Protein AF-A0A8S2SZ02-F1 (afdb_monomer)

InterPro domains:
  IPR007855 RNA-dependent RNA polymerase [PTHR23079] (1-326)
  IPR057596 RDRP, core domain [PF05183] (1-330)

pLDDT: mean 73.34, std 21.02, range [22.77, 98.25]

Organism: NCBI:txid1234261

Sequence (569 aa):
MVVTNDDETDDRIFIRPSMEKFKSTTNPYLYICDDGYSKPKLGFIAKQFIQLLSGLGIRDEIFLKKQEEYFNEIRSMCSNRDVAIKYCLYFDRLDLVSELMDTTKNISESMMNELKLMQKRSSSIESINKLKIPITKSRLAFGVADTTGELRAGEIFFQPTLNGRPFILDGARVMVAKSPSYHLGDIRVLSLRVIKNLSYLYDLIVFPTQGNRPHSNEIAGSDLDGDHYLICWDEELIPENLNNPMNYSSNSEAKKTPNITQTDIIKHFAKVAHDSTVGTISNYFNKWADLNGITCTQCRQLAELFSTAIDAPKTGEIVRIPPHLRLPQLDTTDSSITDNSQSDNNKKEFVWIKMRKNGESFIKSSIIQSDLDMLLSKQTLLNIFLERRCPQYYNFYNTQSLDEYNLICLAIKWCNEQKDGNGENLKDFYSLFDFSQLTMKQKRDIELSCAIEHSNIIYDSLQKSKILSNELIKQYHLNQTTSTWRLYYVSSSLFNVESSSSSNLSLAPIIYALKDNKKLQRTLINIRIDLNVTLVFDIDSGALSNDPDVITDRHDKAMSTTYQINPGK

Mean predicted aligned error: 16.62 Å

Foldseek 3Di:
DFDDAPPPPDPDGDDDPVNPPDDDPDDDDDDADDVRDQDWAFAWCWPQNLQLLVVLPQDLVLLVVLLVVQLVLLLCCLFALLSVLQVCVNVVVVVLNVQSLPLVDDRDPVSSVVSVVSSCVCLDLVVLLGVGGTDLQKGKAAEDEDPPLPAEVLEKEAFEQFLNDTHAPAQFWKWKAFPPAQDSQLTDIGGHHDDPSCRVDYSHMYWHPDDDDTNCCLNLHHDRPTTIMMIGRPPSSDRPRHDGRDDLPDPDQADDDPPDDPVNVVVLVVCLVVQQCLVVLVVLLVVCCQQPGSPDPLSVVSSVLNSCNVCCSRRVDRRDDDPVSDDPPPPPPDPDDDPDDPPDPDRDGDSSNVSSVVSVVSSVPSPDDDDHPDANDLVNLVLLLCCVQPVVVHRDRSNNPDDLLSSLVSQLVNCVVPDPDDLPSSVLCLLSRWLLSDDPVSLVVSCVSRVPPPDVCNLQVVPLAPVQDPCNCVVVVVSVDPFRWTKHWDFPDPDDPVDDPDSDRDIRIHTDDTPDDPPVVVVCVVVVNDPPDPDDDDPDPVVDDPDPPPPDDDDDDDDDDDDDDDDDD

Nearest PDB structures (foldseek):
  7eu1-assembly1_M  TM=6.545E-01  e=3.514E-16  Arabidopsis thaliana
  5fsw-assembly1_A  TM=5.030E-01  e=4.785E-14  Thermothielavioides terrestris
  2j7o-assembly1_A-2  TM=5.296E-01  e=6.320E-13  Neurospora crassa
  5fsw-assembly2_D  TM=4.938E-01  e=1.357E-13  Thermothielavioides terrestris
  7y7t-assembly1_B  TM=4.808E-01  e=2.666E-12  Neurospora crassa

Solvent-accessible surface area (backbone atoms only — not comparable to full-atom values): 35182 Å² total; per-residue (Å²): 90,87,80,86,68,95,57,87,85,63,89,76,83,87,82,54,76,91,73,60,86,68,92,75,92,68,85,92,73,92,80,77,65,82,92,62,64,75,48,79,35,68,17,62,52,29,45,60,53,51,44,38,42,47,63,34,63,42,58,60,67,56,58,52,50,57,49,51,54,51,51,54,41,50,71,34,28,80,50,32,64,66,46,33,42,42,50,29,60,65,70,72,34,62,83,55,38,62,59,72,65,42,82,90,50,81,81,49,70,69,56,52,52,50,43,49,47,52,38,50,55,66,59,26,72,67,37,35,72,42,37,66,43,78,40,87,54,24,30,38,22,42,44,44,73,41,86,84,64,80,43,45,67,63,33,31,35,58,18,52,54,52,61,75,35,74,37,86,54,67,71,38,64,28,29,37,33,34,87,82,49,67,50,62,14,14,51,40,77,36,30,28,48,85,48,80,95,49,66,90,59,51,21,34,37,32,37,28,73,44,68,98,62,54,64,49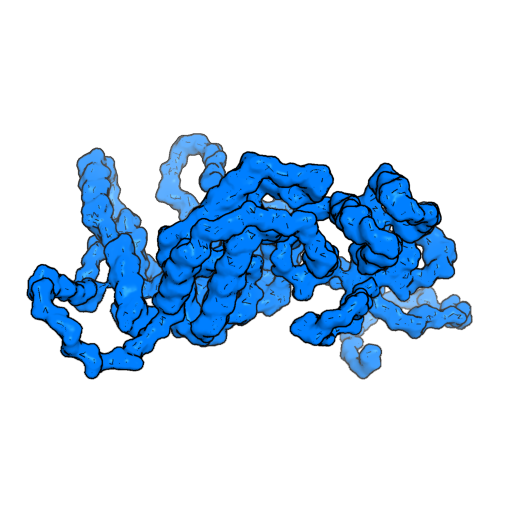,35,36,24,60,52,36,63,49,65,78,45,56,33,38,40,32,60,39,72,86,73,48,64,84,58,76,51,74,47,64,87,64,73,81,89,60,82,45,83,84,71,82,84,82,46,74,68,54,54,52,51,48,54,55,46,54,69,70,55,66,43,51,68,58,42,54,51,41,32,53,52,43,26,76,74,67,35,56,79,30,70,59,24,51,53,38,31,58,50,41,56,52,39,71,45,18,83,73,43,69,57,84,66,76,83,54,75,89,62,49,74,80,77,76,74,92,78,66,101,76,74,73,99,77,72,99,75,71,101,72,73,83,78,53,59,72,59,54,50,37,53,51,39,56,52,47,48,72,65,67,79,73,85,91,78,71,70,89,69,87,50,73,66,54,59,48,48,56,49,44,26,73,60,38,54,93,82,33,83,86,62,70,67,49,84,58,53,70,62,58,50,50,52,49,52,52,52,52,51,61,74,66,68,79,86,68,89,62,68,53,60,77,47,54,68,73,56,60,49,54,82,47,52,74,68,55,48,50,53,51,39,70,72,62,78,52,76,85,53,61,55,59,80,39,50,64,75,56,29,77,78,54,50,75,63,56,38,58,75,68,45,61,85,75,49,98,68,60,55,46,76,41,60,44,72,79,70,91,72,85,71,94,79,57,98,62,95,74,81,64,62,43,40,38,64,60,76,57,88,77,50,66,67,59,51,50,53,40,49,74,74,71,50,76,83,89,54,94,65,85,76,87,73,62,85,77,81,72,69,93,63,87,84,75,86,81,84,79,84,88,80,81,89,82,87,82,89,81,86,86,86,86,131

Structure (mmCIF, N/CA/C/O backbone):
data_AF-A0A8S2SZ02-F1
#
_entry.id   AF-A0A8S2SZ02-F1
#
loop_
_atom_site.group_PDB
_atom_site.id
_atom_site.type_symbol
_atom_site.label_atom_id
_atom_site.label_alt_id
_atom_site.label_comp_id
_atom_site.label_asym_id
_atom_site.label_entity_id
_atom_site.label_seq_id
_atom_site.pdbx_PDB_ins_code
_atom_site.Cartn_x
_atom_site.Cartn_y
_atom_site.Cartn_z
_atom_site.occupancy
_atom_site.B_iso_or_equiv
_atom_site.auth_seq_id
_atom_site.auth_comp_id
_atom_site.auth_asym_id
_atom_site.auth_atom_id
_atom_site.pdbx_PDB_model_num
ATOM 1 N N . MET A 1 1 ? -15.348 10.999 -1.096 1.00 88.12 1 MET A N 1
ATOM 2 C CA . MET A 1 1 ? -14.802 10.874 -2.464 1.00 88.12 1 MET A CA 1
ATOM 3 C C . MET A 1 1 ? -15.847 11.180 -3.531 1.00 88.12 1 MET A C 1
ATOM 5 O O . MET A 1 1 ? -17.015 10.861 -3.336 1.00 88.12 1 MET A O 1
ATOM 9 N N . VAL A 1 2 ? -15.420 11.778 -4.646 1.00 88.38 2 VAL A N 1
ATOM 10 C CA . VAL A 1 2 ? -16.189 11.907 -5.899 1.00 88.38 2 VAL A CA 1
ATOM 11 C C . VAL A 1 2 ? -15.402 11.162 -6.978 1.00 88.38 2 VAL A C 1
ATOM 13 O O . VAL A 1 2 ? -14.177 11.260 -7.004 1.00 88.38 2 VAL A O 1
ATOM 16 N N . VAL A 1 3 ? -16.086 10.388 -7.818 1.00 89.62 3 VAL A N 1
ATOM 17 C CA . VAL A 1 3 ? -15.490 9.606 -8.911 1.00 89.62 3 VAL A CA 1
ATOM 18 C C . VAL A 1 3 ? -16.143 10.022 -10.223 1.00 89.62 3 VAL A C 1
ATOM 20 O O . VAL A 1 3 ? -17.330 10.354 -10.233 1.00 89.62 3 VAL A O 1
ATOM 23 N N . THR A 1 4 ? -15.371 10.044 -11.305 1.00 87.88 4 THR A N 1
ATOM 24 C CA . THR A 1 4 ? -15.880 10.371 -12.638 1.00 87.88 4 THR A CA 1
ATOM 25 C C . THR A 1 4 ? -16.832 9.285 -13.143 1.00 87.88 4 THR A C 1
ATOM 27 O O . THR A 1 4 ? -16.709 8.103 -12.804 1.00 87.88 4 THR A O 1
ATOM 30 N N . ASN A 1 5 ? -17.804 9.698 -13.952 1.00 84.00 5 ASN A N 1
ATOM 31 C CA . ASN A 1 5 ? -18.588 8.792 -14.783 1.00 84.00 5 ASN A CA 1
ATOM 32 C C . ASN A 1 5 ? -17.859 8.578 -16.125 1.00 84.00 5 ASN A C 1
ATOM 34 O O . ASN A 1 5 ? -17.019 9.397 -16.492 1.00 84.00 5 ASN A O 1
ATOM 38 N N . ASP A 1 6 ? -18.187 7.507 -16.846 1.00 81.25 6 ASP A N 1
ATOM 39 C CA . ASP A 1 6 ? -17.674 7.241 -18.203 1.00 81.25 6 ASP A CA 1
ATOM 40 C C . ASP A 1 6 ? -18.225 8.253 -19.234 1.00 81.25 6 ASP A C 1
ATOM 42 O O . ASP A 1 6 ? -17.650 8.466 -20.297 1.00 81.25 6 ASP A O 1
ATOM 46 N N . ASP A 1 7 ? -19.345 8.911 -18.910 1.00 81.38 7 ASP A N 1
ATOM 47 C CA . ASP A 1 7 ? -19.939 9.967 -19.730 1.00 81.38 7 ASP A CA 1
ATOM 48 C C . ASP A 1 7 ? -19.311 11.338 -19.427 1.00 81.38 7 ASP A C 1
ATOM 50 O O . ASP A 1 7 ? -19.723 12.039 -18.501 1.00 81.38 7 ASP A O 1
ATOM 54 N N . GLU A 1 8 ? -18.330 11.733 -20.243 1.00 73.88 8 GLU A N 1
ATOM 55 C CA . GLU A 1 8 ? -17.662 13.042 -20.166 1.00 73.88 8 GLU A CA 1
ATOM 56 C C . GLU A 1 8 ? -18.595 14.236 -20.450 1.00 73.88 8 GLU A C 1
ATOM 58 O O . GLU A 1 8 ? -18.198 15.385 -20.247 1.00 73.88 8 GLU A O 1
ATOM 63 N N . THR A 1 9 ? -19.822 13.999 -20.931 1.00 78.88 9 THR A N 1
ATOM 64 C CA . THR A 1 9 ? -20.792 15.067 -21.218 1.00 78.88 9 THR A CA 1
ATOM 65 C C . THR A 1 9 ? -21.692 15.415 -20.033 1.00 78.88 9 THR A C 1
ATOM 67 O O . THR A 1 9 ? -22.378 16.438 -20.078 1.00 78.88 9 THR A O 1
ATOM 70 N N . ASP A 1 10 ? -21.678 14.609 -18.966 1.00 83.62 10 ASP A N 1
ATOM 71 C CA . ASP A 1 10 ? -22.445 14.862 -17.746 1.00 83.62 10 ASP A CA 1
ATOM 72 C C . ASP A 1 10 ? -21.654 15.755 -16.776 1.00 83.62 10 ASP A C 1
ATOM 74 O O . ASP A 1 10 ? -20.673 15.334 -16.164 1.00 83.62 10 ASP A O 1
ATOM 78 N N . ASP A 1 11 ? -22.100 17.001 -16.610 1.00 83.50 11 ASP A N 1
ATOM 79 C CA . ASP A 1 11 ? -21.486 18.005 -15.734 1.00 83.50 11 ASP A CA 1
ATOM 80 C C . ASP A 1 11 ? -22.050 18.003 -14.299 1.00 83.50 11 ASP A C 1
ATOM 82 O O . ASP A 1 11 ? -21.724 18.871 -13.481 1.00 83.50 11 ASP A O 1
ATOM 86 N N . ARG A 1 12 ? -22.902 17.027 -13.962 1.00 88.25 12 ARG A N 1
ATOM 87 C CA . ARG A 1 12 ? -23.567 16.954 -12.657 1.00 88.25 12 ARG A CA 1
ATOM 88 C C . ARG A 1 12 ? -22.720 16.223 -11.622 1.00 88.25 12 ARG A C 1
ATOM 90 O O . ARG A 1 12 ? -22.035 15.242 -11.895 1.00 88.25 12 ARG A O 1
ATOM 97 N N . ILE A 1 13 ? -22.864 16.647 -10.367 1.00 87.69 13 ILE A N 1
ATOM 98 C CA . ILE A 1 13 ? -22.279 15.973 -9.203 1.00 87.69 13 ILE A CA 1
ATOM 99 C C . ILE A 1 13 ? -23.401 15.382 -8.354 1.00 87.69 13 ILE A C 1
ATOM 101 O O . ILE A 1 13 ? -24.339 16.078 -7.961 1.00 87.69 13 ILE A O 1
ATOM 105 N N . PHE A 1 14 ? -23.276 14.098 -8.020 1.00 87.81 14 PHE A N 1
ATOM 106 C CA . PHE A 1 14 ? -24.214 13.395 -7.149 1.00 87.81 14 PHE A CA 1
ATOM 107 C C . PHE A 1 14 ? -23.662 13.299 -5.725 1.00 87.81 14 PHE A C 1
ATOM 109 O O . PHE A 1 14 ? -22.593 12.734 -5.495 1.00 87.81 14 PHE A O 1
ATOM 116 N N . ILE A 1 15 ? -24.417 13.816 -4.753 1.00 88.31 15 ILE A N 1
ATOM 117 C CA . ILE A 1 15 ? -24.059 13.791 -3.329 1.00 88.31 15 ILE A CA 1
ATOM 118 C C . ILE A 1 15 ? -24.915 12.744 -2.617 1.00 88.31 15 ILE A C 1
ATOM 120 O O . ILE A 1 15 ? -26.142 12.755 -2.712 1.00 88.31 15 ILE A O 1
ATOM 124 N N . ARG A 1 16 ? -24.268 11.817 -1.905 1.00 89.12 16 ARG A N 1
ATOM 125 C CA . ARG A 1 16 ? -24.953 10.774 -1.126 1.00 89.12 16 ARG A CA 1
ATOM 126 C C . ARG A 1 16 ? -25.291 11.280 0.282 1.00 89.12 16 ARG A C 1
ATOM 128 O O . ARG A 1 16 ? -24.522 12.073 0.823 1.00 89.12 16 ARG A O 1
ATOM 135 N N . PRO A 1 17 ? -26.345 10.754 0.940 1.00 89.38 17 PRO A N 1
ATOM 136 C CA . PRO A 1 17 ? -26.705 11.162 2.303 1.00 89.38 17 PRO A CA 1
ATOM 137 C C . PRO A 1 17 ? -25.559 11.053 3.321 1.00 89.38 17 PRO A C 1
ATOM 139 O O . PRO A 1 17 ? -25.443 11.883 4.210 1.00 89.38 17 PRO A O 1
ATOM 142 N N . SER A 1 18 ? -24.666 10.067 3.173 1.00 87.19 18 SER A N 1
ATOM 143 C CA . SER A 1 18 ? -23.497 9.895 4.052 1.00 87.19 18 SER A CA 1
ATOM 144 C C . SER A 1 18 ? -22.434 10.996 3.912 1.00 87.19 18 SER A C 1
ATOM 146 O O . SER A 1 18 ? -21.604 11.172 4.812 1.00 87.19 18 SER A O 1
ATOM 148 N N . MET A 1 19 ? -22.441 11.727 2.793 1.00 88.50 19 MET A N 1
ATOM 149 C CA . MET A 1 19 ? -21.523 12.832 2.508 1.00 88.50 19 MET A CA 1
ATOM 150 C C . MET A 1 19 ? -22.028 14.154 3.103 1.00 88.50 19 MET A C 1
ATOM 152 O O . MET A 1 19 ? -21.223 15.030 3.408 1.00 88.50 19 MET A O 1
ATOM 156 N N . GLU A 1 20 ? -23.339 14.294 3.322 1.00 87.25 20 GLU A N 1
ATOM 157 C CA . GLU A 1 20 ? -23.935 15.485 3.930 1.00 87.25 20 GLU A CA 1
ATOM 158 C C . GLU A 1 20 ? -23.752 15.456 5.455 1.00 87.25 20 GLU A C 1
ATOM 160 O O . GLU A 1 20 ? -24.463 14.763 6.182 1.00 87.25 20 GLU A O 1
ATOM 165 N N . LYS A 1 21 ? -22.769 16.208 5.966 1.00 84.44 21 LYS A N 1
ATOM 166 C CA . LYS A 1 21 ? -22.498 16.280 7.415 1.00 84.44 21 LYS A CA 1
ATOM 167 C C . LYS A 1 21 ? -23.384 17.300 8.140 1.00 84.44 21 LYS A C 1
ATOM 169 O O . LYS A 1 21 ? -23.667 17.133 9.324 1.00 84.44 21 LYS A O 1
ATOM 174 N N . PHE A 1 22 ? -23.814 18.351 7.445 1.00 82.75 22 PHE A N 1
ATOM 175 C CA . PHE A 1 22 ? -24.704 19.397 7.949 1.00 82.75 22 PHE A CA 1
ATOM 176 C C . PHE A 1 22 ? -25.427 20.082 6.785 1.00 82.75 22 PHE A C 1
ATOM 178 O O . PHE A 1 22 ? -24.903 20.148 5.674 1.00 82.75 22 PHE A O 1
ATOM 185 N N . LYS A 1 23 ? -26.613 20.636 7.056 1.00 82.38 23 LYS A N 1
ATOM 186 C CA . LYS A 1 23 ? -27.352 21.438 6.075 1.00 82.38 23 LYS A CA 1
ATOM 187 C C . LYS A 1 23 ? -26.691 22.806 5.936 1.00 82.38 23 LYS A C 1
ATOM 189 O O . LYS A 1 23 ? -26.586 23.529 6.925 1.00 82.38 23 LYS A O 1
ATOM 194 N N . SER A 1 24 ? -26.273 23.160 4.724 1.00 76.44 24 SER A N 1
ATOM 195 C CA . SER A 1 24 ? -25.741 24.491 4.413 1.00 76.44 24 SER A CA 1
ATOM 196 C C . SER A 1 24 ? -26.778 25.353 3.693 1.00 76.44 24 SER A C 1
ATOM 198 O O . SER A 1 24 ? -27.592 24.844 2.926 1.00 76.44 24 SER A O 1
ATOM 200 N N . THR A 1 25 ? -26.733 26.665 3.927 1.00 79.06 25 THR A N 1
ATOM 201 C CA . THR A 1 25 ? -27.515 27.685 3.204 1.00 79.06 25 THR A CA 1
ATOM 202 C C . THR A 1 25 ? -26.668 28.491 2.212 1.00 79.06 25 THR A C 1
ATOM 204 O O . THR A 1 25 ? -27.197 29.368 1.534 1.00 79.06 25 THR A O 1
ATOM 207 N N . THR A 1 26 ? -25.359 28.228 2.129 1.00 75.25 26 THR A N 1
ATOM 208 C CA . THR A 1 26 ? -24.434 28.927 1.225 1.00 75.25 26 THR A CA 1
ATOM 209 C C . THR A 1 26 ? -24.359 28.266 -0.151 1.00 75.25 26 THR A C 1
ATOM 211 O O . THR A 1 26 ? -24.642 27.078 -0.297 1.00 75.25 26 THR A O 1
ATOM 214 N N . ASN A 1 27 ? -23.928 29.032 -1.160 1.00 69.88 27 ASN A N 1
ATOM 215 C CA . ASN A 1 27 ? -23.715 28.518 -2.516 1.00 69.88 27 ASN A CA 1
ATOM 216 C C . ASN A 1 27 ? -22.692 27.362 -2.532 1.00 69.88 27 ASN A C 1
ATOM 218 O O . ASN A 1 27 ? -21.682 27.442 -1.822 1.00 69.88 27 ASN A O 1
ATOM 222 N N . PRO A 1 28 ? -22.921 26.313 -3.344 1.00 74.62 28 PRO A N 1
ATOM 223 C CA . PRO A 1 28 ? -22.032 25.163 -3.419 1.00 74.62 28 PRO A CA 1
ATOM 224 C C . PRO A 1 28 ? -20.785 25.508 -4.241 1.00 74.62 28 PRO A C 1
ATOM 226 O O . PRO A 1 28 ? -20.853 25.677 -5.455 1.00 74.62 28 PRO A O 1
ATOM 229 N N . TYR A 1 29 ? -19.637 25.591 -3.575 1.00 82.12 29 TYR A N 1
ATOM 230 C CA . TYR A 1 29 ? -18.329 25.564 -4.229 1.00 82.12 29 TYR A CA 1
ATOM 231 C C . TYR A 1 29 ? -17.723 24.172 -4.061 1.00 82.12 29 TYR A C 1
ATOM 233 O O . TYR A 1 29 ? -17.771 23.599 -2.970 1.00 82.12 29 TYR A O 1
ATOM 241 N N . LEU A 1 30 ? -17.146 23.632 -5.136 1.00 83.62 30 LEU A N 1
ATOM 242 C CA . LEU A 1 30 ? -16.364 22.405 -5.071 1.00 83.62 30 LEU A CA 1
ATOM 243 C C . LEU A 1 30 ? -14.934 22.751 -4.653 1.00 83.62 30 LEU A C 1
ATOM 245 O O . LEU A 1 30 ? -14.233 23.472 -5.360 1.00 83.62 30 LEU A O 1
ATOM 249 N N . TYR A 1 31 ? -14.507 22.207 -3.519 1.00 85.75 31 TYR A N 1
ATOM 250 C CA . TYR A 1 31 ? -13.121 22.267 -3.071 1.00 85.75 31 TYR A CA 1
ATOM 251 C C . TYR A 1 31 ? -12.501 20.879 -3.181 1.00 85.75 31 TYR A C 1
ATOM 253 O O . TYR A 1 31 ? -13.100 19.891 -2.759 1.00 85.75 31 TYR A O 1
ATOM 261 N N . ILE A 1 32 ? -11.297 20.819 -3.743 1.00 86.44 32 ILE A N 1
ATOM 262 C CA . ILE A 1 32 ? -10.492 19.603 -3.816 1.00 86.44 32 ILE A CA 1
ATOM 263 C C . ILE A 1 32 ? -9.515 19.635 -2.636 1.00 86.44 32 ILE A C 1
ATOM 265 O O . ILE A 1 32 ? -8.773 20.603 -2.475 1.00 86.44 32 ILE A O 1
ATOM 269 N N . CYS A 1 33 ? -9.556 18.608 -1.787 1.00 82.25 33 CYS A N 1
ATOM 270 C CA . CYS A 1 33 ? -8.684 18.479 -0.617 1.00 82.25 33 CYS A CA 1
ATOM 271 C C . CYS A 1 33 ? -7.423 17.660 -0.946 1.00 82.25 33 CYS A C 1
ATOM 273 O O . CYS A 1 33 ? -7.468 16.773 -1.796 1.00 82.25 33 CYS A O 1
ATOM 275 N N . ASP A 1 34 ? -6.329 17.922 -0.223 1.00 66.06 34 ASP A N 1
ATOM 276 C CA . ASP A 1 34 ? -5.023 17.247 -0.349 1.00 66.06 34 ASP A CA 1
ATOM 277 C C . ASP A 1 34 ? -4.350 17.401 -1.734 1.00 66.06 34 ASP A C 1
ATOM 279 O O . ASP A 1 34 ? -4.654 18.317 -2.494 1.00 66.06 34 ASP A O 1
ATOM 283 N N . ASP A 1 35 ? -3.449 16.470 -2.080 1.00 63.31 35 ASP A N 1
ATOM 284 C CA . ASP A 1 35 ? -2.911 16.236 -3.437 1.00 63.31 35 ASP A CA 1
ATOM 285 C C . ASP A 1 35 ? -3.997 15.766 -4.445 1.00 63.31 35 ASP A C 1
ATOM 287 O O . ASP A 1 35 ? -3.689 15.382 -5.572 1.00 63.31 35 ASP A O 1
ATOM 291 N N . GLY A 1 36 ? -5.270 15.776 -4.031 1.00 68.44 36 GLY A N 1
ATOM 292 C CA . GLY A 1 36 ? -6.445 16.129 -4.830 1.00 68.44 36 GLY A CA 1
ATOM 293 C C . GLY A 1 36 ? -7.022 15.126 -5.817 1.00 68.44 36 GLY A C 1
ATOM 294 O O . GLY A 1 36 ? -8.187 15.252 -6.186 1.00 68.44 36 GLY A O 1
ATOM 295 N N . TYR A 1 37 ? -6.253 14.140 -6.258 1.00 84.81 37 TYR A N 1
ATOM 296 C CA . TYR A 1 37 ? -6.713 13.199 -7.274 1.00 84.81 37 TYR A CA 1
ATOM 297 C C . TYR A 1 37 ? -5.990 11.857 -7.178 1.00 84.81 37 TYR A C 1
ATOM 299 O O . TYR A 1 37 ? -4.934 11.714 -6.552 1.00 84.81 37 TYR A O 1
ATOM 307 N N . SER A 1 38 ? -6.605 10.844 -7.784 1.00 88.44 38 SER A N 1
ATOM 308 C CA . SER A 1 38 ? -6.000 9.526 -7.935 1.00 88.44 38 SER A CA 1
ATOM 309 C C . SER A 1 38 ? -4.749 9.633 -8.814 1.00 88.44 38 SER A C 1
ATOM 311 O O . SER A 1 38 ? -4.796 10.172 -9.917 1.00 88.44 38 SER A O 1
ATOM 313 N N . LYS A 1 39 ? -3.615 9.156 -8.293 1.00 85.62 39 LYS A N 1
ATOM 314 C CA . LYS A 1 39 ? -2.332 9.097 -8.998 1.00 85.62 39 LYS A CA 1
ATOM 315 C C . LYS A 1 39 ? -1.561 7.847 -8.568 1.00 85.62 39 LYS A C 1
ATOM 317 O O . LYS A 1 39 ? -1.806 7.347 -7.464 1.00 85.62 39 LYS A O 1
ATOM 322 N N . PRO A 1 40 ? -0.607 7.352 -9.372 1.00 86.62 40 PRO A N 1
ATOM 323 C CA . PRO A 1 40 ? 0.165 6.168 -9.025 1.00 86.62 40 PRO A CA 1
ATOM 324 C C . PRO A 1 40 ? 1.082 6.474 -7.829 1.00 86.62 40 PRO A C 1
ATOM 326 O O . PRO A 1 40 ? 2.157 7.046 -7.984 1.00 86.62 40 PRO A O 1
ATOM 329 N N . LYS A 1 41 ? 0.669 6.096 -6.613 1.00 88.31 41 LYS A N 1
ATOM 330 C CA . LYS A 1 41 ? 1.479 6.250 -5.392 1.00 88.31 41 LYS A CA 1
ATOM 331 C C . LYS A 1 41 ? 2.039 4.902 -4.967 1.00 88.31 41 LYS A C 1
ATOM 333 O O . LYS A 1 41 ? 1.288 3.938 -4.825 1.00 88.31 41 LYS A O 1
ATOM 338 N N . LEU A 1 42 ? 3.348 4.820 -4.740 1.00 90.06 42 LEU A N 1
ATOM 339 C CA . LEU A 1 42 ? 3.985 3.591 -4.271 1.00 90.06 42 LEU A CA 1
ATOM 340 C C . LEU A 1 42 ? 3.501 3.216 -2.862 1.00 90.06 42 LEU A C 1
ATOM 342 O O . LEU A 1 42 ? 3.364 4.074 -1.989 1.00 90.06 42 LEU A O 1
ATOM 346 N N . GLY A 1 43 ? 3.272 1.923 -2.636 1.00 92.00 43 GLY A N 1
ATOM 347 C CA . GLY A 1 43 ? 3.001 1.395 -1.306 1.00 92.00 43 GLY A CA 1
ATOM 348 C C . GLY A 1 43 ? 4.275 1.112 -0.502 1.00 92.00 43 GLY A C 1
ATOM 349 O O . GLY A 1 43 ? 5.328 0.753 -1.036 1.00 92.00 43 GLY A O 1
ATOM 350 N N . PHE A 1 44 ? 4.162 1.256 0.818 1.00 92.50 44 PHE A N 1
ATOM 351 C CA . PHE A 1 44 ? 5.223 0.935 1.769 1.00 92.50 44 PHE A CA 1
ATOM 352 C C . PHE A 1 44 ? 4.687 -0.029 2.818 1.00 92.50 44 PHE A C 1
ATOM 354 O O . PHE A 1 44 ? 3.617 0.196 3.390 1.00 92.50 44 PHE A O 1
ATOM 361 N N . ILE A 1 45 ? 5.466 -1.055 3.135 1.00 93.31 45 ILE A N 1
ATOM 362 C CA . ILE A 1 45 ? 5.198 -1.917 4.281 1.00 93.31 45 ILE A CA 1
ATOM 363 C C . ILE A 1 45 ? 5.967 -1.343 5.467 1.00 93.31 45 ILE A C 1
ATOM 365 O O . ILE A 1 45 ? 7.187 -1.431 5.525 1.00 93.31 45 ILE A O 1
ATOM 369 N N . ALA A 1 46 ? 5.242 -0.694 6.381 1.00 93.56 46 ALA A N 1
ATOM 370 C CA . ALA A 1 46 ? 5.781 -0.126 7.617 1.00 93.56 46 ALA A CA 1
ATOM 371 C C . ALA A 1 46 ? 5.796 -1.156 8.760 1.00 93.56 46 ALA A C 1
ATOM 373 O O . ALA A 1 46 ? 5.123 -2.186 8.674 1.00 93.56 46 ALA A O 1
ATOM 374 N N . LYS A 1 47 ? 6.474 -0.836 9.878 1.00 94.50 47 LYS A N 1
ATOM 375 C CA . LYS A 1 47 ? 6.581 -1.689 11.086 1.00 94.50 47 LYS A CA 1
ATOM 376 C C . LYS A 1 47 ? 5.257 -2.361 11.468 1.00 94.50 47 LYS A C 1
ATOM 378 O O . LYS A 1 47 ? 5.234 -3.560 11.720 1.00 94.50 47 LYS A O 1
ATOM 383 N N . GLN A 1 48 ? 4.168 -1.596 11.481 1.00 94.31 48 GLN A N 1
ATOM 384 C CA . GLN A 1 48 ? 2.843 -2.083 11.859 1.00 94.31 48 GLN A CA 1
ATOM 385 C C . GLN A 1 48 ? 2.349 -3.211 10.933 1.00 94.31 48 GLN A C 1
ATOM 387 O O . GLN A 1 48 ? 1.881 -4.241 11.408 1.00 94.31 48 GLN A O 1
ATOM 392 N N . PHE A 1 49 ? 2.505 -3.065 9.614 1.00 96.62 49 PHE A N 1
ATOM 393 C CA . PHE A 1 49 ? 2.136 -4.113 8.659 1.00 96.62 49 PHE A CA 1
ATOM 394 C C . PHE A 1 49 ? 3.067 -5.322 8.750 1.00 96.62 49 PHE A C 1
ATOM 396 O O . PHE A 1 49 ? 2.586 -6.444 8.671 1.00 96.62 49 PHE A O 1
ATOM 403 N N . ILE A 1 50 ? 4.366 -5.119 8.997 1.00 97.31 50 ILE A N 1
ATOM 404 C CA . ILE A 1 50 ? 5.322 -6.218 9.232 1.00 97.31 50 ILE A CA 1
ATOM 405 C C . ILE A 1 50 ? 4.886 -7.052 10.437 1.00 97.31 50 ILE A C 1
ATOM 407 O O . ILE A 1 50 ? 4.858 -8.277 10.364 1.00 97.31 50 ILE A O 1
ATOM 411 N N . GLN A 1 51 ? 4.511 -6.393 11.538 1.00 96.88 51 GLN A N 1
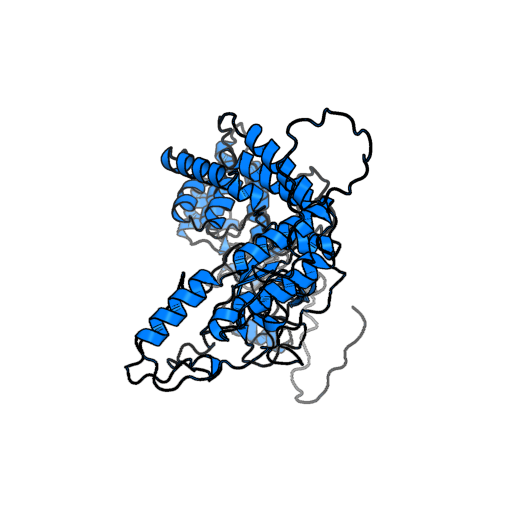ATOM 412 C CA . GLN A 1 51 ? 4.005 -7.066 12.731 1.00 96.88 51 GLN A CA 1
ATOM 413 C C . GLN A 1 51 ? 2.769 -7.904 12.408 1.00 96.88 51 GLN A C 1
ATOM 415 O O . GLN A 1 51 ? 2.744 -9.090 12.725 1.00 96.88 51 GLN A O 1
ATOM 420 N N . LEU A 1 52 ? 1.769 -7.318 11.745 1.00 97.50 52 LEU A N 1
ATOM 421 C CA . LEU A 1 52 ? 0.535 -8.026 11.406 1.00 97.50 52 LEU A CA 1
ATOM 422 C C . LEU A 1 52 ? 0.779 -9.193 10.435 1.00 97.50 52 LEU A C 1
ATOM 424 O O . LEU A 1 52 ? 0.327 -10.300 10.703 1.00 97.50 52 LEU A O 1
ATOM 428 N N . LEU A 1 53 ? 1.542 -8.987 9.359 1.00 97.75 53 LEU A N 1
ATOM 429 C CA . LEU A 1 53 ? 1.863 -10.030 8.378 1.00 97.75 53 LEU A CA 1
ATOM 430 C C . LEU A 1 53 ? 2.678 -11.177 8.994 1.00 97.75 53 LEU A C 1
ATOM 432 O O . LEU A 1 53 ? 2.415 -12.341 8.700 1.00 97.75 53 LEU A O 1
ATOM 436 N N . SER A 1 54 ? 3.615 -10.872 9.898 1.00 97.00 54 SER A N 1
ATOM 437 C CA . SER A 1 54 ? 4.326 -11.888 10.686 1.00 97.00 54 SER A CA 1
ATOM 438 C C . SER A 1 54 ? 3.358 -12.679 11.580 1.00 97.00 54 SER A C 1
ATOM 440 O O . SER A 1 54 ? 3.446 -13.902 11.658 1.00 97.00 54 SER A O 1
ATOM 442 N N . GLY A 1 55 ? 2.369 -12.011 12.187 1.00 96.25 55 GLY A N 1
ATOM 443 C CA . GLY A 1 55 ? 1.295 -12.661 12.948 1.00 96.25 55 GLY A CA 1
ATOM 444 C C . GLY A 1 55 ? 0.357 -13.538 12.112 1.00 96.25 55 GLY A C 1
ATOM 445 O O . GLY A 1 55 ? -0.188 -14.503 12.639 1.00 96.25 55 GLY A O 1
ATOM 446 N N . LEU A 1 56 ? 0.201 -13.231 10.821 1.00 97.31 56 LEU A N 1
ATOM 447 C CA . LEU A 1 56 ? -0.547 -14.034 9.842 1.00 97.31 56 LEU A CA 1
ATOM 448 C C . LEU A 1 56 ? 0.299 -15.158 9.209 1.00 97.31 56 LEU A C 1
ATOM 450 O O . LEU A 1 56 ? -0.197 -15.920 8.380 1.00 97.31 56 LEU A O 1
ATOM 454 N N . GLY A 1 57 ? 1.567 -15.296 9.610 1.00 96.31 57 GLY A N 1
ATOM 455 C CA . GLY A 1 57 ? 2.427 -16.416 9.226 1.00 96.31 57 GLY A CA 1
ATOM 456 C C . GLY A 1 57 ? 3.340 -16.175 8.024 1.00 96.31 57 GLY A C 1
ATOM 457 O O . GLY A 1 57 ? 3.953 -17.132 7.553 1.00 96.31 57 GLY A O 1
ATOM 458 N N . ILE A 1 58 ? 3.487 -14.935 7.538 1.00 97.50 58 ILE A N 1
ATOM 459 C CA . ILE A 1 58 ? 4.557 -14.618 6.578 1.00 97.50 58 ILE A CA 1
ATOM 460 C C . ILE A 1 58 ? 5.912 -14.856 7.253 1.00 97.50 58 ILE A C 1
ATOM 462 O O . ILE A 1 58 ? 6.148 -14.414 8.381 1.00 97.50 58 ILE A O 1
ATOM 466 N N . ARG A 1 59 ? 6.800 -15.575 6.561 1.00 97.12 59 ARG A N 1
ATOM 467 C CA . ARG A 1 59 ? 8.086 -16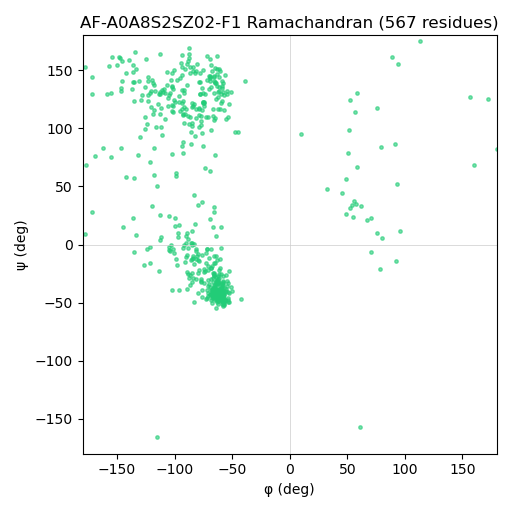.016 7.110 1.00 97.12 59 ARG A CA 1
ATOM 468 C C . ARG A 1 59 ? 9.051 -14.851 7.328 1.00 97.12 59 ARG A C 1
ATOM 470 O O . ARG A 1 59 ? 9.136 -13.944 6.500 1.00 97.12 59 ARG A O 1
ATOM 477 N N . ASP A 1 60 ? 9.836 -14.928 8.404 1.00 97.25 60 ASP A N 1
ATOM 478 C CA . ASP A 1 60 ? 10.844 -13.924 8.773 1.00 97.25 60 ASP A CA 1
ATOM 479 C C . ASP A 1 60 ? 11.813 -13.626 7.613 1.00 97.25 60 ASP A C 1
ATOM 481 O O . ASP A 1 60 ? 12.136 -12.464 7.357 1.00 97.25 60 ASP A O 1
ATOM 485 N N . GLU A 1 61 ? 12.248 -14.665 6.888 1.00 97.81 61 GLU A N 1
ATOM 486 C CA . GLU A 1 61 ? 13.215 -14.546 5.787 1.00 97.81 61 GLU A CA 1
ATOM 487 C C . GLU A 1 61 ? 12.746 -13.596 4.679 1.00 97.81 61 GLU A C 1
ATOM 489 O O . GLU A 1 61 ? 13.565 -12.902 4.082 1.00 97.81 61 GLU A O 1
ATOM 494 N N . ILE A 1 62 ? 11.435 -13.526 4.426 1.00 97.81 62 ILE A N 1
ATOM 495 C CA . ILE A 1 62 ? 10.862 -12.675 3.377 1.00 97.81 62 ILE A CA 1
ATOM 496 C C . ILE A 1 62 ? 11.053 -11.200 3.740 1.00 97.81 62 ILE A C 1
ATOM 498 O O . ILE A 1 62 ? 11.523 -10.413 2.920 1.00 97.81 62 ILE A O 1
ATOM 502 N N . PHE A 1 63 ? 10.759 -10.815 4.985 1.00 97.94 63 PHE A N 1
ATOM 503 C CA . PHE A 1 63 ? 10.943 -9.431 5.430 1.00 97.94 63 PHE A CA 1
ATOM 504 C C . PHE A 1 63 ? 12.416 -9.025 5.469 1.00 97.94 63 PHE A C 1
ATOM 506 O O . PHE A 1 63 ? 12.755 -7.901 5.098 1.00 97.94 63 PHE A O 1
ATOM 513 N N . LEU A 1 64 ? 13.289 -9.937 5.907 1.00 97.25 64 LEU A N 1
ATOM 514 C CA . LEU A 1 64 ? 14.732 -9.702 5.955 1.00 97.25 64 LEU A CA 1
ATOM 515 C C . LEU A 1 64 ? 15.314 -9.534 4.545 1.00 97.25 64 LEU A C 1
ATOM 517 O O . LEU A 1 64 ? 16.061 -8.586 4.320 1.00 97.25 64 LEU A O 1
ATOM 521 N N . LYS A 1 65 ? 14.894 -10.371 3.587 1.00 97.06 65 LYS A N 1
ATOM 522 C CA . LYS A 1 65 ? 15.251 -10.247 2.166 1.00 97.06 65 LYS A CA 1
ATOM 523 C C . LYS A 1 65 ? 14.823 -8.891 1.596 1.00 97.06 65 LYS A C 1
ATOM 525 O O . LYS A 1 65 ? 15.662 -8.156 1.085 1.00 97.06 65 LYS A O 1
ATOM 530 N N . LYS A 1 66 ? 13.550 -8.504 1.759 1.00 96.50 66 LYS A N 1
ATOM 531 C CA . LYS A 1 66 ? 13.034 -7.197 1.294 1.00 96.50 66 LYS A CA 1
ATOM 532 C C . LYS A 1 66 ? 13.789 -6.018 1.921 1.00 96.50 66 LYS A C 1
ATOM 534 O O . LYS A 1 66 ? 14.017 -5.001 1.271 1.00 96.50 66 LYS A O 1
ATOM 539 N N . GLN A 1 67 ? 14.176 -6.135 3.193 1.00 95.56 67 GLN A N 1
ATOM 540 C CA . GLN A 1 67 ? 14.975 -5.116 3.869 1.00 95.56 67 GLN A CA 1
ATOM 541 C C . GLN A 1 67 ? 16.387 -5.006 3.291 1.00 95.56 67 GLN A C 1
ATOM 543 O O . GLN A 1 67 ? 16.885 -3.897 3.107 1.00 95.56 67 GLN A O 1
ATOM 548 N N . GLU A 1 68 ? 17.039 -6.136 3.038 1.00 94.44 68 GLU A N 1
ATOM 549 C CA . GLU A 1 68 ? 18.381 -6.166 2.466 1.00 94.44 68 GLU A CA 1
ATOM 550 C C . GLU A 1 68 ? 18.396 -5.599 1.041 1.00 94.44 68 GLU A C 1
ATOM 552 O O . GLU A 1 68 ? 19.230 -4.746 0.735 1.00 94.44 68 GLU A O 1
ATOM 557 N N . GLU A 1 69 ? 17.423 -5.980 0.208 1.00 92.69 69 GLU A N 1
ATOM 558 C CA . GLU A 1 69 ? 17.196 -5.399 -1.123 1.00 92.69 69 GLU A CA 1
ATOM 559 C C . GLU A 1 69 ? 17.058 -3.871 -1.037 1.00 92.69 69 GLU A C 1
ATOM 561 O O . GLU A 1 69 ? 17.773 -3.135 -1.720 1.00 92.69 69 GLU A O 1
ATOM 566 N N . TYR A 1 70 ? 16.217 -3.382 -0.120 1.00 92.00 70 TYR A N 1
ATOM 567 C CA . TYR A 1 70 ? 16.035 -1.951 0.125 1.00 92.00 70 TYR A CA 1
ATOM 568 C C . TYR A 1 70 ? 17.331 -1.244 0.555 1.00 92.00 70 TYR A C 1
ATOM 570 O O . TYR A 1 70 ? 17.654 -0.165 0.058 1.00 92.00 70 TYR A O 1
ATOM 578 N N . PHE A 1 71 ? 18.118 -1.841 1.451 1.00 90.12 71 PHE A N 1
ATOM 579 C CA . PHE A 1 71 ? 19.398 -1.277 1.889 1.00 90.12 71 PHE A CA 1
ATOM 580 C C . PHE A 1 71 ? 20.446 -1.236 0.776 1.00 90.12 71 PHE A C 1
ATOM 582 O O . PHE A 1 71 ? 21.202 -0.264 0.684 1.00 90.12 71 PHE A O 1
ATOM 589 N N . ASN A 1 72 ? 20.484 -2.249 -0.086 1.00 90.38 72 ASN A N 1
ATOM 590 C CA . ASN A 1 72 ? 21.374 -2.269 -1.245 1.00 90.38 72 ASN A CA 1
ATOM 591 C C . ASN A 1 72 ? 20.999 -1.183 -2.261 1.00 90.38 72 ASN A C 1
ATOM 593 O O . ASN A 1 72 ? 21.881 -0.504 -2.794 1.00 90.38 72 ASN A O 1
ATOM 597 N N . GLU A 1 73 ? 19.704 -0.941 -2.462 1.00 88.56 73 GLU A N 1
ATOM 598 C CA . GLU A 1 73 ? 19.224 0.191 -3.255 1.00 88.56 73 GLU A CA 1
ATOM 599 C C . GLU A 1 73 ? 19.623 1.529 -2.626 1.00 88.56 73 GLU A C 1
ATOM 601 O O . GLU A 1 73 ? 20.231 2.362 -3.290 1.00 88.56 73 GLU A O 1
ATOM 606 N N . ILE A 1 74 ? 19.390 1.732 -1.327 1.00 86.88 74 ILE A N 1
ATOM 607 C CA . ILE A 1 74 ? 19.796 2.984 -0.675 1.00 86.88 74 ILE A CA 1
ATOM 608 C C . ILE A 1 74 ? 21.300 3.228 -0.847 1.00 86.88 74 ILE A C 1
ATOM 610 O O . ILE A 1 74 ? 21.676 4.338 -1.208 1.00 86.88 74 ILE A O 1
ATOM 614 N N . ARG A 1 75 ? 22.167 2.226 -0.638 1.00 85.38 75 ARG A N 1
ATOM 615 C CA . ARG A 1 75 ? 23.629 2.374 -0.824 1.00 85.38 75 ARG A CA 1
ATOM 616 C C . ARG A 1 75 ? 23.993 2.781 -2.245 1.00 85.38 75 ARG A C 1
ATOM 618 O O . ARG A 1 75 ? 24.843 3.644 -2.432 1.00 85.38 75 ARG A O 1
ATOM 625 N N . SER A 1 76 ? 23.339 2.168 -3.224 1.00 85.06 76 SER A N 1
ATOM 626 C CA . SER A 1 76 ? 23.624 2.397 -4.636 1.00 85.06 76 SER A CA 1
ATOM 627 C C . SER A 1 76 ? 22.916 3.623 -5.212 1.00 85.06 76 SER A C 1
ATOM 629 O O . SER A 1 76 ? 23.288 4.047 -6.292 1.00 85.06 76 SER A O 1
ATOM 631 N N . MET A 1 77 ? 21.979 4.266 -4.506 1.00 82.38 77 MET A N 1
ATOM 632 C CA . MET A 1 77 ? 21.200 5.414 -5.007 1.00 82.38 77 MET A CA 1
ATOM 633 C C . MET A 1 77 ? 22.047 6.551 -5.604 1.00 82.38 77 MET A C 1
ATOM 635 O O . MET A 1 77 ? 21.638 7.163 -6.583 1.00 82.38 77 MET A O 1
ATOM 639 N N . CYS A 1 78 ? 23.221 6.837 -5.036 1.00 78.75 78 CYS A N 1
ATOM 640 C CA . CYS A 1 78 ? 24.106 7.909 -5.512 1.00 78.75 78 CYS A CA 1
ATOM 641 C C . CYS A 1 78 ? 25.111 7.455 -6.587 1.00 78.75 78 CYS A C 1
ATOM 643 O O . CYS A 1 78 ? 25.792 8.295 -7.166 1.00 78.75 78 CYS A O 1
ATOM 645 N N . SER A 1 79 ? 25.217 6.151 -6.845 1.00 75.62 79 SER A N 1
ATOM 646 C CA . SER A 1 79 ? 26.201 5.565 -7.772 1.00 75.62 79 SER A CA 1
ATOM 647 C C . SER A 1 79 ? 25.549 4.765 -8.904 1.00 75.62 79 SER A C 1
ATOM 649 O O . SER A 1 79 ? 26.186 4.473 -9.906 1.00 75.62 79 SER A O 1
ATOM 651 N N . ASN A 1 80 ? 24.271 4.415 -8.764 1.00 78.25 80 ASN A N 1
ATOM 652 C CA . ASN A 1 80 ? 23.476 3.659 -9.713 1.00 78.25 80 ASN A CA 1
ATOM 653 C C . ASN A 1 80 ? 22.301 4.524 -10.175 1.00 78.25 80 ASN A C 1
ATOM 655 O O . ASN A 1 80 ? 21.370 4.824 -9.423 1.00 78.25 80 ASN A O 1
ATOM 659 N N . ARG A 1 81 ? 22.354 4.896 -11.452 1.00 77.00 81 ARG A N 1
ATOM 660 C CA . ARG A 1 81 ? 21.388 5.777 -12.109 1.00 77.00 81 ARG A CA 1
ATOM 661 C C . ARG A 1 81 ? 19.970 5.202 -12.118 1.00 77.00 81 ARG A C 1
ATOM 663 O O . ARG A 1 81 ? 19.015 5.959 -11.987 1.00 77.00 81 ARG A O 1
ATOM 670 N N . ASP A 1 82 ? 19.825 3.884 -12.196 1.00 72.25 82 ASP A N 1
ATOM 671 C CA . ASP A 1 82 ? 18.522 3.209 -12.225 1.00 72.25 82 ASP A CA 1
ATOM 672 C C . ASP A 1 82 ? 17.826 3.316 -10.878 1.00 72.25 82 ASP A C 1
ATOM 674 O O . ASP A 1 82 ? 16.638 3.627 -10.785 1.00 72.25 82 ASP A O 1
ATOM 678 N N . VAL A 1 83 ? 18.599 3.103 -9.815 1.00 80.38 83 VAL A N 1
ATOM 679 C CA . VAL A 1 83 ? 18.112 3.259 -8.451 1.00 80.38 83 VAL A CA 1
ATOM 680 C C . VAL A 1 83 ? 17.805 4.728 -8.169 1.00 80.38 83 VAL A C 1
ATOM 682 O O . VAL A 1 83 ? 16.766 5.026 -7.585 1.00 80.38 83 VAL A O 1
ATOM 685 N N . ALA A 1 84 ? 18.632 5.657 -8.653 1.00 82.69 84 ALA A N 1
ATOM 686 C CA . ALA A 1 84 ? 18.347 7.085 -8.565 1.00 82.69 84 ALA A CA 1
ATOM 687 C C . ALA A 1 84 ? 17.002 7.442 -9.228 1.00 82.69 84 ALA A C 1
ATOM 689 O O . ALA A 1 84 ? 16.134 8.022 -8.576 1.00 82.69 84 ALA A O 1
ATOM 690 N N . ILE A 1 85 ? 16.783 7.026 -10.484 1.00 77.94 85 ILE A N 1
ATOM 691 C CA . ILE A 1 85 ? 15.529 7.267 -11.221 1.00 77.94 85 ILE A CA 1
ATOM 692 C C . ILE A 1 85 ? 14.344 6.659 -10.471 1.00 77.94 85 ILE A C 1
ATOM 694 O O . ILE A 1 85 ? 13.342 7.338 -10.250 1.00 77.94 85 ILE A O 1
ATOM 698 N N . LYS A 1 86 ? 14.469 5.399 -10.038 1.00 79.12 86 LYS A N 1
ATOM 699 C CA . LYS A 1 86 ? 13.436 4.683 -9.285 1.00 79.12 86 LYS A CA 1
ATOM 700 C C . LYS A 1 86 ? 12.989 5.475 -8.054 1.00 79.12 86 LYS A C 1
ATOM 702 O O . LYS A 1 86 ? 11.792 5.660 -7.852 1.00 79.12 86 LYS A O 1
ATOM 707 N N . TYR A 1 87 ? 13.925 5.987 -7.257 1.00 81.75 87 TYR A N 1
ATOM 708 C CA . TYR A 1 87 ? 13.595 6.746 -6.048 1.00 81.75 87 TYR A CA 1
ATOM 709 C C . TYR A 1 87 ? 13.091 8.160 -6.344 1.00 81.75 87 TYR A C 1
ATOM 711 O O . TYR A 1 87 ? 12.190 8.630 -5.649 1.00 81.75 87 TYR A O 1
ATOM 719 N N . CYS A 1 88 ? 13.580 8.817 -7.399 1.00 79.88 88 CYS A N 1
ATOM 720 C CA . CYS A 1 88 ? 12.992 10.073 -7.863 1.00 79.88 88 CYS A CA 1
ATOM 721 C C . CYS A 1 88 ? 11.522 9.885 -8.260 1.00 79.88 88 CYS A C 1
ATOM 723 O O . CYS A 1 88 ? 10.680 10.680 -7.851 1.00 79.88 88 CYS A O 1
ATOM 725 N N . LEU A 1 89 ? 11.189 8.803 -8.973 1.00 75.19 89 LEU A N 1
ATOM 726 C CA . LEU A 1 89 ? 9.804 8.457 -9.309 1.00 75.19 89 LEU A CA 1
ATOM 727 C C . LEU A 1 89 ? 8.971 8.151 -8.057 1.00 75.19 89 LEU A C 1
ATOM 729 O O . LEU A 1 89 ? 7.830 8.590 -7.951 1.00 75.19 89 LEU A O 1
ATOM 733 N N . TYR A 1 90 ? 9.534 7.432 -7.083 1.00 77.56 90 TYR A N 1
ATOM 734 C CA . TYR A 1 90 ? 8.841 7.101 -5.833 1.00 77.56 90 TYR A CA 1
ATOM 735 C C . TYR A 1 90 ? 8.476 8.322 -4.992 1.00 77.56 90 TYR A C 1
ATOM 737 O O . TYR A 1 90 ? 7.445 8.314 -4.319 1.00 77.56 90 TYR A O 1
ATOM 745 N N . PHE A 1 91 ? 9.315 9.356 -5.025 1.00 74.69 91 PHE A N 1
ATOM 746 C CA . PHE A 1 91 ? 9.117 10.594 -4.277 1.00 74.69 91 PHE A CA 1
ATOM 747 C C . PHE A 1 91 ? 8.534 11.735 -5.121 1.00 74.69 91 PHE A C 1
ATOM 749 O O . PHE A 1 91 ? 8.576 12.879 -4.675 1.00 74.69 91 PHE A O 1
ATOM 756 N N . ASP A 1 92 ? 7.980 11.431 -6.302 1.00 73.88 92 ASP A N 1
ATOM 757 C CA . ASP A 1 92 ? 7.326 12.399 -7.199 1.00 73.88 92 ASP A CA 1
ATOM 758 C C . ASP A 1 92 ? 8.252 13.564 -7.616 1.00 73.88 92 ASP A C 1
ATOM 760 O O . ASP A 1 92 ? 7.848 14.715 -7.760 1.00 73.88 92 ASP A O 1
ATOM 764 N N . ARG A 1 93 ? 9.546 13.268 -7.790 1.00 74.62 93 ARG A N 1
ATOM 765 C CA . ARG A 1 93 ? 10.590 14.216 -8.210 1.00 74.62 93 ARG A CA 1
ATOM 766 C C . ARG A 1 93 ? 10.878 14.102 -9.695 1.00 74.62 93 ARG A C 1
ATOM 768 O O . ARG A 1 93 ? 11.991 13.796 -10.121 1.00 74.62 93 ARG A O 1
ATOM 775 N N . LEU A 1 94 ? 9.828 14.324 -10.484 1.00 71.88 94 LEU A N 1
ATOM 776 C CA . LEU A 1 94 ? 9.867 14.249 -11.946 1.00 71.88 94 LEU A CA 1
ATOM 777 C C . LEU A 1 94 ? 10.829 15.274 -12.564 1.00 71.88 94 LEU A C 1
ATOM 779 O O . LEU A 1 94 ? 11.423 14.996 -13.604 1.00 71.88 94 LEU A O 1
ATOM 783 N N . ASP A 1 95 ? 11.032 16.410 -11.890 1.00 73.62 95 ASP A N 1
ATOM 784 C CA . ASP A 1 95 ? 12.016 17.441 -12.237 1.00 73.62 95 ASP A CA 1
ATOM 785 C C . ASP A 1 95 ? 13.437 16.875 -12.367 1.00 73.62 95 ASP A C 1
ATOM 787 O O . ASP A 1 95 ? 14.200 17.272 -13.245 1.00 73.62 95 ASP A O 1
ATOM 791 N N . LEU A 1 96 ? 13.769 15.898 -11.525 1.00 73.31 96 LEU A N 1
ATOM 792 C CA . LEU A 1 96 ? 15.087 15.277 -11.473 1.00 73.31 96 LEU A CA 1
ATOM 793 C C . LEU A 1 96 ? 15.244 14.115 -12.459 1.00 73.31 96 LEU A C 1
ATOM 795 O O . LEU A 1 96 ? 16.352 13.790 -12.893 1.00 73.31 96 LEU A O 1
ATOM 799 N N . VAL A 1 97 ? 14.131 13.474 -12.822 1.00 70.75 97 VAL A N 1
ATOM 800 C CA . VAL A 1 97 ? 14.130 12.302 -13.703 1.00 70.75 97 VAL A CA 1
ATOM 801 C C . VAL A 1 97 ? 14.619 12.678 -15.098 1.00 70.75 97 VAL A C 1
ATOM 803 O O . VAL A 1 97 ? 15.398 11.930 -15.677 1.00 70.75 97 VAL A O 1
ATOM 806 N N . SER A 1 98 ? 14.238 13.840 -15.641 1.00 69.50 98 SER A N 1
ATOM 807 C CA . SER A 1 98 ? 14.694 14.251 -16.979 1.00 69.50 98 SER A CA 1
ATOM 808 C C . SER A 1 98 ? 16.215 14.383 -17.075 1.00 69.50 98 SER A C 1
ATOM 810 O O . SER A 1 98 ? 16.802 13.966 -18.070 1.00 69.50 98 SER A O 1
ATOM 812 N N . GLU A 1 99 ? 16.862 14.905 -16.030 1.00 71.25 99 GLU A N 1
ATOM 813 C CA . GLU A 1 99 ? 18.321 15.030 -15.972 1.00 71.25 99 GLU A CA 1
ATOM 814 C C . GLU A 1 99 ? 18.984 13.658 -15.805 1.00 71.25 99 GLU A C 1
ATOM 816 O O . GLU A 1 99 ? 19.902 13.313 -16.549 1.00 71.25 99 GLU A O 1
ATOM 821 N N . LEU A 1 100 ? 18.450 12.818 -14.910 1.00 70.12 100 LEU A N 1
ATOM 822 C CA . LEU A 1 100 ? 18.884 11.429 -14.761 1.00 70.12 100 LEU A CA 1
ATOM 823 C C . LEU A 1 100 ? 18.583 10.558 -15.975 1.00 70.12 100 LEU A C 1
ATOM 825 O O . LEU A 1 100 ? 19.113 9.462 -16.060 1.00 70.12 100 LEU A O 1
ATOM 829 N N . MET A 1 101 ? 17.818 10.996 -16.961 1.00 65.50 101 MET A N 1
ATOM 830 C CA . MET A 1 101 ? 17.647 10.237 -18.202 1.00 65.50 101 MET A CA 1
ATOM 831 C C . MET A 1 101 ? 18.560 10.720 -19.331 1.00 65.50 101 MET A C 1
ATOM 833 O O . MET A 1 101 ? 18.824 9.963 -20.263 1.00 65.50 101 MET A O 1
ATOM 837 N N . ASP A 1 102 ? 19.122 11.928 -19.229 1.00 68.94 102 ASP A N 1
ATOM 838 C CA . ASP A 1 102 ? 20.081 12.448 -20.205 1.00 68.94 102 ASP A CA 1
ATOM 839 C C . ASP A 1 102 ? 21.498 11.922 -19.924 1.00 68.94 102 ASP A C 1
ATOM 841 O O . ASP A 1 102 ? 22.248 12.482 -19.123 1.00 68.94 102 ASP A O 1
ATOM 845 N N . THR A 1 103 ? 21.881 10.815 -20.565 1.00 64.12 103 THR A N 1
ATOM 846 C CA . THR A 1 103 ? 23.222 10.219 -20.403 1.00 64.12 103 THR A CA 1
ATOM 847 C C . THR A 1 103 ? 24.342 11.045 -21.027 1.00 64.12 103 THR A C 1
ATOM 849 O O . THR A 1 103 ? 25.504 10.783 -20.750 1.00 64.12 103 THR A O 1
ATOM 852 N N . THR A 1 104 ? 24.021 12.062 -21.836 1.00 57.38 104 THR A N 1
ATOM 853 C CA . THR A 1 104 ? 25.043 12.878 -22.519 1.00 57.38 104 THR A CA 1
ATOM 854 C C . THR A 1 104 ? 25.651 13.955 -21.639 1.00 57.38 104 THR A C 1
ATOM 856 O O . THR A 1 104 ? 26.627 14.596 -22.030 1.00 57.38 104 THR A O 1
ATOM 859 N N . LYS A 1 105 ? 25.072 14.172 -20.458 1.00 61.50 105 LYS A N 1
ATOM 860 C CA . LYS A 1 105 ? 25.530 15.161 -19.493 1.00 61.50 105 LYS A CA 1
ATOM 861 C C . LYS A 1 105 ? 25.934 14.464 -18.207 1.00 61.50 105 LYS A C 1
ATOM 863 O O . LYS A 1 105 ? 25.243 13.567 -17.719 1.00 61.50 105 LYS A O 1
ATOM 868 N N . ASN A 1 106 ? 27.040 14.933 -17.640 1.00 65.75 106 ASN A N 1
ATOM 869 C CA . ASN A 1 106 ? 27.379 14.620 -16.261 1.00 65.75 106 ASN A CA 1
ATOM 870 C C . ASN A 1 106 ? 26.237 15.096 -15.358 1.00 65.75 106 ASN A C 1
ATOM 872 O O . ASN A 1 106 ? 25.684 16.177 -15.575 1.00 65.75 106 ASN A O 1
ATOM 876 N N . ILE A 1 107 ? 25.893 14.284 -14.359 1.00 70.12 107 ILE A N 1
ATOM 877 C CA . ILE A 1 107 ? 24.873 14.631 -13.366 1.00 70.12 107 ILE A CA 1
ATOM 878 C C . ILE A 1 107 ? 25.331 15.906 -12.649 1.00 70.12 107 ILE A C 1
ATOM 880 O O . ILE A 1 107 ? 26.476 15.984 -12.196 1.00 70.12 107 ILE A O 1
ATOM 884 N N . SER A 1 108 ? 24.461 16.912 -12.563 1.00 73.38 108 SER A N 1
ATOM 885 C CA . SER A 1 108 ? 24.795 18.167 -11.900 1.00 73.38 108 SER A CA 1
ATOM 886 C C . SER A 1 108 ? 25.072 17.954 -10.411 1.00 73.38 108 SER A C 1
ATOM 888 O O . SER A 1 108 ? 24.508 17.075 -9.754 1.00 73.38 108 SER A O 1
ATOM 890 N N . GLU A 1 109 ? 25.917 18.809 -9.836 1.00 73.12 109 GLU A N 1
ATOM 891 C CA . GLU A 1 109 ? 26.194 18.788 -8.397 1.00 73.12 109 GLU A CA 1
ATOM 892 C C . GLU A 1 109 ? 24.916 18.999 -7.563 1.00 73.12 109 GLU A C 1
ATOM 894 O O . GLU A 1 109 ? 24.730 18.359 -6.527 1.00 73.12 109 GLU A O 1
ATOM 899 N N . SER A 1 110 ? 23.987 19.832 -8.050 1.00 70.88 110 SER A N 1
ATOM 900 C CA . SER A 1 110 ? 22.677 20.042 -7.420 1.00 70.88 110 SER A CA 1
ATOM 901 C C . SER A 1 110 ? 21.862 18.751 -7.361 1.00 70.88 110 SER A C 1
ATOM 903 O O . SER A 1 110 ? 21.288 18.436 -6.319 1.00 70.88 110 SER A O 1
ATOM 905 N N . MET A 1 111 ? 21.843 17.981 -8.451 1.00 77.81 111 MET A N 1
ATOM 906 C CA . MET A 1 111 ? 21.131 16.709 -8.509 1.00 77.81 111 MET A CA 1
ATOM 907 C C . MET A 1 111 ? 21.761 15.668 -7.575 1.00 77.81 111 MET A C 1
ATOM 909 O O . MET A 1 111 ? 21.071 15.007 -6.797 1.00 77.81 111 MET A O 1
ATOM 913 N N . MET A 1 112 ? 23.091 15.576 -7.570 1.00 76.75 112 MET A N 1
ATOM 914 C CA . MET A 1 112 ? 23.819 14.698 -6.652 1.00 76.75 112 MET A CA 1
ATOM 915 C C . MET A 1 112 ? 23.549 15.024 -5.180 1.00 76.75 112 MET A C 1
ATOM 917 O O . MET A 1 112 ? 23.402 14.115 -4.360 1.00 76.75 112 MET A O 1
ATOM 921 N N . ASN A 1 113 ? 23.459 16.306 -4.828 1.00 70.69 113 ASN A N 1
ATOM 922 C CA . ASN A 1 113 ? 23.118 16.730 -3.471 1.00 70.69 113 ASN A CA 1
ATOM 923 C C . ASN A 1 113 ? 21.694 16.318 -3.080 1.00 70.69 113 ASN A C 1
ATOM 925 O O . ASN A 1 113 ? 21.468 15.903 -1.940 1.00 70.69 113 ASN A O 1
ATOM 929 N N . GLU A 1 114 ? 20.754 16.363 -4.021 1.00 77.62 114 GLU A N 1
ATOM 930 C CA . GLU A 1 114 ? 19.377 15.936 -3.787 1.00 77.62 114 GLU A CA 1
ATOM 931 C C . GLU A 1 114 ? 19.269 14.415 -3.601 1.00 77.62 114 GLU A C 1
ATOM 933 O O . GLU A 1 114 ? 18.626 13.957 -2.655 1.00 77.62 114 GLU A O 1
ATOM 938 N N . LEU A 1 115 ? 19.978 13.620 -4.409 1.00 80.81 115 LEU A N 1
ATOM 939 C CA . LEU A 1 115 ? 20.070 12.167 -4.216 1.00 80.81 115 LEU A CA 1
ATOM 940 C C . LEU A 1 115 ? 20.688 11.809 -2.860 1.00 80.81 115 LEU A C 1
ATOM 942 O O . LEU A 1 115 ? 20.142 10.980 -2.132 1.00 80.81 115 LEU A O 1
ATOM 946 N N . LYS A 1 116 ? 21.771 12.487 -2.458 1.00 78.19 116 LYS A N 1
ATOM 947 C CA . LYS A 1 116 ? 22.373 12.323 -1.123 1.00 78.19 116 LYS A CA 1
ATOM 948 C C . LYS A 1 116 ? 21.386 12.677 -0.010 1.00 78.19 116 LYS A C 1
ATOM 950 O O . LYS A 1 116 ? 21.351 12.010 1.026 1.00 78.19 116 LYS A O 1
ATOM 955 N N . LEU A 1 117 ? 20.560 13.704 -0.205 1.00 72.62 117 LEU A N 1
ATOM 956 C CA . LEU A 1 117 ? 19.523 14.082 0.752 1.00 72.62 117 LEU A CA 1
ATOM 957 C C . LEU A 1 117 ? 18.426 13.011 0.852 1.00 72.62 117 LEU A C 1
ATOM 959 O O . LEU A 1 117 ? 18.029 12.653 1.964 1.00 72.62 117 LEU A O 1
ATOM 963 N N . MET A 1 118 ? 17.966 12.466 -0.277 1.00 80.31 118 MET A N 1
ATOM 964 C CA . MET A 1 118 ? 17.012 11.350 -0.315 1.00 80.31 118 MET A CA 1
ATOM 965 C C . MET A 1 118 ? 17.576 10.095 0.354 1.00 80.31 118 MET A C 1
ATOM 967 O O . MET A 1 118 ? 16.898 9.484 1.187 1.00 80.31 118 MET A O 1
ATOM 971 N N . GLN A 1 119 ? 18.829 9.754 0.055 1.00 81.56 119 GLN A N 1
ATOM 972 C CA . GLN A 1 119 ? 19.559 8.651 0.671 1.00 81.56 119 GLN A CA 1
ATOM 973 C C . GLN A 1 119 ? 19.605 8.831 2.194 1.00 81.56 119 GLN A C 1
ATOM 975 O O . GLN A 1 119 ? 19.154 7.954 2.930 1.00 81.56 119 GLN A O 1
ATOM 980 N N . LYS A 1 120 ? 20.020 10.014 2.671 1.00 75.31 120 LYS A N 1
ATOM 981 C CA . LYS A 1 120 ? 20.094 10.359 4.100 1.00 75.31 120 LYS A CA 1
ATOM 982 C C . LYS A 1 120 ? 18.738 10.292 4.808 1.00 75.31 120 LYS A C 1
ATOM 984 O O . LYS A 1 120 ? 18.660 9.846 5.953 1.00 75.31 120 LYS A O 1
ATOM 989 N N . ARG A 1 121 ? 17.658 10.740 4.158 1.00 76.56 121 ARG A N 1
ATOM 990 C CA . ARG A 1 121 ? 16.286 10.638 4.695 1.00 76.56 121 ARG A CA 1
ATOM 991 C C . ARG A 1 121 ? 15.849 9.177 4.818 1.00 76.56 121 ARG A C 1
ATOM 993 O O . ARG A 1 121 ? 15.282 8.785 5.842 1.00 76.56 121 ARG A O 1
ATOM 1000 N N . SER A 1 122 ? 16.159 8.372 3.805 1.00 79.62 122 SER A N 1
ATOM 1001 C CA . SER A 1 122 ? 15.848 6.939 3.740 1.00 79.62 122 SER A CA 1
ATOM 1002 C C . SER A 1 122 ? 16.656 6.119 4.754 1.00 79.62 122 SER A C 1
ATOM 1004 O O . SER A 1 122 ? 16.146 5.142 5.296 1.00 79.62 122 SER A O 1
ATOM 1006 N N . SER A 1 123 ? 17.866 6.576 5.094 1.00 77.44 123 SER A N 1
ATOM 1007 C CA . SER A 1 123 ? 18.756 6.004 6.111 1.00 77.44 123 SER A CA 1
ATOM 1008 C C . SER A 1 123 ? 18.712 6.742 7.460 1.00 77.44 123 SER A C 1
ATOM 1010 O O . SER A 1 123 ? 19.677 6.703 8.221 1.00 77.44 123 SER A O 1
ATOM 1012 N N . SER A 1 124 ? 17.636 7.470 7.768 1.00 76.69 124 SER A N 1
ATOM 1013 C CA . SER A 1 124 ? 17.500 8.146 9.063 1.00 76.69 124 SER A CA 1
ATOM 1014 C C . SER A 1 124 ? 17.040 7.184 10.163 1.00 76.69 124 SER A C 1
ATOM 1016 O O . SER A 1 124 ? 16.358 6.189 9.906 1.00 76.69 124 SER A O 1
ATOM 1018 N N . ILE A 1 125 ? 17.363 7.522 11.417 1.00 73.50 125 ILE A N 1
ATOM 1019 C CA . ILE A 1 125 ? 16.903 6.784 12.607 1.00 73.50 125 ILE A CA 1
ATOM 1020 C C . ILE A 1 125 ? 15.371 6.681 12.618 1.00 73.50 125 ILE A C 1
ATOM 1022 O O . ILE A 1 125 ? 14.816 5.633 12.940 1.00 73.50 125 ILE A O 1
ATOM 1026 N N . GLU A 1 126 ? 14.678 7.751 12.224 1.00 76.00 126 GLU A N 1
ATOM 1027 C CA . GLU A 1 126 ? 13.219 7.765 12.135 1.00 76.00 126 GLU A CA 1
ATOM 1028 C C . GLU A 1 126 ? 12.693 6.758 11.102 1.00 76.00 126 GLU A C 1
ATOM 1030 O O . GLU A 1 126 ? 11.794 5.973 11.413 1.00 76.00 126 GLU A O 1
ATOM 1035 N N . SER A 1 127 ? 13.261 6.746 9.892 1.00 79.44 127 SER A N 1
ATOM 1036 C CA . SER A 1 127 ? 12.855 5.830 8.820 1.00 79.44 127 SER A CA 1
ATOM 1037 C C . SER A 1 127 ? 13.091 4.367 9.195 1.00 79.44 127 SER A C 1
ATOM 1039 O O . SER A 1 127 ? 12.227 3.525 8.943 1.00 79.44 127 SER A O 1
ATOM 1041 N N . ILE A 1 128 ? 14.205 4.072 9.871 1.00 81.88 128 ILE A N 1
ATOM 1042 C CA . ILE A 1 128 ? 14.521 2.731 10.379 1.00 81.88 128 ILE A CA 1
ATOM 1043 C C . ILE A 1 128 ? 13.588 2.316 11.511 1.00 81.88 128 ILE A C 1
ATOM 1045 O O . ILE A 1 128 ? 13.072 1.203 11.487 1.00 81.88 128 ILE A O 1
ATOM 1049 N N . ASN A 1 129 ? 13.282 3.209 12.453 1.00 78.56 129 ASN A N 1
ATOM 1050 C CA . ASN A 1 129 ? 12.322 2.909 13.517 1.00 78.56 129 ASN A CA 1
ATOM 1051 C C . ASN A 1 129 ? 10.916 2.635 12.970 1.00 78.56 129 ASN A C 1
ATOM 1053 O O . ASN A 1 129 ? 10.189 1.800 13.510 1.00 78.56 129 ASN A O 1
ATOM 1057 N N . LYS A 1 130 ? 10.531 3.317 11.885 1.00 86.62 130 LYS A N 1
ATOM 1058 C CA . LYS A 1 130 ? 9.246 3.106 11.207 1.00 86.62 130 LYS A CA 1
ATOM 1059 C C . LYS A 1 130 ? 9.253 1.911 10.245 1.00 86.62 130 LYS A C 1
ATOM 1061 O O . LYS A 1 130 ? 8.173 1.512 9.810 1.00 86.62 130 LYS A O 1
ATOM 1066 N N . LEU A 1 131 ? 10.425 1.349 9.925 1.00 89.44 131 LEU A N 1
ATOM 1067 C CA . LEU A 1 131 ? 10.628 0.275 8.943 1.00 89.44 131 LEU A CA 1
ATOM 1068 C C . LEU A 1 131 ? 9.862 0.521 7.633 1.00 89.44 131 LEU A C 1
ATOM 1070 O O . LEU A 1 131 ? 9.188 -0.375 7.146 1.00 89.44 131 LEU A O 1
ATOM 1074 N N . LYS A 1 132 ? 9.892 1.744 7.088 1.00 87.69 132 LYS A N 1
ATOM 1075 C CA . LYS A 1 132 ? 9.147 2.090 5.862 1.00 87.69 132 LYS A CA 1
ATOM 1076 C C . LYS A 1 132 ? 9.838 1.522 4.620 1.00 87.69 132 LYS A C 1
ATOM 1078 O O . LYS A 1 132 ? 10.612 2.228 3.982 1.00 87.69 132 LYS A O 1
ATOM 1083 N N . ILE A 1 133 ? 9.556 0.266 4.285 1.00 91.56 133 ILE A N 1
ATOM 1084 C CA . ILE A 1 133 ? 10.168 -0.410 3.134 1.00 91.56 133 ILE A CA 1
ATOM 1085 C C . ILE A 1 133 ? 9.264 -0.248 1.899 1.00 91.56 133 ILE A C 1
ATOM 1087 O O . ILE A 1 133 ? 8.095 -0.642 1.965 1.00 91.56 133 ILE A O 1
ATOM 1091 N N . PRO A 1 134 ? 9.756 0.338 0.790 1.00 91.19 134 PRO A N 1
ATOM 1092 C CA . PRO A 1 134 ? 9.013 0.436 -0.463 1.00 91.19 134 PRO A CA 1
ATOM 1093 C C . PRO A 1 134 ? 8.826 -0.943 -1.100 1.00 91.19 134 PRO A C 1
ATOM 1095 O O . PRO A 1 134 ? 9.782 -1.706 -1.211 1.00 91.19 134 PRO A O 1
ATOM 1098 N N . ILE A 1 135 ? 7.615 -1.243 -1.577 1.00 92.31 135 ILE A N 1
ATOM 1099 C CA . ILE A 1 135 ? 7.318 -2.495 -2.289 1.00 92.31 135 ILE A CA 1
ATOM 1100 C C . ILE A 1 135 ? 6.876 -2.167 -3.716 1.00 92.31 135 ILE A C 1
ATOM 1102 O O . ILE A 1 135 ? 5.833 -1.548 -3.926 1.00 92.31 135 ILE A O 1
ATOM 1106 N N . THR A 1 136 ? 7.661 -2.594 -4.709 1.00 88.19 136 THR A N 1
ATOM 1107 C CA . THR A 1 136 ? 7.434 -2.314 -6.145 1.00 88.19 136 THR A CA 1
ATOM 1108 C C . THR A 1 136 ? 6.062 -2.793 -6.624 1.00 88.19 136 THR A C 1
ATOM 1110 O O . THR A 1 136 ? 5.343 -2.057 -7.308 1.00 88.19 136 THR A O 1
ATOM 1113 N N . LYS A 1 137 ? 5.673 -4.003 -6.203 1.00 92.25 137 LYS A N 1
ATOM 1114 C CA . LYS A 1 137 ? 4.374 -4.645 -6.456 1.00 92.25 137 LYS A CA 1
ATOM 1115 C C . LYS A 1 137 ? 3.295 -4.189 -5.466 1.00 92.25 137 LYS A C 1
ATOM 1117 O O . LYS A 1 137 ? 2.542 -4.996 -4.923 1.00 92.25 137 LYS A O 1
ATOM 1122 N N . SER A 1 138 ? 3.250 -2.890 -5.183 1.00 94.94 138 SER A N 1
ATOM 1123 C CA . SER A 1 138 ? 2.215 -2.313 -4.330 1.00 94.94 138 SER A CA 1
ATOM 1124 C C . SER A 1 138 ? 1.880 -0.871 -4.690 1.00 94.94 138 SER A C 1
ATOM 1126 O O . SER A 1 138 ? 2.717 -0.134 -5.220 1.00 94.94 138 SER A O 1
ATOM 1128 N N . ARG A 1 139 ? 0.660 -0.438 -4.377 1.00 94.25 139 ARG A N 1
ATOM 1129 C CA . ARG A 1 139 ? 0.230 0.959 -4.495 1.00 94.25 139 ARG A CA 1
ATOM 1130 C C . ARG A 1 139 ? -0.561 1.396 -3.277 1.00 94.25 139 ARG A C 1
ATOM 1132 O O . ARG A 1 139 ? -1.176 0.578 -2.601 1.00 94.25 139 ARG A O 1
ATOM 1139 N N . LEU A 1 140 ? -0.547 2.698 -3.029 1.00 93.94 140 LEU A N 1
ATOM 1140 C CA . LEU A 1 140 ? -1.453 3.364 -2.110 1.00 93.94 140 LEU A CA 1
ATOM 1141 C C . LEU A 1 140 ? -2.531 4.074 -2.938 1.00 93.94 140 LEU A C 1
ATOM 1143 O O . LEU A 1 140 ? -2.212 4.993 -3.686 1.00 93.94 140 LEU A O 1
ATOM 1147 N N . ALA A 1 141 ? -3.789 3.658 -2.823 1.00 94.94 141 ALA A N 1
ATOM 1148 C CA . ALA A 1 141 ? -4.857 4.141 -3.697 1.00 94.94 141 ALA A CA 1
ATOM 1149 C C . ALA A 1 141 ? -6.114 4.529 -2.912 1.00 94.94 141 ALA A C 1
ATOM 1151 O O . ALA A 1 141 ? -6.387 3.962 -1.854 1.00 94.94 141 ALA A O 1
ATOM 1152 N N . PHE A 1 142 ? -6.888 5.482 -3.431 1.00 95.44 142 PHE A N 1
ATOM 1153 C CA . PHE A 1 142 ? -8.185 5.840 -2.853 1.00 95.44 142 PHE A CA 1
ATOM 1154 C C . PHE A 1 142 ? -9.204 4.718 -3.044 1.00 95.44 142 PHE A C 1
ATOM 1156 O O . PHE A 1 142 ? -9.226 4.082 -4.098 1.00 95.44 142 PHE A O 1
ATOM 1163 N N . GLY A 1 143 ? -10.071 4.521 -2.051 1.00 95.38 143 GLY A N 1
ATOM 1164 C CA . GLY A 1 143 ? -11.214 3.618 -2.162 1.00 95.38 143 GLY A CA 1
ATOM 1165 C C . GLY A 1 143 ? -12.466 4.297 -2.709 1.00 95.38 143 GLY A C 1
ATOM 1166 O O . GLY A 1 143 ? -12.836 5.386 -2.268 1.00 95.38 143 GLY A O 1
ATOM 1167 N N . VAL A 1 144 ? -13.167 3.616 -3.615 1.00 95.38 144 VAL A N 1
ATOM 1168 C CA . VAL A 1 144 ? -14.504 3.995 -4.096 1.00 95.38 144 VAL A CA 1
ATOM 1169 C C . VAL A 1 144 ? -15.440 2.786 -4.130 1.00 95.38 144 VAL A C 1
ATOM 1171 O O . VAL A 1 144 ? -15.008 1.642 -4.006 1.00 95.38 144 VAL A O 1
ATOM 1174 N N . ALA A 1 145 ? -16.740 3.041 -4.268 1.00 94.81 145 ALA A N 1
ATOM 1175 C CA . ALA A 1 145 ? -17.762 2.002 -4.344 1.00 94.81 145 ALA A CA 1
ATOM 1176 C C . ALA A 1 145 ? -18.089 1.663 -5.802 1.00 94.81 145 ALA A C 1
ATOM 1178 O O . ALA A 1 145 ? -18.172 2.561 -6.638 1.00 94.81 145 ALA A O 1
ATOM 1179 N N . ASP A 1 146 ? -18.349 0.387 -6.073 1.00 95.00 146 ASP A N 1
ATOM 1180 C CA . ASP A 1 146 ? -18.839 -0.090 -7.360 1.00 95.00 146 ASP A CA 1
ATOM 1181 C C . ASP A 1 146 ? -20.259 0.416 -7.641 1.00 95.00 146 ASP A C 1
ATOM 1183 O O . ASP A 1 146 ? -21.231 0.004 -6.999 1.00 95.00 146 ASP A O 1
ATOM 1187 N N . THR A 1 147 ? -20.377 1.313 -8.617 1.00 90.12 147 THR A N 1
ATOM 1188 C CA . THR A 1 147 ? -21.653 1.848 -9.100 1.00 90.12 147 THR A CA 1
ATOM 1189 C C . THR A 1 147 ? -22.338 0.940 -10.121 1.00 90.12 147 THR A C 1
ATOM 1191 O O . THR A 1 147 ? -23.535 1.106 -10.341 1.00 90.12 147 THR A O 1
ATOM 1194 N N . THR A 1 148 ? -21.617 -0.017 -10.714 1.00 91.00 148 THR A N 1
ATOM 1195 C CA . THR A 1 148 ? -22.149 -0.971 -11.704 1.00 91.00 148 THR A CA 1
ATOM 1196 C C . THR A 1 148 ? -22.871 -2.136 -11.032 1.00 91.00 148 THR A C 1
ATOM 1198 O O . THR A 1 148 ? -23.831 -2.678 -11.577 1.00 91.00 148 THR A O 1
ATOM 1201 N N . GLY A 1 149 ? -22.434 -2.493 -9.821 1.00 93.56 149 GLY A N 1
ATOM 1202 C CA . GLY A 1 149 ? -22.934 -3.648 -9.088 1.00 93.56 149 GLY A CA 1
ATOM 1203 C C . GLY A 1 149 ? -22.494 -4.975 -9.705 1.00 93.56 149 GLY A C 1
ATOM 1204 O O . GLY A 1 149 ? -23.167 -5.977 -9.489 1.00 93.56 149 GLY A O 1
ATOM 1205 N N . GLU A 1 150 ? -21.409 -5.003 -10.478 1.00 94.06 150 GLU A N 1
ATOM 1206 C CA . GLU A 1 150 ? -20.888 -6.220 -11.108 1.00 94.06 150 GLU A CA 1
ATOM 1207 C C . GLU A 1 150 ? -19.896 -6.977 -10.211 1.00 94.06 150 GLU A C 1
ATOM 1209 O O . GLU A 1 150 ? -19.763 -8.197 -10.347 1.00 94.06 150 GLU A O 1
ATOM 1214 N N . LEU A 1 151 ? -19.228 -6.292 -9.275 1.00 96.62 151 LEU A N 1
ATOM 1215 C CA . LEU A 1 151 ? -18.288 -6.920 -8.344 1.00 96.62 151 LEU A CA 1
ATOM 1216 C C . LEU A 1 151 ? -19.018 -7.699 -7.241 1.00 96.62 151 LEU A C 1
ATOM 1218 O O . LEU A 1 151 ? -19.908 -7.178 -6.558 1.00 96.62 151 LEU A O 1
ATOM 1222 N N . ARG A 1 152 ? -18.602 -8.951 -7.017 1.00 95.94 152 ARG A N 1
ATOM 1223 C CA . ARG A 1 152 ? -19.115 -9.802 -5.933 1.00 95.94 152 ARG A CA 1
ATOM 1224 C C . ARG A 1 152 ? -18.333 -9.583 -4.640 1.00 95.94 152 ARG A C 1
ATOM 1226 O O . ARG A 1 152 ? -17.215 -9.078 -4.639 1.00 95.94 152 ARG A O 1
ATOM 1233 N N . ALA A 1 153 ? -18.894 -10.042 -3.522 1.00 96.00 153 ALA A N 1
ATOM 1234 C CA . ALA A 1 153 ? -18.148 -10.115 -2.268 1.00 96.00 153 ALA A CA 1
ATOM 1235 C C . ALA A 1 153 ? -16.886 -10.988 -2.440 1.00 96.00 153 ALA A C 1
ATOM 1237 O O . ALA A 1 153 ? -16.960 -12.103 -2.956 1.00 96.00 153 ALA A O 1
ATOM 1238 N N . GLY A 1 154 ? -15.741 -10.475 -1.999 1.00 95.56 154 GLY A N 1
ATOM 1239 C CA . GLY A 1 154 ? -14.407 -11.055 -2.177 1.00 95.56 154 GLY A CA 1
ATOM 1240 C C . GLY A 1 154 ? -13.667 -10.562 -3.426 1.00 95.56 154 GLY A C 1
ATOM 1241 O O . GLY A 1 154 ? -12.452 -10.748 -3.513 1.00 95.56 154 GLY A O 1
ATOM 1242 N N . GLU A 1 155 ? -14.361 -9.911 -4.362 1.00 96.88 155 GLU A N 1
ATOM 1243 C CA . GLU A 1 155 ? -13.777 -9.323 -5.568 1.00 96.88 155 GLU A CA 1
ATOM 1244 C C . GLU A 1 155 ? -13.592 -7.811 -5.409 1.00 96.88 155 GLU A C 1
ATOM 1246 O O . GLU A 1 155 ? -14.357 -7.143 -4.717 1.00 96.88 155 GLU A O 1
ATOM 1251 N N . ILE A 1 156 ? -12.584 -7.265 -6.080 1.00 97.88 156 ILE A N 1
ATOM 1252 C CA . ILE A 1 156 ? -12.348 -5.826 -6.225 1.00 97.88 156 ILE A CA 1
ATOM 1253 C C . ILE A 1 156 ? -11.890 -5.522 -7.652 1.00 97.88 156 ILE A C 1
ATOM 1255 O O . ILE A 1 156 ? -11.341 -6.386 -8.338 1.00 97.88 156 ILE A O 1
ATOM 1259 N N . PHE A 1 157 ? -12.055 -4.276 -8.085 1.00 97.38 157 PHE A N 1
ATOM 1260 C CA . PHE A 1 157 ? -11.429 -3.785 -9.310 1.00 97.38 157 PHE A CA 1
ATOM 1261 C C . PHE A 1 157 ? -10.311 -2.805 -8.952 1.00 97.38 157 PHE A C 1
ATOM 1263 O O . PHE A 1 157 ? -10.499 -1.883 -8.160 1.00 97.38 157 PHE A O 1
ATOM 1270 N N . PHE A 1 158 ? -9.132 -3.013 -9.529 1.00 96.75 158 PHE A N 1
ATOM 1271 C CA . PHE A 1 158 ? -7.993 -2.114 -9.392 1.00 96.75 158 PHE A CA 1
ATOM 1272 C C . PHE A 1 158 ? -7.067 -2.290 -10.594 1.00 96.75 158 PHE A C 1
ATOM 1274 O O . PHE A 1 158 ? -6.693 -3.410 -10.944 1.00 96.75 158 PHE A O 1
ATOM 1281 N N . GLN A 1 159 ? -6.692 -1.172 -11.211 1.00 92.50 159 GLN A N 1
ATOM 1282 C CA . GLN A 1 159 ? -5.737 -1.125 -12.312 1.00 92.50 159 GLN A CA 1
ATOM 1283 C C . GLN A 1 159 ? -4.631 -0.134 -11.947 1.00 92.50 159 GLN A C 1
ATOM 1285 O O . GLN A 1 159 ? -4.841 1.078 -12.056 1.00 92.50 159 GLN A O 1
ATOM 1290 N N . PRO A 1 160 ? -3.469 -0.607 -11.463 1.00 91.12 160 PRO A N 1
ATOM 1291 C CA . PRO A 1 160 ? -2.350 0.282 -11.212 1.00 91.12 160 PRO A CA 1
ATOM 1292 C C . PRO A 1 160 ? -1.800 0.793 -12.539 1.00 91.12 160 PRO A C 1
ATOM 1294 O O . PRO A 1 160 ? -1.624 0.022 -13.486 1.00 91.12 160 PRO A O 1
ATOM 1297 N N . THR A 1 161 ? -1.426 2.063 -12.589 1.00 83.25 161 THR A N 1
ATOM 1298 C CA . THR A 1 161 ? -0.613 2.566 -13.689 1.00 83.25 161 THR A CA 1
ATOM 1299 C C . THR A 1 161 ? 0.812 2.042 -13.528 1.00 83.25 161 THR A C 1
ATOM 1301 O O . THR A 1 161 ? 1.562 2.434 -12.623 1.00 83.25 161 THR A O 1
ATOM 1304 N N . LEU A 1 162 ? 1.194 1.134 -14.424 1.00 75.50 162 LEU A N 1
ATOM 1305 C CA . LEU A 1 162 ? 2.541 0.588 -14.550 1.00 75.50 162 LEU A CA 1
ATOM 1306 C C . LEU A 1 162 ? 3.079 0.984 -15.922 1.00 75.50 162 LEU A C 1
ATOM 1308 O O . LEU A 1 162 ? 2.396 0.810 -16.931 1.00 75.50 162 LEU A O 1
ATOM 1312 N N . ASN A 1 163 ? 4.304 1.505 -15.995 1.00 64.38 163 ASN A N 1
ATOM 1313 C CA . ASN A 1 163 ? 4.897 1.901 -17.279 1.00 64.38 163 ASN A CA 1
ATOM 1314 C C . ASN A 1 163 ? 4.033 2.902 -18.080 1.00 64.38 163 ASN A C 1
ATOM 1316 O O . ASN A 1 163 ? 3.944 2.812 -19.302 1.00 64.38 163 ASN A O 1
ATOM 1320 N N . GLY A 1 164 ? 3.376 3.837 -17.381 1.00 66.19 164 GLY A N 1
ATOM 1321 C CA . GLY A 1 164 ? 2.593 4.931 -17.966 1.00 66.19 164 GLY A CA 1
ATOM 1322 C C . GLY A 1 164 ? 1.230 4.512 -18.518 1.00 66.19 164 GLY A C 1
ATOM 1323 O O . GLY A 1 164 ? 0.585 5.292 -19.214 1.00 66.19 164 GLY A O 1
ATOM 1324 N N . ARG A 1 165 ? 0.790 3.280 -18.241 1.00 73.12 165 ARG A N 1
ATOM 1325 C CA . ARG A 1 165 ? -0.509 2.763 -18.674 1.00 73.12 165 ARG A CA 1
ATOM 1326 C C . ARG A 1 165 ? -1.212 2.000 -17.552 1.00 73.12 165 ARG A C 1
ATOM 1328 O O . ARG A 1 165 ? -0.525 1.334 -16.773 1.00 73.12 165 ARG A O 1
ATOM 1335 N N . PRO A 1 166 ? -2.554 2.021 -17.507 1.00 82.44 166 PRO A N 1
ATOM 1336 C CA . PRO A 1 166 ? -3.313 1.101 -16.673 1.00 82.44 166 PRO A CA 1
ATOM 1337 C C . PRO A 1 166 ? -2.919 -0.343 -16.990 1.00 82.44 166 PRO A C 1
ATOM 1339 O O . PRO A 1 166 ? -2.860 -0.747 -18.158 1.00 82.44 166 PRO A O 1
ATOM 1342 N N . PHE A 1 167 ? -2.596 -1.108 -15.953 1.00 82.88 167 PHE A N 1
ATOM 1343 C CA . PHE A 1 167 ? -2.212 -2.505 -16.072 1.00 82.88 167 PHE A CA 1
ATOM 1344 C C . PHE A 1 167 ? -3.296 -3.406 -15.486 1.00 82.88 167 PHE A C 1
ATOM 1346 O O . PHE A 1 167 ? -3.789 -3.173 -14.384 1.00 82.88 167 PHE A O 1
ATOM 1353 N N . ILE A 1 168 ? -3.661 -4.448 -16.231 1.00 84.81 168 ILE A N 1
ATOM 1354 C CA . ILE A 1 168 ? -4.699 -5.397 -15.835 1.00 84.81 168 ILE A CA 1
ATOM 1355 C C . ILE A 1 168 ? -4.050 -6.578 -15.110 1.00 84.81 168 ILE A C 1
ATOM 1357 O O . ILE A 1 168 ? -3.191 -7.259 -15.663 1.00 84.81 168 ILE A O 1
ATOM 1361 N N . LEU A 1 169 ? -4.499 -6.827 -13.881 1.00 82.50 169 LEU A N 1
ATOM 1362 C CA . LEU A 1 169 ? -4.052 -7.915 -13.007 1.00 82.50 169 LEU A CA 1
ATOM 1363 C C . LEU A 1 169 ? -5.208 -8.904 -12.756 1.00 82.50 169 LEU A C 1
ATOM 1365 O O . LEU A 1 169 ? -5.553 -9.182 -11.612 1.00 82.50 169 LEU A O 1
ATOM 1369 N N . ASP A 1 170 ? -5.869 -9.373 -13.818 1.00 82.12 170 ASP A N 1
ATOM 1370 C CA . ASP A 1 170 ? -7.086 -10.188 -13.687 1.00 82.12 170 ASP A CA 1
ATOM 1371 C C . ASP A 1 170 ? -6.841 -11.498 -12.928 1.00 82.12 170 ASP A C 1
ATOM 1373 O O . ASP A 1 170 ? -5.847 -12.190 -13.156 1.00 82.12 170 ASP A O 1
ATOM 1377 N N . GLY A 1 171 ? -7.747 -11.830 -12.008 1.00 84.12 171 GLY A N 1
ATOM 1378 C CA . GLY A 1 171 ? -7.684 -13.030 -11.177 1.00 84.12 171 GLY A CA 1
ATOM 1379 C C . GLY A 1 171 ? -6.584 -13.034 -10.111 1.00 84.12 171 GLY A C 1
ATOM 1380 O O . GLY A 1 171 ? -6.558 -13.946 -9.282 1.00 84.12 171 GLY A O 1
ATOM 1381 N N . ALA A 1 172 ? -5.693 -12.037 -10.085 1.00 90.06 172 ALA A N 1
ATOM 1382 C CA . ALA A 1 172 ? -4.620 -11.976 -9.102 1.00 90.06 172 ALA A CA 1
ATOM 1383 C C . ALA A 1 172 ? -5.182 -11.775 -7.688 1.00 90.06 172 ALA A C 1
ATOM 1385 O O . ALA A 1 172 ? -6.128 -11.011 -7.465 1.00 90.06 172 ALA A O 1
ATOM 1386 N N . ARG A 1 173 ? -4.577 -12.455 -6.712 1.00 96.06 173 ARG A N 1
ATOM 1387 C CA . ARG A 1 173 ? -4.832 -12.196 -5.294 1.00 96.06 173 ARG A CA 1
ATOM 1388 C C . ARG A 1 173 ? -4.046 -10.963 -4.887 1.00 96.06 173 ARG A C 1
ATOM 1390 O O . ARG A 1 173 ? -2.897 -10.800 -5.283 1.00 96.06 173 ARG A O 1
ATOM 1397 N N . VAL A 1 174 ? -4.647 -10.113 -4.067 1.00 97.56 174 VAL A N 1
ATOM 1398 C CA . VAL A 1 174 ? -3.956 -8.953 -3.507 1.00 97.56 174 VAL A CA 1
ATOM 1399 C C . VAL A 1 174 ? -4.251 -8.804 -2.029 1.00 97.56 174 VAL A C 1
ATOM 1401 O O . VAL A 1 174 ? -5.381 -8.989 -1.579 1.00 97.56 174 VAL A O 1
ATOM 1404 N N . MET A 1 175 ? -3.220 -8.448 -1.271 1.00 97.88 175 MET A N 1
ATOM 1405 C CA . MET A 1 175 ? -3.360 -7.990 0.102 1.00 97.88 175 MET A CA 1
ATOM 1406 C C . MET A 1 175 ? -3.831 -6.532 0.084 1.00 97.88 175 MET A C 1
ATOM 1408 O O . MET A 1 175 ? -3.229 -5.694 -0.588 1.00 97.88 175 MET A O 1
ATOM 1412 N N . VAL A 1 176 ? -4.882 -6.222 0.838 1.00 98.25 176 VAL A N 1
ATOM 1413 C CA . VAL A 1 176 ? -5.408 -4.869 1.024 1.00 98.25 176 VAL A CA 1
ATOM 1414 C C . VAL A 1 176 ? -5.421 -4.538 2.512 1.00 98.25 176 VAL A C 1
ATOM 1416 O O . VAL A 1 176 ? -5.925 -5.312 3.326 1.00 98.25 176 VAL A O 1
ATOM 1419 N N . ALA A 1 177 ? -4.850 -3.391 2.871 1.00 97.38 177 ALA A N 1
ATOM 1420 C CA . ALA A 1 177 ? -4.783 -2.919 4.250 1.00 97.38 177 ALA A CA 1
ATOM 1421 C C . ALA A 1 177 ? -4.849 -1.388 4.317 1.00 97.38 177 ALA A C 1
ATOM 1423 O O . ALA A 1 177 ? -4.533 -0.702 3.346 1.00 97.38 177 ALA A O 1
ATOM 1424 N N . LYS A 1 178 ? -5.199 -0.834 5.481 1.00 95.56 178 LYS A N 1
ATOM 1425 C CA . LYS A 1 178 ? -5.192 0.616 5.730 1.00 95.56 178 LYS A CA 1
ATOM 1426 C C . LYS A 1 178 ? -4.248 0.966 6.866 1.00 95.56 178 LYS A C 1
ATOM 1428 O O . LYS A 1 178 ? -4.159 0.248 7.856 1.00 95.56 178 LYS A O 1
ATOM 1433 N N . SER A 1 179 ? -3.533 2.077 6.744 1.00 91.12 179 SER A N 1
ATOM 1434 C CA . SER A 1 179 ? -2.714 2.577 7.846 1.00 91.12 179 SER A CA 1
ATOM 1435 C C . SER A 1 179 ? -3.498 3.606 8.671 1.00 91.12 179 SER A C 1
ATOM 1437 O O . SER A 1 179 ? -4.044 4.537 8.080 1.00 91.12 179 SER A O 1
ATOM 1439 N N . PRO A 1 180 ? -3.504 3.516 10.013 1.00 91.88 180 PRO A N 1
ATOM 1440 C CA . PRO A 1 180 ? -2.964 2.420 10.819 1.00 91.88 180 PRO A CA 1
ATOM 1441 C C . PRO A 1 180 ? -3.944 1.229 10.920 1.00 91.88 180 PRO A C 1
ATOM 1443 O O . PRO A 1 180 ? -5.154 1.427 10.953 1.00 91.88 180 PRO A O 1
ATOM 1446 N N . SER A 1 181 ? -3.411 0.007 11.035 1.00 93.12 181 SER A N 1
ATOM 1447 C CA . SER A 1 181 ? -4.157 -1.226 11.356 1.00 93.12 181 SER A CA 1
ATOM 1448 C C . SER A 1 181 ? -3.559 -1.871 12.603 1.00 93.12 181 SER A C 1
ATOM 1450 O O . SER A 1 181 ? -2.336 -1.892 12.749 1.00 93.12 181 SER A O 1
ATOM 1452 N N . TYR A 1 182 ? -4.386 -2.414 13.494 1.00 94.25 182 TYR A N 1
ATOM 1453 C CA . TYR A 1 182 ? -3.916 -3.005 14.760 1.00 94.25 182 TYR A CA 1
ATOM 1454 C C . TYR A 1 182 ? -4.401 -4.433 14.976 1.00 94.25 182 TYR A C 1
ATOM 1456 O O . TYR A 1 182 ? -3.818 -5.150 15.789 1.00 94.25 182 TYR A O 1
ATOM 1464 N N . HIS A 1 183 ? -5.429 -4.867 14.250 1.00 96.00 183 HIS A N 1
ATOM 1465 C CA . HIS A 1 183 ? -5.947 -6.216 14.342 1.00 96.00 183 HIS A CA 1
ATOM 1466 C C . HIS A 1 183 ? -5.485 -7.049 13.141 1.00 96.00 183 HIS A C 1
ATOM 1468 O O . HIS A 1 183 ? -5.435 -6.577 12.009 1.00 96.00 183 HIS A O 1
ATOM 1474 N N . LEU A 1 184 ? -5.156 -8.324 13.373 1.00 95.75 184 LEU A N 1
ATOM 1475 C CA . LEU A 1 184 ? -4.680 -9.232 12.316 1.00 95.75 184 LEU A CA 1
ATOM 1476 C C . LEU A 1 184 ? -5.698 -9.386 11.177 1.00 95.75 184 LEU A C 1
ATOM 1478 O O . LEU A 1 184 ? -5.320 -9.504 10.019 1.00 95.75 184 LEU A O 1
ATOM 1482 N N . GLY A 1 185 ? -6.990 -9.340 11.509 1.00 95.81 185 GLY A N 1
ATOM 1483 C CA . GLY A 1 185 ? -8.084 -9.399 10.538 1.00 95.81 185 GLY A CA 1
ATOM 1484 C C . GLY A 1 185 ? -8.289 -8.134 9.696 1.00 95.81 185 GLY A C 1
ATOM 1485 O O . GLY A 1 185 ? -9.100 -8.182 8.777 1.00 95.81 185 GLY A O 1
ATOM 1486 N N . ASP A 1 186 ? -7.581 -7.035 9.988 1.00 96.12 186 ASP A N 1
ATOM 1487 C CA . ASP A 1 186 ? -7.656 -5.794 9.196 1.00 96.12 186 ASP A CA 1
ATOM 1488 C C . ASP A 1 186 ? -6.920 -5.931 7.858 1.00 96.12 186 ASP A C 1
ATOM 1490 O O . ASP A 1 186 ? -7.186 -5.185 6.916 1.00 96.12 186 ASP A O 1
ATOM 1494 N N . ILE A 1 187 ? -5.996 -6.894 7.764 1.00 97.50 187 ILE A N 1
ATOM 1495 C CA . ILE A 1 187 ? -5.380 -7.292 6.502 1.00 97.50 187 ILE A CA 1
ATOM 1496 C C . ILE A 1 187 ? -6.340 -8.243 5.795 1.00 97.50 187 ILE A C 1
ATOM 1498 O O . ILE A 1 187 ? -6.624 -9.344 6.272 1.00 97.50 187 ILE A O 1
ATOM 1502 N N . ARG A 1 188 ? -6.831 -7.820 4.632 1.00 97.44 188 ARG A N 1
ATOM 1503 C CA . ARG A 1 188 ? -7.714 -8.625 3.788 1.00 97.44 188 ARG A CA 1
ATOM 1504 C C . ARG A 1 188 ? -6.951 -9.109 2.568 1.00 97.44 188 ARG A C 1
ATOM 1506 O O . ARG A 1 188 ? -6.067 -8.420 2.071 1.00 97.44 188 ARG A O 1
ATOM 1513 N N . VAL A 1 189 ? -7.309 -10.288 2.078 1.00 98.12 189 VAL A N 1
ATOM 1514 C CA . VAL A 1 189 ? -6.866 -10.769 0.769 1.00 98.12 189 VAL A CA 1
ATOM 1515 C C . VAL A 1 189 ? -8.095 -10.864 -0.114 1.00 98.12 189 VAL A C 1
ATOM 1517 O O . VAL A 1 189 ? -9.056 -11.542 0.245 1.00 98.12 189 VAL A O 1
ATOM 1520 N N . LEU A 1 190 ? -8.071 -10.139 -1.227 1.00 97.56 190 LEU A N 1
ATOM 1521 C CA . LEU A 1 190 ? -9.179 -10.005 -2.170 1.00 97.56 190 LEU A CA 1
ATOM 1522 C C . LEU A 1 190 ? -8.699 -10.396 -3.572 1.00 97.56 190 LEU A C 1
ATOM 1524 O O . LEU A 1 190 ? -7.495 -10.399 -3.842 1.00 97.56 190 LEU A O 1
ATOM 1528 N N . SER A 1 191 ? -9.632 -10.739 -4.455 1.00 96.62 191 SER A N 1
ATOM 1529 C CA . SER A 1 191 ? -9.331 -11.114 -5.839 1.00 96.62 191 SER A CA 1
ATOM 1530 C C . SER A 1 191 ? -9.615 -9.961 -6.789 1.00 96.62 191 SER A C 1
ATOM 1532 O O . SER A 1 191 ? -10.672 -9.335 -6.722 1.00 96.62 191 SER A O 1
ATOM 1534 N N . LEU A 1 192 ? -8.681 -9.692 -7.695 1.00 94.69 192 LEU A N 1
ATOM 1535 C CA . LEU A 1 192 ? -8.876 -8.705 -8.746 1.00 94.69 192 LEU A CA 1
ATOM 1536 C C . LEU A 1 192 ? -9.772 -9.257 -9.848 1.00 94.69 192 LEU A C 1
ATOM 1538 O O . LEU A 1 192 ? -9.588 -10.382 -10.313 1.00 94.69 192 LEU A O 1
ATOM 1542 N N . ARG A 1 193 ? -10.733 -8.438 -10.271 1.00 93.69 193 ARG A N 1
ATOM 1543 C CA . ARG A 1 193 ? -11.685 -8.768 -11.323 1.00 93.69 193 ARG A CA 1
ATOM 1544 C C . ARG A 1 193 ? -11.711 -7.679 -12.380 1.00 93.69 193 ARG A C 1
ATOM 1546 O O . ARG A 1 193 ? -11.906 -6.506 -12.065 1.00 93.69 193 ARG A O 1
ATOM 1553 N N . VAL A 1 194 ? -11.566 -8.065 -13.645 1.00 89.62 194 VAL A N 1
ATOM 1554 C CA . VAL A 1 194 ? -11.784 -7.145 -14.767 1.00 89.62 194 VAL A CA 1
ATOM 1555 C C . VAL A 1 194 ? -13.274 -6.918 -14.985 1.00 89.62 194 VAL A C 1
ATOM 1557 O O . VAL A 1 194 ? -14.021 -7.853 -15.269 1.00 89.62 194 VAL A O 1
ATOM 1560 N N . ILE A 1 195 ? -13.678 -5.650 -14.912 1.00 88.94 195 ILE A N 1
ATOM 1561 C CA . ILE A 1 195 ? -15.021 -5.176 -15.240 1.00 88.94 195 ILE A CA 1
ATOM 1562 C C . ILE A 1 195 ? -14.892 -4.162 -16.372 1.00 88.94 195 ILE A C 1
ATOM 1564 O O . ILE A 1 195 ? -14.243 -3.127 -16.220 1.00 88.94 195 ILE A O 1
ATOM 1568 N N . LYS A 1 196 ? -15.501 -4.463 -17.523 1.00 89.31 196 LYS A N 1
ATOM 1569 C CA . LYS A 1 196 ? -15.414 -3.614 -18.721 1.00 89.31 196 LYS A CA 1
ATOM 1570 C C . LYS A 1 196 ? -15.977 -2.216 -18.462 1.00 89.31 196 LYS A C 1
ATOM 1572 O O . LYS A 1 196 ? -15.366 -1.236 -18.856 1.00 89.31 196 LYS A O 1
ATOM 1577 N N . ASN A 1 197 ? -17.085 -2.135 -17.733 1.00 88.25 197 ASN A N 1
ATOM 1578 C CA . ASN A 1 197 ? -17.740 -0.872 -17.395 1.00 88.25 197 ASN A CA 1
ATOM 1579 C C . ASN A 1 197 ? -16.966 -0.035 -16.363 1.00 88.25 197 ASN A C 1
ATOM 1581 O O . ASN A 1 197 ? -17.381 1.073 -16.061 1.00 88.25 197 ASN A O 1
ATOM 1585 N N . LEU A 1 198 ? -15.852 -0.543 -15.824 1.00 91.94 198 LEU A N 1
ATOM 1586 C CA . LEU A 1 198 ? -14.956 0.189 -14.927 1.00 91.94 198 LEU A CA 1
ATOM 1587 C C . LEU A 1 198 ? -13.588 0.464 -15.573 1.00 91.94 198 LEU A C 1
ATOM 1589 O O . LEU A 1 198 ? -12.712 1.012 -14.915 1.00 91.94 198 LEU A O 1
ATOM 1593 N N . SER A 1 199 ? -13.369 0.107 -16.850 1.00 89.56 199 SER A N 1
ATOM 1594 C CA . SER A 1 199 ? -12.038 0.167 -17.484 1.00 89.56 199 SER A CA 1
ATOM 1595 C C . SER A 1 199 ? -11.452 1.572 -17.626 1.00 89.56 199 SER A C 1
ATOM 1597 O O . SER A 1 199 ? -10.261 1.707 -17.891 1.00 89.56 199 SER A O 1
ATOM 1599 N N . TYR A 1 200 ? -12.280 2.608 -17.491 1.00 89.25 200 TYR A N 1
ATOM 1600 C CA . TYR A 1 200 ? -11.854 4.005 -17.499 1.00 89.25 200 TYR A CA 1
ATOM 1601 C C . TYR A 1 200 ? -11.271 4.455 -16.143 1.00 89.25 200 TYR A C 1
ATOM 1603 O O . TYR A 1 200 ? -10.636 5.505 -16.066 1.00 89.25 200 TYR A O 1
ATOM 1611 N N . LEU A 1 201 ? -11.452 3.664 -15.077 1.00 92.75 201 LEU A N 1
ATOM 1612 C CA . LEU A 1 201 ? -10.912 3.925 -13.744 1.00 92.75 201 LEU A CA 1
ATOM 1613 C C . LEU A 1 201 ? -9.545 3.251 -13.567 1.00 92.75 201 LEU A C 1
ATOM 1615 O O . LEU A 1 201 ? -9.376 2.063 -13.835 1.00 92.75 201 LEU A O 1
ATOM 1619 N N . TYR A 1 202 ? -8.573 3.992 -13.043 1.00 93.12 202 TYR A N 1
ATOM 1620 C CA . TYR A 1 202 ? -7.229 3.499 -12.735 1.00 93.12 202 TYR A CA 1
ATOM 1621 C C . TYR A 1 202 ? -6.653 4.237 -11.520 1.00 93.12 202 TYR A C 1
ATOM 1623 O O . TYR A 1 202 ? -7.171 5.275 -11.118 1.00 93.12 202 TYR A O 1
ATOM 1631 N N . ASP A 1 203 ? -5.624 3.660 -10.890 1.00 93.62 203 ASP A N 1
ATOM 1632 C CA . ASP A 1 203 ? -4.970 4.179 -9.671 1.00 93.62 203 ASP A CA 1
ATOM 1633 C C . ASP A 1 203 ? -5.912 4.434 -8.467 1.00 93.62 203 ASP A C 1
ATOM 1635 O O . ASP A 1 203 ? -5.619 5.208 -7.548 1.00 93.62 203 ASP A O 1
ATOM 1639 N N . LEU A 1 204 ? -7.050 3.743 -8.435 1.00 95.25 204 LEU A N 1
ATOM 1640 C CA . LEU A 1 204 ? -8.032 3.716 -7.349 1.00 95.25 204 LEU A CA 1
ATOM 1641 C C . LEU A 1 204 ? -8.597 2.301 -7.211 1.00 95.25 204 LEU A C 1
ATOM 1643 O O . LEU A 1 204 ? -8.706 1.578 -8.201 1.00 95.25 204 LEU A O 1
ATOM 1647 N N . ILE A 1 205 ? -8.943 1.903 -5.989 1.00 97.44 205 ILE A N 1
ATOM 1648 C CA . ILE A 1 205 ? -9.567 0.607 -5.706 1.00 97.44 205 ILE A CA 1
ATOM 1649 C C . ILE A 1 205 ? -11.082 0.759 -5.639 1.00 97.44 205 ILE A C 1
ATOM 1651 O O . ILE A 1 205 ? -11.606 1.590 -4.898 1.00 97.44 205 ILE A O 1
ATOM 1655 N N . VAL A 1 206 ? -11.787 -0.067 -6.406 1.00 97.56 206 VAL A N 1
ATOM 1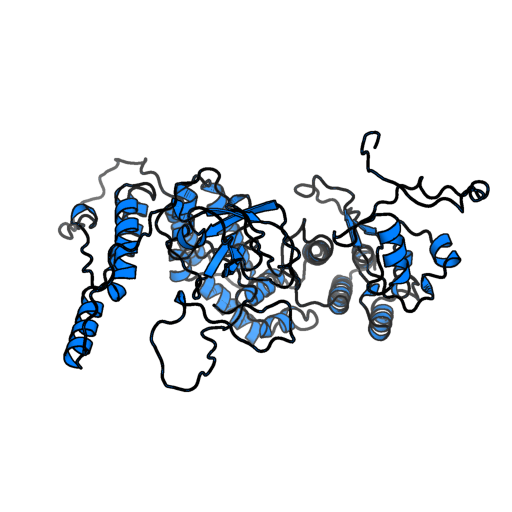656 C CA . VAL A 1 206 ? -13.246 -0.141 -6.411 1.00 97.56 206 VAL A CA 1
ATOM 1657 C C . VAL A 1 206 ? -13.672 -1.352 -5.590 1.00 97.56 206 VAL A C 1
ATOM 1659 O O . VAL A 1 206 ? -13.321 -2.493 -5.904 1.00 97.56 206 VAL A O 1
ATOM 1662 N N . PHE A 1 207 ? -14.433 -1.093 -4.533 1.00 97.94 207 PHE A N 1
ATOM 1663 C CA . PHE A 1 207 ? -14.998 -2.111 -3.657 1.00 97.94 207 PHE A CA 1
ATOM 1664 C C . PHE A 1 207 ? -16.412 -2.507 -4.092 1.00 97.94 207 PHE A C 1
ATOM 1666 O O . PHE A 1 207 ? -17.179 -1.645 -4.527 1.00 97.94 207 PHE A O 1
ATOM 1673 N N . PRO A 1 208 ? -16.799 -3.780 -3.911 1.00 97.25 208 PRO A N 1
ATOM 1674 C CA . PRO A 1 208 ? -18.139 -4.241 -4.226 1.00 97.25 208 PRO A CA 1
ATOM 1675 C C . PRO A 1 208 ? -19.155 -3.567 -3.305 1.00 97.25 208 PRO A C 1
ATOM 1677 O O . PRO A 1 208 ? -18.906 -3.335 -2.120 1.00 97.25 208 PRO A O 1
ATOM 1680 N N . THR A 1 209 ? -20.334 -3.290 -3.851 1.00 94.25 209 THR A N 1
ATOM 1681 C CA . THR A 1 209 ? -21.503 -2.836 -3.082 1.00 94.25 209 THR A CA 1
ATOM 1682 C C . THR A 1 209 ? -22.402 -3.994 -2.642 1.00 94.25 209 THR A C 1
ATOM 1684 O O . THR A 1 209 ? -23.375 -3.783 -1.919 1.00 94.25 209 THR A O 1
ATOM 1687 N N . GLN A 1 210 ? -22.060 -5.221 -3.042 1.00 90.38 210 GLN A N 1
ATOM 1688 C CA . GLN A 1 210 ? -22.733 -6.455 -2.648 1.00 90.38 210 GLN A CA 1
ATOM 1689 C C . GLN A 1 210 ? -22.055 -7.118 -1.438 1.00 90.38 210 GLN A C 1
ATOM 1691 O O . GLN A 1 210 ? -20.855 -6.965 -1.218 1.00 90.38 210 GLN A O 1
ATOM 1696 N N . GLY A 1 211 ? -22.811 -7.935 -0.700 1.00 90.81 211 GLY A N 1
ATOM 1697 C CA . GLY A 1 211 ? -22.318 -8.726 0.432 1.00 90.81 211 GLY A CA 1
ATOM 1698 C C . GLY A 1 211 ? -22.882 -8.287 1.785 1.00 90.81 211 GLY A C 1
ATOM 1699 O O . GLY A 1 211 ? -23.617 -7.310 1.890 1.00 90.81 211 GLY A O 1
ATOM 1700 N N . ASN A 1 212 ? -22.543 -9.038 2.836 1.00 90.56 212 ASN A N 1
ATOM 1701 C CA . ASN A 1 212 ? -23.085 -8.821 4.186 1.00 90.56 212 ASN A CA 1
ATOM 1702 C C . ASN A 1 212 ? -22.400 -7.670 4.938 1.00 90.56 212 ASN A C 1
ATOM 1704 O O . ASN A 1 212 ? -22.975 -7.109 5.868 1.00 90.56 212 ASN A O 1
ATOM 1708 N N . ARG A 1 213 ? -21.154 -7.353 4.571 1.00 92.06 213 ARG A N 1
ATOM 1709 C CA . ARG A 1 213 ? -20.333 -6.318 5.200 1.00 92.06 213 ARG A CA 1
ATOM 1710 C C . ARG A 1 213 ? -19.445 -5.665 4.134 1.00 92.06 213 ARG A C 1
ATOM 1712 O O . ARG A 1 213 ? -18.806 -6.399 3.383 1.00 92.06 213 ARG A O 1
ATOM 1719 N N . PRO A 1 214 ? -19.377 -4.324 4.055 1.00 95.06 214 PRO A N 1
ATOM 1720 C CA . PRO A 1 214 ? -18.473 -3.651 3.124 1.00 95.06 214 PRO A CA 1
ATOM 1721 C C . PRO A 1 214 ? -17.008 -3.995 3.417 1.00 95.06 214 PRO A C 1
ATOM 1723 O O . PRO A 1 214 ? -16.573 -3.875 4.563 1.00 95.06 214 PRO A O 1
ATOM 1726 N N . HIS A 1 215 ? -16.224 -4.353 2.394 1.00 96.56 215 HIS A N 1
ATOM 1727 C CA . HIS A 1 215 ? -14.798 -4.662 2.578 1.00 96.56 215 HIS A CA 1
ATOM 1728 C C . HI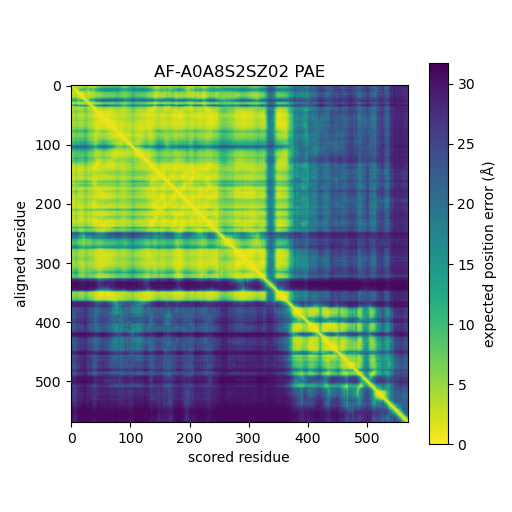S A 1 215 ? -13.987 -3.475 3.100 1.00 96.56 215 HIS A C 1
ATOM 1730 O O . HIS A 1 215 ? -13.076 -3.683 3.894 1.00 96.56 215 HIS A O 1
ATOM 1736 N N . SER A 1 216 ? -14.351 -2.238 2.744 1.00 95.56 216 SER A N 1
ATOM 1737 C CA . SER A 1 216 ? -13.759 -1.040 3.354 1.00 95.56 216 SER A CA 1
ATOM 1738 C C . SER A 1 216 ? -13.869 -1.083 4.883 1.00 95.56 216 SER A C 1
ATOM 1740 O O . SER A 1 216 ? -12.882 -0.912 5.588 1.00 95.56 216 SER A O 1
ATOM 1742 N N . ASN A 1 217 ? -15.042 -1.438 5.411 1.00 94.88 217 ASN A N 1
ATOM 1743 C CA . ASN A 1 217 ? -15.266 -1.534 6.850 1.00 94.88 217 ASN A CA 1
ATOM 1744 C C . ASN A 1 217 ? -14.539 -2.727 7.496 1.00 94.88 217 ASN A C 1
ATOM 1746 O O . ASN A 1 217 ? -14.167 -2.653 8.667 1.00 94.88 217 ASN A O 1
ATOM 1750 N N . GLU A 1 218 ? -14.336 -3.828 6.767 1.00 95.62 218 GLU A N 1
ATOM 1751 C CA . GLU A 1 218 ? -13.495 -4.942 7.230 1.00 95.62 218 GLU A CA 1
ATOM 1752 C C . GLU A 1 218 ? -12.027 -4.529 7.403 1.00 95.62 218 GLU A C 1
ATOM 1754 O O . GLU A 1 218 ? -11.328 -5.102 8.235 1.00 95.62 218 GLU A O 1
ATOM 1759 N N . ILE A 1 219 ? -11.573 -3.531 6.640 1.00 96.44 219 ILE A N 1
ATOM 1760 C CA . ILE A 1 219 ? -10.202 -3.024 6.650 1.00 96.44 219 ILE A CA 1
ATOM 1761 C C . ILE A 1 219 ? -10.111 -1.858 7.642 1.00 96.44 219 ILE A C 1
ATOM 1763 O O . ILE A 1 219 ? -10.284 -0.694 7.286 1.00 96.44 219 ILE A O 1
ATOM 1767 N N . ALA A 1 220 ? -9.835 -2.160 8.912 1.00 94.19 220 ALA A N 1
ATOM 1768 C CA . ALA A 1 220 ? -9.622 -1.157 9.962 1.00 94.19 220 ALA A CA 1
ATOM 1769 C C . ALA A 1 220 ? -10.766 -0.124 10.111 1.00 94.19 220 ALA A C 1
ATOM 1771 O O . ALA A 1 220 ? -10.516 1.055 10.380 1.00 94.19 220 ALA A O 1
ATOM 1772 N N . GLY A 1 221 ? -12.016 -0.549 9.886 1.00 92.88 221 GLY A N 1
ATOM 1773 C CA . GLY A 1 221 ? -13.204 0.297 10.032 1.00 92.88 221 GLY A CA 1
ATOM 1774 C C . GLY A 1 221 ? -13.298 1.431 9.011 1.00 92.88 221 GLY A C 1
ATOM 1775 O O . GLY A 1 221 ? -13.979 2.417 9.275 1.00 92.88 221 GLY A O 1
ATOM 1776 N N . SER A 1 222 ? -12.602 1.313 7.876 1.00 92.88 222 SER A N 1
ATOM 1777 C CA . SER A 1 222 ? -12.530 2.345 6.840 1.00 92.88 222 SER A CA 1
ATOM 1778 C C . SER A 1 222 ? -13.889 2.674 6.228 1.00 92.88 222 SER A C 1
ATOM 1780 O O . SER A 1 222 ? -14.765 1.808 6.091 1.00 92.88 222 SER A O 1
ATOM 1782 N N . ASP A 1 223 ? -14.024 3.914 5.771 1.00 89.56 223 ASP A N 1
ATOM 1783 C CA . ASP A 1 223 ? -15.087 4.316 4.861 1.00 89.56 223 ASP A CA 1
ATOM 1784 C C . ASP A 1 223 ? -14.505 4.747 3.496 1.00 89.56 223 ASP A C 1
ATOM 1786 O O . ASP A 1 223 ? -13.389 4.370 3.128 1.00 89.56 223 ASP A O 1
ATOM 1790 N N . LEU A 1 224 ? -15.318 5.414 2.674 1.00 92.69 224 LEU A N 1
ATOM 1791 C CA . LEU A 1 224 ? -14.960 5.842 1.316 1.00 92.69 224 LEU A CA 1
ATOM 1792 C C . LEU A 1 224 ? -15.039 7.373 1.180 1.00 92.69 224 LEU A C 1
ATOM 1794 O O . LEU A 1 224 ? -15.431 7.909 0.135 1.00 92.69 224 LEU A O 1
ATOM 1798 N N . ASP A 1 225 ? -14.734 8.104 2.256 1.00 90.00 225 ASP A N 1
ATOM 1799 C CA . ASP A 1 225 ? -14.752 9.566 2.253 1.00 90.00 225 ASP A CA 1
ATOM 1800 C C . ASP A 1 225 ? -13.423 10.197 1.792 1.00 90.00 225 ASP A C 1
ATOM 1802 O O . ASP A 1 225 ? -13.475 11.220 1.106 1.00 90.00 225 ASP A O 1
ATOM 1806 N N . GLY A 1 226 ? -12.295 9.515 2.008 1.00 89.94 226 GLY A N 1
ATOM 1807 C CA . GLY A 1 226 ? -10.953 9.883 1.529 1.00 89.94 226 GLY A CA 1
ATOM 1808 C C . GLY A 1 226 ? -9.850 8.875 1.885 1.00 89.94 226 GLY A C 1
ATOM 1809 O O . GLY A 1 226 ? -8.661 9.157 1.705 1.00 89.94 226 GLY A O 1
ATOM 1810 N N . ASP A 1 227 ? -10.227 7.703 2.404 1.00 91.81 227 ASP A N 1
ATOM 1811 C CA . ASP A 1 227 ? -9.286 6.702 2.895 1.00 91.81 227 ASP A CA 1
ATOM 1812 C C . ASP A 1 227 ? -8.397 6.133 1.773 1.00 91.81 227 ASP A C 1
ATOM 1814 O O . ASP A 1 227 ? -8.843 5.832 0.658 1.00 91.81 227 ASP A O 1
ATOM 1818 N N . HIS A 1 228 ? -7.114 5.962 2.102 1.00 93.06 228 HIS A N 1
ATOM 1819 C CA . HIS A 1 228 ? -6.122 5.336 1.236 1.00 93.06 228 HIS A CA 1
ATOM 1820 C C . HIS A 1 228 ? -5.837 3.897 1.679 1.00 93.06 228 HIS A C 1
ATOM 1822 O O . HIS A 1 228 ? -5.573 3.626 2.854 1.00 93.06 228 HIS A O 1
ATOM 1828 N N . TYR A 1 229 ? -5.788 2.995 0.707 1.00 97.31 229 TYR A N 1
ATOM 1829 C CA . TYR A 1 229 ? -5.576 1.568 0.896 1.00 97.31 229 TYR A CA 1
ATOM 1830 C C . TYR A 1 229 ? -4.237 1.158 0.294 1.00 97.31 229 TYR A C 1
ATOM 1832 O O . TYR A 1 229 ? -3.936 1.473 -0.858 1.00 97.31 229 TYR A O 1
ATOM 1840 N N . LEU A 1 230 ? -3.427 0.455 1.082 1.00 97.75 230 LEU A N 1
ATOM 1841 C CA . LEU A 1 230 ? -2.254 -0.256 0.598 1.00 97.75 230 LEU A CA 1
ATOM 1842 C C . LEU A 1 230 ? -2.729 -1.528 -0.101 1.00 97.75 230 LEU A C 1
ATOM 1844 O O . LEU A 1 230 ? -3.278 -2.412 0.550 1.00 97.75 230 LEU A O 1
ATOM 1848 N N . ILE A 1 231 ? -2.480 -1.616 -1.400 1.00 98.00 231 ILE A N 1
ATOM 1849 C CA . ILE A 1 231 ? -2.805 -2.757 -2.253 1.00 98.00 231 ILE A CA 1
ATOM 1850 C C . ILE A 1 231 ? -1.481 -3.381 -2.670 1.00 98.00 231 ILE A C 1
ATOM 1852 O O . ILE A 1 231 ? -0.673 -2.720 -3.319 1.00 98.00 231 ILE A O 1
ATOM 1856 N N . CYS A 1 232 ? -1.236 -4.627 -2.282 1.00 97.44 232 CYS A N 1
ATOM 1857 C CA . CYS A 1 232 ? 0.005 -5.343 -2.548 1.00 97.44 232 CYS A CA 1
ATOM 1858 C C . CYS A 1 232 ? -0.294 -6.641 -3.301 1.00 97.44 232 CYS A C 1
ATOM 1860 O O . CYS A 1 232 ? -1.057 -7.475 -2.817 1.00 97.44 232 CYS A O 1
ATOM 1862 N N . TRP A 1 233 ? 0.321 -6.803 -4.469 1.00 96.12 233 TRP A N 1
ATOM 1863 C CA . TRP A 1 233 ? 0.239 -8.003 -5.311 1.00 96.12 233 TRP A CA 1
ATOM 1864 C C . TRP A 1 233 ? 1.590 -8.736 -5.379 1.00 96.12 233 TRP A C 1
ATOM 1866 O O . TRP A 1 233 ? 1.916 -9.412 -6.354 1.00 96.12 233 TRP A O 1
ATOM 1876 N N . ASP A 1 234 ? 2.428 -8.553 -4.357 1.00 96.00 234 ASP A N 1
ATOM 1877 C CA . ASP A 1 234 ? 3.618 -9.373 -4.157 1.00 96.00 234 ASP A CA 1
ATOM 1878 C C . ASP A 1 234 ? 3.224 -10.687 -3.477 1.00 96.00 234 ASP A C 1
ATOM 1880 O O . ASP A 1 234 ? 2.892 -10.688 -2.294 1.00 96.00 234 ASP A O 1
ATOM 1884 N N . GLU A 1 235 ? 3.271 -11.794 -4.219 1.00 95.94 235 GLU A N 1
ATOM 1885 C CA . GLU A 1 235 ? 2.902 -13.133 -3.738 1.00 95.94 235 GLU A CA 1
ATOM 1886 C C . GLU A 1 235 ? 3.654 -13.547 -2.461 1.00 95.94 235 GLU A C 1
ATOM 1888 O O . GLU A 1 235 ? 3.083 -14.221 -1.610 1.00 95.94 235 GLU A O 1
ATOM 1893 N N . GLU A 1 236 ? 4.901 -13.091 -2.257 1.00 96.75 236 GLU A N 1
ATOM 1894 C CA . GLU A 1 236 ? 5.655 -13.383 -1.024 1.00 96.75 236 GLU A CA 1
ATOM 1895 C C . GLU A 1 236 ? 5.045 -12.704 0.223 1.00 96.75 236 GLU A C 1
ATOM 1897 O O . GLU A 1 236 ? 5.338 -13.088 1.354 1.00 96.75 236 GLU A O 1
ATOM 1902 N N . LEU A 1 237 ? 4.209 -11.680 0.035 1.00 97.19 237 LEU A N 1
ATOM 1903 C CA . LEU A 1 237 ? 3.610 -10.863 1.095 1.00 97.19 237 LEU A CA 1
ATOM 1904 C C . LEU A 1 237 ? 2.094 -11.072 1.223 1.00 97.19 237 LEU A C 1
ATOM 1906 O O . LEU A 1 237 ? 1.449 -10.373 2.009 1.00 97.19 237 LEU A O 1
ATOM 1910 N N . ILE A 1 238 ? 1.519 -12.024 0.484 1.00 97.31 238 ILE A N 1
ATOM 1911 C CA . ILE A 1 238 ? 0.102 -12.383 0.577 1.00 97.31 238 ILE A CA 1
ATOM 1912 C C . ILE A 1 238 ? -0.059 -13.513 1.605 1.00 97.31 238 ILE A C 1
ATOM 1914 O O . ILE A 1 238 ? 0.381 -14.635 1.357 1.00 97.31 238 ILE A O 1
ATOM 1918 N N . PRO A 1 239 ? -0.696 -13.264 2.765 1.00 95.94 239 PRO A N 1
ATOM 1919 C CA . PRO A 1 239 ? -0.889 -14.302 3.770 1.00 95.94 239 PRO A CA 1
ATOM 1920 C C . PRO A 1 239 ? -1.909 -15.354 3.313 1.00 95.94 239 PRO A C 1
ATOM 1922 O O . PRO A 1 239 ? -2.908 -15.049 2.654 1.00 95.94 239 PRO A O 1
ATOM 1925 N N . GLU A 1 240 ? -1.675 -16.605 3.706 1.00 93.31 240 GLU A N 1
ATOM 1926 C CA . GLU A 1 240 ? -2.619 -17.713 3.507 1.00 93.31 240 GLU A CA 1
ATOM 1927 C C . GLU A 1 240 ? -3.592 -17.853 4.681 1.00 93.31 240 GLU A C 1
ATOM 1929 O O . GLU A 1 240 ? -4.780 -18.105 4.485 1.00 93.31 240 GLU A O 1
ATOM 1934 N N . ASN A 1 241 ? -3.102 -17.640 5.905 1.00 88.75 241 ASN A N 1
ATOM 1935 C CA . ASN A 1 241 ? -3.912 -17.713 7.114 1.00 88.75 241 ASN A CA 1
ATOM 1936 C C . ASN A 1 241 ? -4.533 -16.345 7.384 1.00 88.75 241 ASN A C 1
ATOM 1938 O O . ASN A 1 241 ? -3.825 -15.402 7.729 1.00 88.75 241 ASN A O 1
ATOM 1942 N N . LEU A 1 242 ? -5.851 -16.235 7.228 1.00 92.25 242 LEU A N 1
ATOM 1943 C CA . LEU A 1 242 ? -6.584 -14.993 7.462 1.00 92.25 242 LEU A CA 1
ATOM 1944 C C . LEU A 1 242 ? -7.381 -15.070 8.759 1.00 92.25 242 LEU A C 1
ATOM 1946 O O . LEU A 1 242 ? -8.072 -16.053 9.028 1.00 92.25 242 LEU A O 1
ATOM 1950 N N . ASN A 1 243 ? -7.346 -13.984 9.524 1.00 92.62 243 ASN A N 1
ATOM 1951 C CA . ASN A 1 243 ? -8.221 -13.808 10.672 1.00 92.62 243 ASN A CA 1
ATOM 1952 C C . ASN A 1 243 ? -9.528 -13.133 10.245 1.00 92.62 243 ASN A C 1
ATOM 1954 O O . ASN A 1 243 ? -9.583 -12.378 9.269 1.00 92.62 243 ASN A O 1
ATOM 1958 N N . ASN A 1 244 ? -10.584 -13.358 11.026 1.00 93.81 244 ASN A N 1
ATOM 1959 C CA . ASN A 1 244 ? -11.823 -12.609 10.856 1.00 93.81 244 ASN A CA 1
ATOM 1960 C C . ASN A 1 244 ? -11.583 -11.117 11.144 1.00 93.81 244 ASN A C 1
ATOM 1962 O O . ASN A 1 244 ? -10.871 -10.796 12.105 1.00 93.81 244 ASN A O 1
ATOM 1966 N N . PRO A 1 245 ? -12.166 -10.211 10.339 1.00 93.19 245 PRO A N 1
ATOM 1967 C CA . PRO A 1 245 ? -12.022 -8.778 10.549 1.00 93.19 245 PRO A CA 1
ATOM 1968 C C . PRO A 1 245 ? -12.607 -8.379 11.902 1.00 93.19 245 PRO A C 1
ATOM 1970 O O . PRO A 1 245 ? -13.631 -8.923 12.332 1.00 93.19 245 PRO A O 1
ATOM 1973 N N . MET A 1 246 ? -11.973 -7.412 12.569 1.00 93.38 246 MET A N 1
ATOM 1974 C CA . MET A 1 246 ? -12.490 -6.885 13.829 1.00 93.38 246 MET A CA 1
ATOM 1975 C C . MET A 1 246 ? -13.879 -6.273 13.599 1.00 93.38 246 MET A C 1
ATOM 1977 O O . MET A 1 246 ? -14.198 -5.794 12.507 1.00 93.38 246 MET A O 1
ATOM 1981 N N . ASN A 1 247 ? -14.749 -6.320 14.606 1.00 90.19 247 ASN A N 1
ATOM 1982 C CA . ASN A 1 247 ? -16.028 -5.631 14.526 1.00 90.19 247 ASN A CA 1
ATOM 1983 C C . ASN A 1 247 ? -15.835 -4.134 14.814 1.00 90.19 247 ASN A C 1
ATOM 1985 O O . ASN A 1 247 ? -15.446 -3.764 15.918 1.00 90.19 247 ASN A O 1
ATOM 1989 N N . TYR A 1 248 ? -16.135 -3.304 13.815 1.00 86.00 248 TYR A N 1
ATOM 1990 C CA . TYR A 1 248 ? -16.047 -1.842 13.867 1.00 86.00 248 TYR A CA 1
ATOM 1991 C C . TYR A 1 248 ? -17.428 -1.184 13.993 1.00 86.00 248 TYR A C 1
ATOM 1993 O O . TYR A 1 248 ? -17.627 -0.054 13.556 1.00 86.00 248 TYR A O 1
ATOM 2001 N N . SER A 1 249 ? -18.421 -1.900 14.529 1.00 74.81 249 SER A N 1
ATOM 2002 C CA . SER A 1 249 ? -19.744 -1.334 14.789 1.00 74.81 249 SER A CA 1
ATOM 2003 C C . SER A 1 249 ? -19.637 -0.116 15.708 1.00 74.81 249 SER A C 1
ATOM 2005 O O . SER A 1 249 ? -19.038 -0.196 16.780 1.00 74.81 249 SER A O 1
ATOM 2007 N N . SER A 1 250 ? -20.239 1.000 15.299 1.00 63.75 250 SER A N 1
ATOM 2008 C CA . SER A 1 250 ? -20.298 2.225 16.092 1.00 63.75 250 SER A CA 1
ATOM 2009 C C . SER A 1 250 ? -21.060 1.970 17.397 1.00 63.75 250 SER A C 1
ATOM 2011 O O . SER A 1 250 ? -22.245 1.647 17.396 1.00 63.75 250 SER A O 1
ATOM 2013 N N . ASN A 1 251 ? -20.372 2.104 18.533 1.00 55.94 251 ASN A N 1
ATOM 2014 C CA . ASN A 1 251 ? -20.924 1.710 19.834 1.00 55.94 251 ASN A CA 1
ATOM 2015 C C . ASN A 1 251 ? -21.954 2.701 20.408 1.00 55.94 251 ASN A C 1
ATOM 2017 O O . ASN A 1 251 ? -22.608 2.382 21.398 1.00 55.94 251 ASN A O 1
ATOM 2021 N N . SER A 1 252 ? -22.131 3.891 19.823 1.00 56.91 252 SER A N 1
ATOM 2022 C CA . SER A 1 252 ? -23.219 4.814 20.186 1.00 56.91 252 SER A CA 1
ATOM 2023 C C . SER A 1 252 ? -23.320 6.007 19.231 1.00 56.91 252 SER A C 1
ATOM 2025 O O . SER A 1 252 ? -22.310 6.549 18.783 1.00 56.91 252 SER A O 1
ATOM 2027 N N . GLU A 1 253 ? -24.544 6.461 18.948 1.00 61.31 253 GLU A N 1
ATOM 2028 C CA . GLU A 1 253 ? -24.751 7.796 18.383 1.00 61.31 253 GLU A CA 1
ATOM 2029 C C . GLU A 1 253 ? -24.443 8.853 19.449 1.00 61.31 253 GLU A C 1
ATOM 2031 O O . GLU A 1 253 ? -24.903 8.764 20.593 1.00 61.31 253 GLU A O 1
ATOM 2036 N N . ALA A 1 254 ? -23.680 9.879 19.070 1.00 64.44 254 ALA A N 1
ATOM 2037 C CA . ALA A 1 254 ? -23.425 11.014 19.942 1.00 64.44 254 ALA A CA 1
ATOM 2038 C C . ALA A 1 254 ? -24.750 11.679 20.343 1.00 64.44 254 ALA A C 1
ATOM 2040 O O . ALA A 1 254 ? -25.611 11.949 19.499 1.00 64.44 254 ALA A O 1
ATOM 2041 N N . LYS A 1 255 ? -24.910 11.996 21.632 1.00 68.31 255 LYS A N 1
ATOM 2042 C CA . LYS A 1 255 ? -26.063 12.779 22.089 1.00 68.31 255 LYS A CA 1
ATOM 2043 C C . LYS A 1 255 ? -26.036 14.144 21.403 1.00 68.31 255 LYS A C 1
ATOM 2045 O O . LYS A 1 255 ? -25.121 14.933 21.624 1.00 68.31 255 LYS A O 1
ATOM 2050 N N . LYS A 1 256 ? -27.052 14.428 20.586 1.00 71.75 256 LYS A N 1
ATOM 2051 C CA . LYS A 1 256 ? -27.221 15.740 19.955 1.00 71.75 256 LYS A CA 1
ATOM 2052 C C . LYS A 1 256 ? -27.529 16.776 21.034 1.00 71.75 256 LYS A C 1
ATOM 2054 O O . LYS A 1 256 ? -28.568 16.693 21.685 1.00 71.75 256 LYS A O 1
ATOM 2059 N N . THR A 1 257 ? -26.644 17.752 21.203 1.00 69.75 257 THR A N 1
ATOM 2060 C CA . THR A 1 257 ? -26.874 18.902 22.086 1.00 69.75 257 THR A CA 1
ATOM 2061 C C . THR A 1 257 ? -27.490 20.037 21.264 1.00 69.75 257 THR A C 1
ATOM 2063 O O . THR A 1 257 ? -26.811 20.570 20.384 1.00 69.75 257 THR A O 1
ATOM 2066 N N . PRO A 1 258 ? -28.764 20.409 21.484 1.00 74.94 258 PRO A N 1
ATOM 2067 C CA . PRO A 1 258 ? -29.345 21.570 20.819 1.00 74.94 258 PRO A CA 1
ATOM 2068 C C . PRO A 1 258 ? -28.705 22.863 21.348 1.00 74.94 258 PRO A C 1
ATOM 2070 O O . PRO A 1 258 ? -28.417 22.962 22.537 1.00 74.94 258 PRO A O 1
ATOM 2073 N N . ASN A 1 259 ? -28.537 23.862 20.474 1.00 81.19 259 ASN A N 1
ATOM 2074 C CA . ASN A 1 259 ? -28.051 25.213 20.803 1.00 81.19 259 ASN A CA 1
ATOM 2075 C C . ASN A 1 259 ? -26.652 25.251 21.452 1.00 81.19 259 ASN A C 1
ATOM 2077 O O . ASN A 1 259 ? -26.498 25.633 22.609 1.00 81.19 259 ASN A O 1
ATOM 2081 N N . ILE A 1 260 ? -25.626 24.876 20.680 1.00 84.81 260 ILE A N 1
ATOM 2082 C CA . ILE A 1 260 ? -24.216 24.902 21.102 1.00 84.81 260 ILE A CA 1
ATOM 2083 C C . ILE A 1 260 ? -23.801 26.327 21.501 1.00 84.81 260 ILE A C 1
ATOM 2085 O O . ILE A 1 260 ? -23.883 27.252 20.693 1.00 84.81 260 ILE A O 1
ATOM 2089 N N . THR A 1 261 ? -23.312 26.498 22.730 1.00 90.56 261 THR A N 1
ATOM 2090 C CA . THR A 1 261 ? -22.765 27.774 23.212 1.00 90.56 261 THR A CA 1
ATOM 2091 C C . THR A 1 261 ? -21.248 27.849 23.017 1.00 90.56 261 THR A C 1
ATOM 2093 O O . THR A 1 261 ? -20.565 26.832 22.886 1.00 90.56 261 THR A O 1
ATOM 2096 N N . GLN A 1 262 ? -20.673 29.056 23.075 1.00 91.00 262 GLN A N 1
ATOM 2097 C CA . GLN A 1 262 ? -19.213 29.229 23.059 1.00 91.00 262 GLN A CA 1
ATOM 2098 C C . GLN A 1 262 ? -18.531 28.473 24.214 1.00 91.00 262 GLN A C 1
ATOM 2100 O O . GLN A 1 262 ? -17.447 27.916 24.046 1.00 91.00 262 GLN A O 1
ATOM 2105 N N . THR A 1 263 ? -19.178 28.400 25.380 1.00 90.56 263 THR A N 1
ATOM 2106 C CA . THR A 1 263 ? -18.684 27.634 26.528 1.00 90.56 263 THR A CA 1
ATOM 2107 C C . THR A 1 263 ? -18.635 26.134 26.241 1.00 90.56 263 THR A C 1
ATOM 2109 O O . THR A 1 263 ? -17.690 25.474 26.671 1.00 90.56 263 THR A O 1
ATOM 2112 N N . ASP A 1 264 ? -19.601 25.590 25.499 1.00 86.50 264 ASP A N 1
ATOM 2113 C CA . ASP A 1 264 ? -19.601 24.175 25.108 1.00 86.50 264 ASP A CA 1
ATOM 2114 C C . ASP A 1 264 ? -18.455 23.864 24.144 1.00 86.50 264 ASP A C 1
ATOM 2116 O O . ASP A 1 264 ? -17.791 22.841 24.301 1.00 86.50 264 ASP A O 1
ATOM 2120 N N . ILE A 1 265 ? -18.158 24.780 23.216 1.00 86.44 265 ILE A N 1
ATOM 2121 C CA . ILE A 1 265 ? -17.008 24.670 22.306 1.00 86.44 265 ILE A CA 1
ATOM 2122 C C . ILE A 1 265 ? -15.696 24.661 23.101 1.00 86.44 265 ILE A C 1
ATOM 2124 O O . ILE A 1 265 ? -14.866 23.775 22.900 1.00 86.44 265 ILE A O 1
ATOM 2128 N N . ILE A 1 266 ? -15.521 25.597 24.043 1.00 87.69 266 ILE A N 1
ATOM 2129 C CA . ILE A 1 266 ? -14.319 25.670 24.894 1.00 87.69 266 ILE A CA 1
ATOM 2130 C C . ILE A 1 266 ? -14.163 24.387 25.723 1.00 87.69 266 ILE A C 1
ATOM 2132 O O . ILE A 1 266 ? -13.075 23.813 25.773 1.00 87.69 266 ILE A O 1
ATOM 2136 N N . LYS A 1 267 ? -15.248 23.905 26.346 1.00 84.81 267 LYS A N 1
ATOM 2137 C CA . LYS A 1 267 ? -15.243 22.654 27.121 1.00 84.81 267 LYS A CA 1
ATOM 2138 C C . LYS A 1 267 ? -14.905 21.451 26.249 1.00 84.81 267 LYS A C 1
ATOM 2140 O O . LYS A 1 267 ? -14.115 20.612 26.671 1.00 84.81 267 LYS A O 1
ATOM 2145 N N . HIS A 1 268 ? -15.484 21.363 25.052 1.00 82.44 268 HIS A N 1
ATOM 2146 C CA . HIS A 1 268 ? -15.199 20.283 24.115 1.00 82.44 268 HIS A CA 1
ATOM 2147 C C . HIS A 1 268 ? -13.726 20.295 23.696 1.00 82.44 268 HIS A C 1
ATOM 2149 O O . HIS A 1 268 ? -13.064 19.268 23.804 1.00 82.44 268 HIS A O 1
ATOM 2155 N N . PHE A 1 269 ? -13.185 21.457 23.317 1.00 83.31 269 PHE A N 1
ATOM 2156 C CA . PHE A 1 269 ? -11.777 21.598 22.943 1.00 83.31 269 PHE A CA 1
ATOM 2157 C C . PHE A 1 269 ? -10.830 21.194 24.083 1.00 83.31 269 PHE A C 1
ATOM 2159 O O . PHE A 1 269 ? -9.923 20.388 23.878 1.00 83.31 269 PHE A O 1
ATOM 2166 N N . ALA A 1 270 ? -11.079 21.689 25.301 1.00 82.56 270 ALA A N 1
ATOM 2167 C CA . ALA A 1 270 ? -10.283 21.336 26.476 1.00 82.56 270 ALA A CA 1
ATOM 2168 C C . ALA A 1 270 ? -10.349 19.831 26.793 1.00 82.56 270 ALA A C 1
ATOM 2170 O O . ALA A 1 270 ? -9.327 19.221 27.106 1.00 82.56 270 ALA A O 1
ATOM 2171 N N . LYS A 1 271 ? -11.536 19.221 26.669 1.00 78.19 271 LYS A N 1
ATOM 2172 C CA . LYS A 1 271 ? -11.750 17.790 26.912 1.00 78.19 271 LYS A CA 1
ATOM 2173 C C . LYS A 1 271 ? -11.039 16.919 25.873 1.00 78.19 271 LYS A C 1
ATOM 2175 O O . LYS A 1 271 ? -10.302 16.019 26.252 1.00 78.19 271 LYS A O 1
ATOM 2180 N N . VAL A 1 272 ? -11.215 17.198 24.578 1.00 73.81 272 VAL A N 1
ATOM 2181 C CA . VAL A 1 272 ? -10.597 16.414 23.489 1.00 73.81 272 VAL A CA 1
ATOM 2182 C C . VAL A 1 272 ? -9.071 16.453 23.571 1.00 73.81 272 VAL A C 1
ATOM 2184 O O . VAL A 1 272 ? -8.424 15.423 23.391 1.00 73.81 272 VAL A O 1
ATOM 2187 N N . ALA A 1 273 ? -8.491 17.616 23.882 1.00 70.31 273 ALA A N 1
ATOM 2188 C CA . ALA A 1 273 ? -7.046 17.748 24.037 1.00 70.31 273 ALA A CA 1
ATOM 2189 C C . ALA A 1 273 ? -6.505 16.938 25.229 1.00 70.31 273 ALA A C 1
ATOM 2191 O O . ALA A 1 273 ? -5.448 16.319 25.118 1.00 70.31 273 ALA A O 1
ATOM 2192 N N . HIS A 1 274 ? -7.223 16.927 26.357 1.00 71.75 274 HIS A N 1
ATOM 2193 C CA . HIS A 1 274 ? -6.797 16.224 27.568 1.00 71.75 274 HIS A CA 1
ATOM 2194 C C . HIS A 1 274 ? -6.991 14.701 27.484 1.00 71.75 274 HIS A C 1
ATOM 2196 O O . HIS A 1 274 ? -6.128 13.946 27.928 1.00 71.75 274 HIS A O 1
ATOM 2202 N N . ASP A 1 275 ? -8.097 14.249 26.888 1.00 72.62 275 ASP A N 1
ATOM 2203 C CA . ASP A 1 275 ? -8.520 12.842 26.900 1.00 72.62 275 ASP A CA 1
ATOM 2204 C C . ASP A 1 275 ? -7.958 12.016 25.721 1.00 72.62 275 ASP A C 1
ATOM 2206 O O . ASP A 1 275 ? -8.257 10.825 25.596 1.00 72.62 275 ASP A O 1
ATOM 2210 N N . SER A 1 276 ? -7.144 12.610 24.838 1.00 78.88 276 SER A N 1
ATOM 2211 C CA . SER A 1 276 ? -6.585 11.902 23.679 1.00 78.88 276 SER A CA 1
ATOM 2212 C C . SER A 1 276 ? -5.614 10.793 24.105 1.00 78.88 276 SER A C 1
ATOM 2214 O O . SER A 1 276 ? -4.481 11.036 24.521 1.00 78.88 276 SER A O 1
ATOM 2216 N N . THR A 1 277 ? -6.052 9.538 23.974 1.00 87.19 277 THR A N 1
ATOM 2217 C CA . THR A 1 277 ? -5.275 8.343 24.356 1.00 87.19 277 THR A CA 1
ATOM 2218 C C . THR A 1 277 ? -4.694 7.575 23.170 1.00 87.19 277 THR A C 1
ATOM 2220 O O . THR A 1 277 ? -3.908 6.650 23.378 1.00 87.19 277 THR A O 1
ATOM 2223 N N . VAL A 1 278 ? -5.006 7.975 21.932 1.00 89.56 278 VAL A N 1
ATOM 2224 C CA . VAL A 1 278 ? -4.627 7.281 20.684 1.00 89.56 278 VAL A CA 1
ATOM 2225 C C . VAL A 1 278 ? -3.119 7.009 20.613 1.00 89.56 278 VAL A C 1
ATOM 2227 O O . VAL A 1 278 ? -2.696 5.873 20.388 1.00 89.56 278 VAL A O 1
ATOM 2230 N N . GLY A 1 279 ? -2.292 8.029 20.872 1.00 89.62 279 GLY A N 1
ATOM 2231 C CA . GLY A 1 279 ? -0.831 7.890 20.858 1.00 89.62 279 GLY A CA 1
ATOM 2232 C C . GLY A 1 279 ? -0.306 6.961 21.957 1.00 89.62 279 GLY A C 1
ATOM 2233 O O . GLY A 1 279 ? 0.570 6.130 21.716 1.00 89.62 279 GLY A O 1
ATOM 2234 N N . THR A 1 280 ? -0.878 7.038 23.159 1.00 91.75 280 THR A N 1
ATOM 2235 C CA . THR A 1 280 ? -0.501 6.182 24.294 1.00 91.75 280 THR A CA 1
ATOM 2236 C C . THR A 1 280 ? -0.867 4.718 24.046 1.00 91.75 280 THR A C 1
ATOM 2238 O O . THR A 1 280 ? -0.052 3.834 24.310 1.00 91.75 280 THR A O 1
ATOM 2241 N N . ILE A 1 281 ? -2.051 4.455 23.483 1.00 93.88 281 ILE A N 1
ATOM 2242 C CA . ILE A 1 281 ? -2.494 3.110 23.092 1.00 93.88 281 ILE A CA 1
ATOM 2243 C C . ILE A 1 281 ? -1.552 2.538 22.030 1.00 93.88 281 ILE A C 1
ATOM 2245 O O . ILE A 1 281 ? -1.067 1.419 22.193 1.00 93.88 281 ILE A O 1
ATOM 2249 N N . SER A 1 282 ? -1.220 3.323 20.998 1.00 92.69 282 SER A N 1
ATOM 2250 C CA . SER A 1 282 ? -0.266 2.925 19.954 1.00 92.69 282 SER A CA 1
ATOM 2251 C C . SER A 1 282 ? 1.106 2.549 20.531 1.00 92.69 282 SER A C 1
ATOM 2253 O O . SER A 1 282 ? 1.700 1.532 20.159 1.00 92.69 282 SER A O 1
ATOM 2255 N N . ASN A 1 283 ? 1.596 3.326 21.501 1.00 92.38 283 ASN A N 1
ATOM 2256 C CA . ASN A 1 283 ? 2.864 3.051 22.172 1.00 92.38 283 ASN A CA 1
ATOM 2257 C C . ASN A 1 283 ? 2.818 1.763 23.001 1.00 92.38 283 ASN A C 1
ATOM 2259 O O . ASN A 1 283 ? 3.749 0.958 22.931 1.00 92.38 283 ASN A O 1
ATOM 2263 N N . TYR A 1 284 ? 1.754 1.542 23.780 1.00 94.62 284 TYR A N 1
ATOM 2264 C CA . TYR A 1 284 ? 1.601 0.296 24.533 1.00 94.62 284 TYR A CA 1
ATOM 2265 C C . TYR A 1 284 ? 1.463 -0.910 23.615 1.00 94.62 284 TYR A C 1
ATOM 2267 O O . TYR A 1 284 ? 2.095 -1.928 23.881 1.00 94.62 284 TYR A O 1
ATOM 2275 N N . PHE A 1 285 ? 0.724 -0.784 22.514 1.00 95.25 285 PHE A N 1
ATOM 2276 C CA . PHE A 1 285 ? 0.586 -1.853 21.533 1.00 95.25 285 PHE A CA 1
ATOM 2277 C C . PHE A 1 285 ? 1.949 -2.268 20.984 1.00 95.25 285 PHE A C 1
ATOM 2279 O O . PHE A 1 285 ? 2.294 -3.446 21.014 1.00 95.25 285 PHE A O 1
ATOM 2286 N N . ASN A 1 286 ? 2.753 -1.292 20.553 1.00 93.12 286 ASN A N 1
ATOM 2287 C CA . ASN A 1 286 ? 4.093 -1.543 20.036 1.00 93.12 286 ASN A CA 1
ATOM 2288 C C . ASN A 1 286 ? 4.985 -2.252 21.059 1.00 93.12 286 ASN A C 1
ATOM 2290 O O . ASN A 1 286 ? 5.681 -3.199 20.707 1.00 93.12 286 ASN A O 1
ATOM 2294 N N . LYS A 1 287 ? 4.946 -1.826 22.326 1.00 93.19 287 LYS A N 1
ATOM 2295 C CA . LYS A 1 287 ? 5.772 -2.431 23.377 1.00 93.19 287 LYS A CA 1
ATOM 2296 C C . LYS A 1 287 ? 5.302 -3.832 23.772 1.00 93.19 287 LYS A C 1
ATOM 2298 O O . LYS A 1 287 ? 6.142 -4.702 23.967 1.00 93.19 287 LYS A O 1
ATOM 2303 N N . TRP A 1 288 ? 3.995 -4.083 23.841 1.00 94.50 288 TRP A N 1
ATOM 2304 C CA . TRP A 1 288 ? 3.476 -5.437 24.058 1.00 94.50 288 TRP A CA 1
ATOM 2305 C C . TRP A 1 288 ? 3.803 -6.372 22.896 1.00 94.50 288 TRP A C 1
ATOM 2307 O O . TRP A 1 288 ? 4.211 -7.506 23.141 1.00 94.50 288 TRP A O 1
ATOM 2317 N N . ALA A 1 289 ? 3.711 -5.884 21.656 1.00 94.50 289 ALA A N 1
ATOM 2318 C CA . ALA A 1 289 ? 4.128 -6.640 20.484 1.00 94.50 289 ALA A CA 1
ATOM 2319 C C . ALA A 1 289 ? 5.623 -6.982 20.555 1.00 94.50 289 ALA A C 1
ATOM 2321 O O . ALA A 1 289 ? 5.991 -8.132 20.346 1.00 94.50 289 ALA A O 1
ATOM 2322 N N . ASP A 1 290 ? 6.482 -6.024 20.916 1.00 92.69 290 ASP A N 1
ATOM 2323 C CA . ASP A 1 290 ? 7.924 -6.257 21.058 1.00 92.69 290 ASP A CA 1
ATOM 2324 C C . ASP A 1 290 ? 8.257 -7.266 22.184 1.00 92.69 290 ASP A C 1
ATOM 2326 O O . ASP A 1 290 ? 9.228 -8.010 22.064 1.00 92.69 290 ASP A O 1
ATOM 2330 N N . LEU A 1 291 ? 7.458 -7.323 23.259 1.00 91.94 291 LEU A N 1
ATOM 2331 C CA . LEU A 1 291 ? 7.677 -8.228 24.398 1.00 91.94 291 LEU A CA 1
ATOM 2332 C C . LEU A 1 291 ? 7.140 -9.647 24.171 1.00 91.94 291 LEU A C 1
ATOM 2334 O O . LEU A 1 291 ? 7.850 -10.617 24.431 1.00 91.94 291 LEU A O 1
ATOM 2338 N N . ASN A 1 292 ? 5.889 -9.762 23.718 1.00 92.94 292 ASN A N 1
ATOM 2339 C CA . ASN A 1 292 ? 5.124 -11.015 23.710 1.00 92.94 292 ASN A CA 1
ATOM 2340 C C . ASN A 1 292 ? 4.649 -11.430 22.310 1.00 92.94 292 ASN A C 1
ATOM 2342 O O . ASN A 1 292 ? 4.031 -12.483 22.157 1.00 92.94 292 ASN A O 1
ATOM 2346 N N . GLY A 1 293 ? 4.922 -10.618 21.290 1.00 94.19 293 GLY A N 1
ATOM 2347 C CA . GLY A 1 293 ? 4.467 -10.835 19.924 1.00 94.19 293 GLY A CA 1
ATOM 2348 C C . GLY A 1 293 ? 3.100 -10.220 19.646 1.00 94.19 293 GLY A C 1
ATOM 2349 O O . GLY A 1 293 ? 2.313 -9.914 20.542 1.00 94.19 293 GLY A O 1
ATOM 2350 N N . ILE A 1 294 ? 2.810 -10.051 18.358 1.00 95.44 294 ILE A N 1
ATOM 2351 C CA . ILE A 1 294 ? 1.598 -9.385 17.865 1.00 95.44 294 ILE A CA 1
ATOM 2352 C C . ILE A 1 294 ? 0.301 -10.144 18.188 1.00 95.44 294 ILE A C 1
ATOM 2354 O O . ILE A 1 294 ? -0.765 -9.546 18.291 1.00 95.44 294 ILE A O 1
ATOM 2358 N N . THR A 1 295 ? 0.389 -11.464 18.371 1.00 94.94 295 THR A N 1
ATOM 2359 C CA . THR A 1 295 ? -0.749 -12.350 18.649 1.00 94.94 295 THR A CA 1
ATOM 2360 C C . THR A 1 295 ? -1.142 -12.372 20.129 1.00 94.94 295 THR A C 1
ATOM 2362 O O . THR A 1 295 ? -2.059 -13.103 20.505 1.00 94.94 295 THR A O 1
ATOM 2365 N N . CYS A 1 296 ? -0.455 -11.616 20.996 1.00 94.88 296 CYS A N 1
ATOM 2366 C CA . CYS A 1 296 ? -0.757 -11.606 22.423 1.00 94.88 296 CYS A CA 1
ATOM 2367 C C . CYS A 1 296 ? -2.118 -10.954 22.728 1.00 94.88 296 CYS A C 1
ATOM 2369 O O . CYS A 1 296 ? -2.624 -10.096 21.997 1.00 94.88 296 CYS A O 1
ATOM 2371 N N . THR A 1 297 ? -2.717 -11.341 23.857 1.00 95.69 297 THR A N 1
ATOM 2372 C CA . THR A 1 297 ? -4.041 -10.851 24.268 1.00 95.69 297 THR A CA 1
ATOM 2373 C C . THR A 1 297 ? -4.063 -9.343 24.504 1.00 95.69 297 THR A C 1
ATOM 2375 O O . THR A 1 297 ? -5.074 -8.699 24.233 1.00 95.69 297 THR A O 1
ATOM 2378 N N . GLN A 1 298 ? -2.950 -8.771 24.969 1.00 96.25 298 GLN A N 1
ATOM 2379 C CA . GLN A 1 298 ? -2.801 -7.340 25.217 1.00 96.25 298 GLN A CA 1
ATOM 2380 C C . GLN A 1 298 ? -2.867 -6.544 23.912 1.00 96.25 298 GLN A C 1
ATOM 2382 O O . GLN A 1 298 ? -3.591 -5.554 23.854 1.00 96.25 298 GLN A O 1
ATOM 2387 N N . CYS A 1 299 ? -2.182 -6.993 22.853 1.00 96.31 299 CYS A N 1
ATOM 2388 C CA . CYS A 1 299 ? -2.258 -6.367 21.531 1.00 96.31 299 CYS A CA 1
ATOM 2389 C C . CYS A 1 299 ? -3.688 -6.387 20.985 1.00 96.31 299 CYS A C 1
ATOM 2391 O O . CYS A 1 299 ? -4.164 -5.355 20.519 1.00 96.31 299 CYS A O 1
ATOM 2393 N N . ARG A 1 300 ? -4.408 -7.510 21.118 1.00 95.38 300 ARG A N 1
ATOM 2394 C CA . ARG A 1 300 ? -5.817 -7.596 20.699 1.00 95.38 300 ARG A CA 1
ATOM 2395 C C . ARG A 1 300 ? -6.713 -6.611 21.456 1.00 95.38 300 ARG A C 1
ATOM 2397 O O . ARG A 1 300 ? -7.451 -5.860 20.831 1.00 95.38 300 ARG A O 1
ATOM 2404 N N . GLN A 1 301 ? -6.615 -6.566 22.785 1.00 95.75 301 GLN A N 1
ATOM 2405 C CA . GLN A 1 301 ? -7.405 -5.633 23.600 1.00 95.75 301 GLN A CA 1
ATOM 2406 C C . GLN A 1 301 ? -7.045 -4.164 23.324 1.00 95.75 301 GLN A C 1
ATOM 2408 O O . GLN A 1 301 ? -7.913 -3.296 23.340 1.00 95.75 301 GLN A O 1
ATOM 2413 N N . LEU A 1 302 ? -5.771 -3.870 23.049 1.00 95.94 302 LEU A N 1
ATOM 2414 C CA . LEU A 1 302 ? -5.328 -2.530 22.662 1.00 95.94 302 LEU A CA 1
ATOM 2415 C C . LEU A 1 302 ? -5.816 -2.141 21.262 1.00 95.94 302 LEU A C 1
ATOM 2417 O O . LEU A 1 302 ? -6.130 -0.973 21.064 1.00 95.94 302 LEU A O 1
ATOM 2421 N N . ALA A 1 303 ? -5.924 -3.085 20.321 1.00 95.06 303 ALA A N 1
ATOM 2422 C CA . ALA A 1 303 ? -6.529 -2.845 19.010 1.00 95.06 303 ALA A CA 1
ATOM 2423 C C . ALA A 1 303 ? -8.017 -2.477 19.140 1.00 95.06 303 ALA A C 1
ATOM 2425 O O . ALA A 1 303 ? -8.461 -1.491 18.551 1.00 95.06 303 ALA A O 1
ATOM 2426 N N . GLU A 1 304 ? -8.756 -3.208 19.983 1.00 93.19 304 GLU A N 1
ATOM 2427 C CA . GLU A 1 304 ? -10.154 -2.903 20.308 1.00 93.19 304 GLU A CA 1
ATOM 2428 C C . GLU A 1 304 ? -10.294 -1.496 20.913 1.00 93.19 304 GLU A C 1
ATOM 2430 O O . GLU A 1 304 ? -11.090 -0.681 20.446 1.00 93.19 304 GLU A O 1
ATOM 2435 N N . LEU A 1 305 ? -9.444 -1.170 21.890 1.00 93.38 305 LEU A N 1
ATOM 2436 C CA . LEU A 1 305 ? -9.431 0.137 22.545 1.00 93.38 305 LEU A CA 1
ATOM 2437 C C . LEU A 1 305 ? -9.030 1.280 21.597 1.00 93.38 305 LEU A C 1
ATOM 2439 O O . LEU A 1 305 ? -9.534 2.396 21.728 1.00 93.38 305 LEU A O 1
ATOM 2443 N N . PHE A 1 306 ? -8.126 1.014 20.651 1.00 92.81 306 PHE A N 1
ATOM 2444 C CA . PHE A 1 306 ? -7.678 1.986 19.655 1.00 92.81 306 PHE A CA 1
ATOM 2445 C C . PHE A 1 306 ? -8.826 2.419 18.739 1.00 92.81 306 PHE A C 1
ATOM 2447 O O . PHE A 1 306 ? -8.976 3.613 18.484 1.00 92.81 306 PHE A O 1
ATOM 2454 N N . SER A 1 307 ? -9.663 1.472 18.301 1.00 90.19 307 SER A N 1
ATOM 2455 C CA . SER A 1 307 ? -10.861 1.775 17.512 1.00 90.19 307 SER A CA 1
ATOM 2456 C C . SER A 1 307 ? -11.787 2.737 18.253 1.00 90.19 307 SER A C 1
ATOM 2458 O O . SER A 1 307 ? -12.177 3.765 17.704 1.00 90.19 307 SER A O 1
ATOM 2460 N N . THR A 1 308 ? -12.086 2.450 19.522 1.00 88.50 308 THR A N 1
ATOM 2461 C CA . THR A 1 308 ? -12.921 3.328 20.353 1.00 88.50 308 THR A CA 1
ATOM 2462 C C . THR A 1 308 ? -12.281 4.707 20.534 1.00 88.50 308 THR A C 1
ATOM 2464 O O . THR A 1 308 ? -12.970 5.723 20.499 1.00 88.50 308 THR A O 1
ATOM 2467 N N . ALA A 1 309 ? -10.955 4.773 20.692 1.00 89.50 309 ALA A N 1
ATOM 2468 C CA . ALA A 1 309 ? -10.232 6.032 20.876 1.00 89.50 309 ALA A CA 1
ATOM 2469 C C . ALA A 1 309 ? -10.262 6.946 19.640 1.00 89.50 309 ALA A C 1
ATOM 2471 O O . ALA A 1 309 ? -10.272 8.165 19.803 1.00 89.50 309 ALA A O 1
ATOM 2472 N N . ILE A 1 310 ? -10.289 6.387 18.425 1.00 87.38 310 ILE A N 1
ATOM 2473 C CA . ILE A 1 310 ? -10.417 7.171 17.185 1.00 87.38 310 ILE A CA 1
ATOM 2474 C C . ILE A 1 310 ? -11.799 7.815 17.068 1.00 87.38 310 ILE A C 1
ATOM 2476 O O . ILE A 1 310 ? -11.899 8.961 16.631 1.00 87.38 310 ILE A O 1
ATOM 2480 N N . ASP A 1 311 ? -12.852 7.104 17.469 1.00 83.50 311 ASP A N 1
ATOM 2481 C CA . ASP A 1 311 ? -14.225 7.609 17.379 1.00 83.50 311 ASP A CA 1
ATOM 2482 C C . ASP A 1 311 ? -14.642 8.460 18.586 1.00 83.50 311 ASP A C 1
ATOM 2484 O O . ASP A 1 311 ? -15.621 9.204 18.503 1.00 83.50 311 ASP A O 1
ATOM 2488 N N . ALA A 1 312 ? -13.874 8.438 19.678 1.00 83.56 312 ALA A N 1
ATOM 2489 C CA . ALA A 1 312 ? -14.135 9.210 20.893 1.00 83.56 312 ALA A CA 1
ATOM 2490 C C . ALA A 1 312 ? -14.398 10.717 20.664 1.00 83.56 312 ALA A C 1
ATOM 2492 O O . ALA A 1 312 ? -15.324 11.246 21.284 1.00 83.56 312 ALA A O 1
ATOM 2493 N N . PRO A 1 313 ? -13.692 11.440 19.764 1.00 81.62 313 PRO A N 1
ATOM 2494 C CA . PRO A 1 313 ? -14.016 12.838 19.467 1.00 81.62 313 PRO A CA 1
ATOM 2495 C C . PRO A 1 313 ? -15.406 13.019 18.839 1.00 81.62 313 PRO A C 1
ATOM 2497 O O . PRO A 1 313 ? -16.048 14.042 19.071 1.00 81.62 313 PRO A O 1
ATOM 2500 N N . LYS A 1 314 ? -15.882 12.027 18.070 1.00 79.00 314 LYS A N 1
ATOM 2501 C CA . LYS A 1 314 ? -17.206 12.036 17.431 1.00 79.00 314 LYS A CA 1
ATOM 2502 C C . LYS A 1 314 ? -18.306 11.649 18.419 1.00 79.00 314 LYS A C 1
ATOM 2504 O O . LYS A 1 314 ? -19.369 12.259 18.401 1.00 79.00 314 LYS A O 1
ATOM 2509 N N . THR A 1 315 ? -18.065 10.650 19.269 1.00 78.00 315 THR A N 1
ATOM 2510 C CA . THR A 1 315 ? -19.071 10.090 20.193 1.00 78.00 315 THR A CA 1
ATOM 2511 C C . THR A 1 315 ? -19.121 10.805 21.547 1.00 78.00 315 THR A C 1
ATOM 2513 O O . THR A 1 315 ? -20.147 10.782 22.227 1.00 78.00 315 THR A O 1
ATOM 2516 N N . GLY A 1 316 ? -18.031 11.464 21.950 1.00 76.19 316 GLY A N 1
ATOM 2517 C CA . GLY A 1 316 ? -17.853 12.077 23.269 1.00 76.19 316 GLY A CA 1
ATOM 2518 C C . GLY A 1 316 ? -17.456 11.092 24.379 1.00 76.19 316 GLY A C 1
ATOM 2519 O O . GLY A 1 316 ? -17.392 11.497 25.550 1.00 76.19 316 GLY A O 1
ATOM 2520 N N . GLU A 1 317 ? -17.202 9.828 24.026 1.00 79.19 317 GLU A N 1
ATOM 2521 C CA . GLU A 1 317 ? -16.786 8.759 24.936 1.00 79.19 317 GLU A CA 1
ATOM 2522 C C . GLU A 1 317 ? -15.397 9.036 25.537 1.00 79.19 317 GLU A C 1
ATOM 2524 O O . GLU A 1 317 ? -14.523 9.607 24.889 1.00 79.19 317 GLU A O 1
ATOM 2529 N N . ILE A 1 318 ? -15.187 8.652 26.800 1.00 82.00 318 ILE A N 1
ATOM 2530 C CA . ILE A 1 318 ? -13.884 8.780 27.467 1.00 82.00 318 ILE A CA 1
ATOM 2531 C C . ILE A 1 318 ? -13.215 7.414 27.468 1.00 82.00 318 ILE A C 1
ATOM 2533 O O . ILE A 1 318 ? -13.658 6.497 28.161 1.00 82.00 318 ILE A O 1
ATOM 2537 N N . VAL A 1 319 ? -12.104 7.301 26.748 1.00 87.62 319 VAL A N 1
ATOM 2538 C CA . VAL A 1 319 ? -11.356 6.049 26.641 1.00 87.62 319 VAL A CA 1
ATOM 2539 C C . VAL A 1 319 ? -10.275 5.990 27.712 1.00 87.62 319 VAL A C 1
ATOM 2541 O O . VAL A 1 319 ? -9.365 6.815 27.751 1.00 87.62 319 VAL A O 1
ATOM 2544 N N . ARG A 1 320 ? -10.362 4.994 28.599 1.00 90.62 320 ARG A N 1
ATOM 2545 C CA . ARG A 1 320 ? -9.379 4.758 29.666 1.00 90.62 320 ARG A CA 1
ATOM 2546 C C . ARG A 1 320 ? -8.626 3.465 29.411 1.00 90.62 320 ARG A C 1
ATOM 2548 O O . ARG A 1 320 ? -9.240 2.425 29.216 1.00 90.62 320 ARG A O 1
ATOM 2555 N N . ILE A 1 321 ? -7.298 3.520 29.497 1.00 92.06 321 ILE A N 1
ATOM 2556 C CA . ILE A 1 321 ? -6.439 2.339 29.346 1.00 92.06 321 ILE A CA 1
ATOM 2557 C C . ILE A 1 321 ? -6.456 1.529 30.656 1.00 92.06 321 ILE A C 1
ATOM 2559 O O . ILE A 1 321 ? -5.991 2.060 31.681 1.00 92.06 321 ILE A O 1
ATOM 2563 N N . PRO A 1 322 ? -6.958 0.275 30.643 1.00 93.06 322 PRO A N 1
ATOM 2564 C CA . PRO A 1 322 ? -6.969 -0.613 31.803 1.00 93.06 322 PRO A CA 1
ATOM 2565 C C . PRO A 1 322 ? -5.567 -0.837 32.393 1.00 93.06 322 PRO A C 1
ATOM 2567 O O . PRO A 1 322 ? -4.601 -0.901 31.628 1.00 93.06 322 PRO A O 1
ATOM 2570 N N . PRO A 1 323 ? -5.424 -0.998 33.725 1.00 91.75 323 PRO A N 1
ATOM 2571 C CA . PRO A 1 323 ? -4.118 -1.158 34.370 1.00 91.75 323 PRO A CA 1
ATOM 2572 C C . PRO A 1 323 ? -3.271 -2.304 33.808 1.00 91.75 323 PRO A C 1
ATOM 2574 O O . PRO A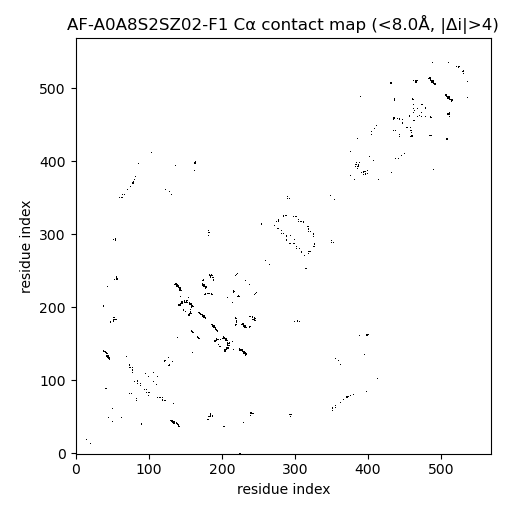 1 323 ? -2.075 -2.124 33.629 1.00 91.75 323 PRO A O 1
ATOM 2577 N N . HIS A 1 324 ? -3.879 -3.443 33.459 1.00 90.50 324 HIS A N 1
ATOM 2578 C CA . HIS A 1 324 ? -3.163 -4.610 32.924 1.00 90.50 324 HIS A CA 1
ATOM 2579 C C . HIS A 1 324 ? -2.666 -4.434 31.481 1.00 90.50 324 HIS A C 1
ATOM 2581 O O . HIS A 1 324 ? -1.830 -5.211 31.027 1.00 90.50 324 HIS A O 1
ATOM 2587 N N . LEU A 1 325 ? -3.180 -3.434 30.753 1.00 92.44 325 LEU A N 1
ATOM 2588 C CA . LEU A 1 325 ? -2.689 -3.057 29.422 1.00 92.44 325 LEU A CA 1
ATOM 2589 C C . LEU A 1 325 ? -1.594 -1.993 29.482 1.00 92.44 325 LEU A C 1
ATOM 2591 O O . LEU A 1 325 ? -0.882 -1.790 28.496 1.00 92.44 325 LEU A O 1
ATOM 2595 N N . ARG A 1 326 ? -1.430 -1.330 30.631 1.00 91.25 326 ARG A N 1
ATOM 2596 C CA . ARG A 1 326 ? -0.272 -0.473 30.876 1.00 91.25 326 ARG A CA 1
ATOM 2597 C C . ARG A 1 326 ? 0.940 -1.373 31.070 1.00 91.25 326 ARG A C 1
ATOM 2599 O O . ARG A 1 326 ? 0.849 -2.447 31.659 1.00 91.25 326 ARG A O 1
ATOM 2606 N N . LEU A 1 327 ? 2.076 -0.940 30.545 1.00 79.81 327 LEU A N 1
ATOM 2607 C CA . LEU A 1 327 ? 3.321 -1.668 30.763 1.00 79.81 327 LEU A CA 1
ATOM 2608 C C . LEU A 1 327 ? 3.666 -1.668 32.258 1.00 79.81 327 LEU A C 1
ATOM 2610 O O . LEU A 1 327 ? 3.404 -0.656 32.919 1.00 79.81 327 LEU A O 1
ATOM 2614 N N . PRO A 1 328 ? 4.296 -2.740 32.771 1.00 59.81 328 PRO A N 1
ATOM 2615 C CA . PRO A 1 328 ? 4.926 -2.702 34.084 1.00 59.81 328 PRO A CA 1
ATOM 2616 C C . PRO A 1 328 ? 5.852 -1.484 34.147 1.00 59.81 328 PRO A C 1
ATOM 2618 O O . PRO A 1 328 ? 6.610 -1.237 33.202 1.00 59.81 328 PRO A O 1
ATOM 2621 N N . GLN A 1 329 ? 5.758 -0.687 35.212 1.00 53.06 329 GLN A N 1
ATOM 2622 C CA . GLN A 1 329 ? 6.766 0.338 35.463 1.00 53.06 329 GLN A CA 1
ATOM 2623 C C . GLN A 1 329 ? 8.098 -0.408 35.607 1.00 53.06 329 GLN A C 1
ATOM 2625 O O . GLN A 1 329 ? 8.196 -1.337 36.402 1.00 53.06 329 GLN A O 1
ATOM 2630 N N . LEU A 1 330 ? 9.090 -0.077 34.777 1.00 43.38 330 LEU A N 1
ATOM 2631 C CA . LEU A 1 330 ? 10.464 -0.417 35.125 1.00 43.38 330 LEU A CA 1
ATOM 2632 C C . LEU A 1 330 ? 10.757 0.415 36.366 1.00 43.38 330 LEU A C 1
ATOM 2634 O O . LEU A 1 330 ? 10.818 1.639 36.253 1.00 43.38 330 LEU A O 1
ATOM 2638 N N . ASP A 1 331 ? 10.859 -0.224 37.526 1.00 32.25 331 ASP A N 1
ATOM 2639 C CA . ASP A 1 331 ? 11.281 0.448 38.746 1.00 32.25 331 ASP A CA 1
ATOM 2640 C C . ASP A 1 331 ? 12.638 1.112 38.473 1.00 32.25 331 ASP A C 1
ATOM 2642 O O . ASP A 1 331 ? 13.662 0.456 38.299 1.00 32.25 331 ASP A O 1
ATOM 2646 N N . THR A 1 332 ? 12.651 2.441 38.374 1.00 35.41 332 THR A N 1
ATOM 2647 C CA . THR A 1 332 ? 13.864 3.257 38.206 1.00 35.41 332 THR A CA 1
ATOM 2648 C C . THR A 1 332 ? 14.597 3.457 39.534 1.00 35.41 332 THR A C 1
ATOM 2650 O O . THR A 1 332 ? 15.197 4.502 39.774 1.00 35.41 332 THR A O 1
ATOM 2653 N N . THR A 1 333 ? 14.551 2.459 40.409 1.00 35.53 333 THR A N 1
ATOM 2654 C CA . THR A 1 333 ? 15.286 2.405 41.671 1.00 35.53 333 THR A CA 1
ATOM 2655 C C . THR A 1 333 ? 15.960 1.048 41.754 1.00 35.53 333 THR A C 1
ATOM 2657 O O . THR A 1 333 ? 15.433 0.134 42.370 1.00 35.53 333 THR A O 1
ATOM 2660 N N . ASP A 1 334 ? 17.051 0.906 41.006 1.00 35.06 334 ASP A N 1
ATOM 2661 C CA . ASP A 1 334 ? 18.268 0.208 41.432 1.00 35.06 334 ASP A CA 1
ATOM 2662 C C . ASP A 1 334 ? 19.281 0.259 40.287 1.00 35.06 334 ASP A C 1
ATOM 2664 O O . ASP A 1 334 ? 19.473 -0.664 39.495 1.00 35.06 334 ASP A O 1
ATOM 2668 N N . SER A 1 335 ? 19.983 1.388 40.214 1.00 39.19 335 SER A N 1
ATOM 2669 C CA . SER A 1 335 ? 21.296 1.476 39.585 1.00 39.19 335 SER A CA 1
ATOM 2670 C C . SER A 1 335 ? 22.323 0.716 40.435 1.00 39.19 335 SER A C 1
ATOM 2672 O O . SER A 1 335 ? 23.224 1.323 41.003 1.00 39.19 335 SER A O 1
ATOM 2674 N N . SER A 1 336 ? 22.146 -0.599 40.569 1.00 37.31 336 SER A N 1
ATOM 2675 C CA . SER A 1 336 ? 23.139 -1.549 41.079 1.00 37.31 336 SER A CA 1
ATOM 2676 C C . SER A 1 336 ? 22.587 -2.974 41.011 1.00 37.31 336 SER A C 1
ATOM 2678 O O . SER A 1 336 ? 22.352 -3.605 42.037 1.00 37.31 336 SER A O 1
ATOM 2680 N N . ILE A 1 337 ? 22.402 -3.511 39.807 1.00 36.97 337 ILE A N 1
ATOM 2681 C CA . ILE A 1 337 ? 22.445 -4.962 39.623 1.00 36.97 337 ILE A CA 1
ATOM 2682 C C . ILE A 1 337 ? 23.499 -5.234 38.564 1.00 36.97 337 ILE A C 1
ATOM 2684 O O . ILE A 1 337 ? 23.347 -4.949 37.379 1.00 36.97 337 ILE A O 1
ATOM 2688 N N . THR A 1 338 ? 24.621 -5.692 39.096 1.00 32.81 338 THR A N 1
ATOM 2689 C CA . THR A 1 338 ? 25.726 -6.355 38.433 1.00 32.81 338 THR A CA 1
ATOM 2690 C C . THR A 1 338 ? 25.251 -7.319 37.352 1.00 32.81 338 THR A C 1
ATOM 2692 O O . THR A 1 338 ? 24.284 -8.058 37.534 1.00 32.81 338 THR A O 1
ATOM 2695 N N . ASP A 1 339 ? 25.998 -7.336 36.248 1.00 38.06 339 ASP A N 1
ATOM 2696 C CA . ASP A 1 339 ? 26.043 -8.429 35.285 1.00 38.06 339 ASP A CA 1
ATOM 2697 C C . ASP A 1 339 ? 26.141 -9.767 36.026 1.00 38.06 339 ASP A C 1
ATOM 2699 O O . ASP A 1 339 ? 27.217 -10.151 36.471 1.00 38.06 339 ASP A O 1
ATOM 2703 N N . ASN A 1 340 ? 25.005 -10.437 36.221 1.00 36.69 340 ASN A N 1
ATOM 2704 C CA . ASN A 1 340 ? 24.897 -11.853 36.561 1.00 36.69 340 ASN A CA 1
ATOM 2705 C C . ASN A 1 340 ? 23.436 -12.309 36.433 1.00 36.69 340 ASN A C 1
ATOM 2707 O O . ASN A 1 340 ? 22.723 -12.520 37.409 1.00 36.69 340 ASN A O 1
ATOM 2711 N N . SER A 1 341 ? 22.997 -12.500 35.191 1.00 35.66 341 SER A N 1
ATOM 2712 C CA . SER A 1 341 ? 21.992 -13.517 34.863 1.00 35.66 341 SER A CA 1
ATOM 2713 C C . SER A 1 341 ? 22.277 -14.082 33.473 1.00 35.66 341 SER A C 1
ATOM 2715 O O . SER A 1 341 ? 21.698 -13.704 32.458 1.00 35.66 341 SER A O 1
ATOM 2717 N N . GLN A 1 342 ? 23.194 -15.048 33.432 1.00 37.59 342 GLN A N 1
ATOM 2718 C CA . GLN A 1 342 ? 23.131 -16.124 32.446 1.00 37.59 342 GLN A CA 1
ATOM 2719 C C . GLN A 1 342 ? 21.871 -16.964 32.727 1.00 37.59 342 GLN A C 1
ATOM 2721 O O . GLN A 1 342 ? 21.952 -18.036 33.316 1.00 37.59 342 GLN A O 1
ATOM 2726 N N . SER A 1 343 ? 20.694 -16.465 32.350 1.00 37.81 343 SER A N 1
ATOM 2727 C CA . SER A 1 343 ? 19.453 -17.248 32.300 1.00 37.81 343 SER A CA 1
ATOM 2728 C C . SER A 1 343 ? 18.416 -16.535 31.428 1.00 37.81 343 SER A C 1
ATOM 2730 O O . SER A 1 343 ? 17.621 -15.743 31.922 1.00 37.81 343 SER A O 1
ATOM 2732 N N . ASP A 1 344 ? 18.523 -16.744 30.114 1.00 36.69 344 ASP A N 1
ATOM 2733 C CA . ASP A 1 344 ? 17.412 -16.964 29.164 1.00 36.69 344 ASP A CA 1
ATOM 2734 C C . ASP A 1 344 ? 17.879 -16.672 27.729 1.00 36.69 344 ASP A C 1
ATOM 2736 O O . ASP A 1 344 ? 17.430 -15.747 27.053 1.00 36.69 344 ASP A O 1
ATOM 2740 N N . ASN A 1 345 ? 18.768 -17.526 27.214 1.00 36.53 345 ASN A N 1
ATOM 2741 C CA . ASN A 1 345 ? 19.218 -17.526 25.813 1.00 36.53 345 ASN A CA 1
ATOM 2742 C C . ASN A 1 345 ? 18.129 -17.975 24.805 1.00 36.53 345 ASN A C 1
ATOM 2744 O O . ASN A 1 345 ? 18.451 -18.401 23.703 1.00 36.53 345 ASN A O 1
ATOM 2748 N N . ASN A 1 346 ? 16.840 -17.888 25.157 1.00 44.78 346 ASN A N 1
ATOM 2749 C CA . ASN A 1 346 ? 15.726 -18.375 24.334 1.00 44.78 346 ASN A CA 1
ATOM 2750 C C . ASN A 1 346 ? 14.529 -17.411 24.257 1.00 44.78 346 ASN A C 1
ATOM 2752 O O . ASN A 1 346 ? 13.406 -17.825 23.963 1.00 44.78 346 ASN A O 1
ATOM 2756 N N . LYS A 1 347 ? 14.727 -16.108 24.491 1.00 59.41 347 LYS A N 1
ATOM 2757 C CA . LYS A 1 347 ? 13.661 -15.137 24.215 1.00 59.41 347 LYS A CA 1
ATOM 2758 C C . LYS A 1 347 ? 13.497 -15.011 22.698 1.00 59.41 347 LYS A C 1
ATOM 2760 O O . LYS A 1 347 ? 14.385 -14.504 22.018 1.00 59.41 347 LYS A O 1
ATOM 2765 N N . LYS A 1 348 ? 12.379 -15.523 22.168 1.00 71.62 348 LYS A N 1
ATOM 2766 C CA . LYS A 1 348 ? 12.048 -15.481 20.736 1.00 71.62 348 LYS A CA 1
ATOM 2767 C C . LYS A 1 348 ? 12.119 -14.035 20.243 1.00 71.62 348 LYS A C 1
ATOM 2769 O O . LYS A 1 348 ? 11.286 -13.210 20.604 1.00 71.62 348 LYS A O 1
ATOM 2774 N N . GLU A 1 349 ? 13.123 -13.730 19.432 1.00 89.06 349 GLU A N 1
ATOM 2775 C CA . GLU A 1 349 ? 13.279 -12.405 18.846 1.00 89.06 349 GLU A CA 1
ATOM 2776 C C . GLU A 1 349 ? 12.412 -12.282 17.590 1.00 89.06 349 GLU A C 1
ATOM 2778 O O . GLU A 1 349 ? 12.574 -13.040 16.631 1.00 89.06 349 GLU A O 1
ATOM 2783 N N . PHE A 1 350 ? 11.494 -11.317 17.593 1.00 95.75 350 PHE A N 1
ATOM 2784 C CA . PHE A 1 350 ? 10.594 -11.069 16.470 1.00 95.75 350 PHE A CA 1
ATOM 2785 C C . PHE A 1 350 ? 11.294 -10.369 15.299 1.00 95.75 350 PHE A C 1
ATOM 2787 O O . PHE A 1 350 ? 12.206 -9.561 15.493 1.00 95.75 350 PHE A O 1
ATOM 2794 N N . VAL A 1 351 ? 10.830 -10.624 14.071 1.00 97.00 351 VAL A N 1
ATOM 2795 C CA . VAL A 1 351 ? 11.480 -10.133 12.844 1.00 97.00 351 VAL A CA 1
ATOM 2796 C C . VAL A 1 351 ? 11.653 -8.617 12.802 1.00 97.00 351 VAL A C 1
ATOM 2798 O O . VAL A 1 351 ? 12.727 -8.138 12.459 1.00 97.00 351 VAL A O 1
ATOM 2801 N N . TRP A 1 352 ? 10.670 -7.832 13.244 1.00 95.56 352 TRP A N 1
ATOM 2802 C CA . TRP A 1 352 ? 10.780 -6.367 13.248 1.00 95.56 352 TRP A CA 1
ATOM 2803 C C . TRP A 1 352 ? 11.844 -5.845 14.232 1.00 95.56 352 TRP A C 1
ATOM 2805 O O . TRP A 1 352 ? 12.394 -4.763 14.027 1.00 95.56 352 TRP A O 1
ATOM 2815 N N . ILE A 1 353 ? 12.177 -6.609 15.280 1.00 94.31 353 ILE A N 1
ATOM 2816 C CA . ILE A 1 353 ? 13.284 -6.296 16.196 1.00 94.31 353 ILE A CA 1
ATOM 2817 C C . ILE A 1 353 ? 14.619 -6.549 15.489 1.00 94.31 353 ILE A C 1
ATOM 2819 O O . ILE A 1 353 ? 15.477 -5.663 15.497 1.00 94.31 353 ILE A O 1
ATOM 2823 N N . LYS A 1 354 ? 14.759 -7.704 14.819 1.00 95.44 354 LYS A N 1
ATOM 2824 C CA . LYS A 1 354 ? 15.930 -8.031 13.981 1.00 95.44 354 LYS A CA 1
ATOM 2825 C C . LYS A 1 354 ? 16.143 -6.961 12.911 1.00 95.44 354 LYS A C 1
ATOM 2827 O O . LYS A 1 354 ? 17.232 -6.417 12.778 1.00 95.44 354 LYS A O 1
ATOM 2832 N N . MET A 1 355 ? 15.075 -6.583 12.214 1.00 95.56 355 MET A N 1
ATOM 2833 C CA . MET A 1 355 ? 15.108 -5.570 11.164 1.00 95.56 355 MET A CA 1
ATOM 2834 C C . MET A 1 355 ? 15.541 -4.200 11.687 1.00 95.56 355 MET A C 1
ATOM 2836 O O . MET A 1 355 ? 16.348 -3.524 11.051 1.00 95.56 355 MET A O 1
ATOM 2840 N N . ARG A 1 356 ? 15.059 -3.778 12.860 1.00 93.00 356 ARG A N 1
ATOM 2841 C CA . ARG A 1 356 ? 15.519 -2.526 13.473 1.00 93.00 356 ARG A CA 1
ATOM 2842 C C . ARG A 1 356 ? 17.018 -2.578 13.789 1.00 93.00 356 ARG A C 1
ATOM 2844 O O . ARG A 1 356 ? 17.726 -1.639 13.439 1.00 93.00 356 ARG A O 1
ATOM 2851 N N . LYS A 1 357 ? 17.513 -3.680 14.370 1.00 91.44 357 LYS A N 1
ATOM 2852 C CA . LYS A 1 357 ? 18.953 -3.884 14.623 1.00 91.44 357 LYS A CA 1
ATOM 2853 C C . LYS A 1 357 ? 19.772 -3.845 13.328 1.00 91.44 357 LYS A C 1
ATOM 2855 O O . LYS A 1 357 ? 20.806 -3.183 13.281 1.00 91.44 357 LYS A O 1
ATOM 2860 N N . ASN A 1 358 ? 19.288 -4.484 12.261 1.00 92.50 358 ASN A N 1
ATOM 2861 C CA . ASN A 1 358 ? 19.910 -4.418 10.937 1.00 92.50 358 ASN A CA 1
ATOM 2862 C C . ASN A 1 358 ? 19.969 -2.978 10.415 1.00 92.50 358 ASN A C 1
ATOM 2864 O O . ASN A 1 358 ? 20.996 -2.561 9.890 1.00 92.50 358 ASN A O 1
ATOM 2868 N N . GLY A 1 359 ? 18.900 -2.197 10.603 1.00 88.44 359 GLY A N 1
ATOM 2869 C CA . GLY A 1 359 ? 18.868 -0.780 10.245 1.00 88.44 359 GLY A CA 1
ATOM 2870 C C . GLY A 1 359 ? 19.849 0.071 11.053 1.00 88.44 359 GLY A C 1
ATOM 2871 O O . GLY A 1 359 ? 20.561 0.894 10.487 1.00 88.44 359 GLY A O 1
ATOM 2872 N N . GLU A 1 360 ? 19.959 -0.148 12.363 1.00 86.06 360 GLU A N 1
ATOM 2873 C CA . GLU A 1 360 ? 20.951 0.536 13.205 1.00 86.06 360 GLU A CA 1
ATOM 2874 C C . GLU A 1 360 ? 22.389 0.236 12.744 1.00 86.06 360 GLU A C 1
ATOM 2876 O O . GLU A 1 360 ? 23.214 1.149 12.645 1.00 86.06 360 GLU A O 1
ATOM 2881 N N . SER A 1 361 ? 22.686 -1.023 12.407 1.00 86.31 361 SER A N 1
ATOM 2882 C CA . SER A 1 361 ? 23.969 -1.423 11.810 1.00 86.31 361 SER A CA 1
ATOM 2883 C C . SER A 1 361 ? 24.185 -0.789 10.435 1.00 86.31 361 SER A C 1
ATOM 2885 O O . SER A 1 361 ? 25.279 -0.302 10.145 1.00 86.31 361 SER A O 1
ATOM 2887 N N . PHE A 1 362 ? 23.136 -0.724 9.613 1.00 84.44 362 PHE A N 1
ATOM 2888 C CA . PHE A 1 362 ? 23.168 -0.076 8.308 1.00 84.44 362 PHE A CA 1
ATOM 2889 C C . PHE A 1 362 ? 23.571 1.398 8.424 1.00 84.44 362 PHE A C 1
ATOM 2891 O O . PHE A 1 362 ? 24.529 1.797 7.763 1.00 84.44 362 PHE A O 1
ATOM 2898 N N . ILE A 1 363 ? 22.946 2.184 9.314 1.00 75.75 363 ILE A N 1
ATOM 2899 C CA . ILE A 1 363 ? 23.310 3.600 9.540 1.00 75.75 363 ILE A CA 1
ATOM 2900 C C . ILE A 1 363 ? 24.786 3.730 9.905 1.00 75.75 363 ILE A C 1
ATOM 2902 O O . ILE A 1 363 ? 25.488 4.549 9.316 1.00 75.75 363 ILE A O 1
ATOM 2906 N N . LYS A 1 364 ? 25.263 2.914 10.855 1.00 72.06 364 LYS A N 1
ATOM 2907 C CA . LYS A 1 364 ? 26.661 2.949 11.310 1.00 72.06 364 LYS A CA 1
ATOM 2908 C C . LYS A 1 364 ? 27.640 2.673 10.166 1.00 72.06 364 LYS A C 1
ATOM 2910 O O . LYS A 1 364 ? 28.689 3.302 10.108 1.00 72.06 364 LYS A O 1
ATOM 2915 N N . SER A 1 365 ? 27.284 1.766 9.252 1.00 70.31 365 SER A N 1
ATOM 2916 C CA . SER A 1 365 ? 28.104 1.423 8.081 1.00 70.31 365 SER A CA 1
ATOM 2917 C C . SER A 1 365 ? 28.020 2.432 6.927 1.00 70.31 365 SER A C 1
ATOM 2919 O O . SER A 1 365 ? 28.933 2.499 6.112 1.00 70.31 365 SER A O 1
ATOM 2921 N N . SER A 1 366 ? 26.956 3.238 6.850 1.00 60.44 366 SER A N 1
ATOM 2922 C CA . SER A 1 366 ? 26.634 4.072 5.676 1.00 60.44 366 SER A CA 1
ATOM 2923 C C . SER A 1 366 ? 27.396 5.410 5.610 1.00 60.44 366 SER A C 1
ATOM 2925 O O . SER A 1 366 ? 26.983 6.313 4.890 1.00 60.44 366 SER A O 1
ATOM 2927 N N . ILE A 1 367 ? 28.500 5.569 6.355 1.00 50.88 367 ILE A N 1
ATOM 2928 C CA . ILE A 1 367 ? 29.279 6.826 6.444 1.00 50.88 367 ILE A CA 1
ATOM 2929 C C . ILE A 1 367 ? 30.379 6.941 5.354 1.00 50.88 367 ILE A C 1
ATOM 2931 O O . ILE A 1 367 ? 31.114 7.922 5.321 1.00 50.88 367 ILE A O 1
ATOM 2935 N N . ILE A 1 368 ? 30.493 6.011 4.398 1.00 46.28 368 ILE A N 1
ATOM 2936 C CA . ILE A 1 368 ? 31.657 5.955 3.489 1.00 46.28 368 ILE A CA 1
ATOM 2937 C C . ILE A 1 368 ? 31.301 6.284 2.022 1.00 46.28 368 ILE A C 1
ATOM 2939 O O . ILE A 1 368 ? 30.599 5.525 1.366 1.00 46.28 368 ILE A O 1
ATOM 2943 N N . GLN A 1 369 ? 31.831 7.438 1.582 1.00 40.06 369 GLN A N 1
ATOM 2944 C CA . GLN A 1 369 ? 32.512 7.778 0.310 1.00 40.06 369 GLN A CA 1
ATOM 2945 C C . GLN A 1 369 ? 31.842 7.454 -1.045 1.00 40.06 369 GLN A C 1
ATOM 2947 O O . GLN A 1 369 ? 31.546 6.311 -1.367 1.00 40.06 369 GLN A O 1
ATOM 2952 N N . SER A 1 370 ? 31.682 8.492 -1.879 1.00 39.88 370 SER A N 1
ATOM 2953 C CA . SER A 1 370 ? 31.194 8.404 -3.261 1.00 39.88 370 SER A CA 1
ATOM 2954 C C . SER A 1 370 ? 32.326 8.661 -4.258 1.00 39.88 370 SER A C 1
ATOM 2956 O O . SER A 1 370 ? 32.703 9.818 -4.435 1.00 39.88 370 SER A O 1
ATOM 2958 N N . ASP A 1 371 ? 32.782 7.615 -4.939 1.00 37.88 371 ASP A N 1
ATOM 2959 C CA . ASP A 1 371 ? 33.310 7.714 -6.301 1.00 37.88 371 ASP A CA 1
ATOM 2960 C C . ASP A 1 371 ? 32.294 7.024 -7.226 1.00 37.88 371 ASP A C 1
ATOM 2962 O O . ASP A 1 371 ? 31.759 5.960 -6.903 1.00 37.88 371 ASP A O 1
ATOM 2966 N N . LEU A 1 372 ? 31.925 7.700 -8.317 1.00 43.69 372 LEU A N 1
ATOM 2967 C CA . LEU A 1 372 ? 30.971 7.205 -9.312 1.00 43.69 372 LEU A CA 1
ATOM 2968 C C . LEU A 1 372 ? 31.708 6.324 -10.323 1.00 43.69 372 LEU A C 1
ATOM 2970 O O . LEU A 1 372 ? 32.524 6.838 -11.084 1.00 43.69 372 LEU A O 1
ATOM 2974 N N . ASP A 1 373 ? 31.333 5.049 -10.412 1.00 39.50 373 ASP A N 1
ATOM 2975 C CA . ASP A 1 373 ? 31.582 4.263 -11.621 1.00 39.50 373 ASP A CA 1
ATOM 2976 C C . ASP A 1 373 ? 30.441 4.525 -12.607 1.00 39.50 373 ASP A C 1
ATOM 2978 O O . ASP A 1 373 ? 29.295 4.105 -12.432 1.00 39.50 373 ASP A O 1
ATOM 2982 N N . MET A 1 374 ? 30.754 5.323 -13.623 1.00 47.56 374 MET A N 1
ATOM 2983 C CA . MET A 1 374 ? 29.791 5.912 -14.544 1.00 47.56 374 MET A CA 1
ATOM 2984 C C . MET A 1 374 ? 29.626 5.032 -15.789 1.00 47.56 374 MET A C 1
ATOM 2986 O O . MET A 1 374 ? 30.267 5.296 -16.795 1.00 47.56 374 MET A O 1
ATOM 2990 N N . LEU A 1 375 ? 28.768 4.003 -15.740 1.00 50.75 375 LEU A N 1
ATOM 2991 C CA . LEU A 1 375 ? 28.207 3.343 -16.934 1.00 50.75 375 LEU A CA 1
ATOM 2992 C C . LEU A 1 375 ? 26.908 2.587 -16.595 1.00 50.75 375 LEU A C 1
ATOM 2994 O O . LEU A 1 375 ? 26.861 1.781 -15.668 1.00 50.75 375 LEU A O 1
ATOM 2998 N N . LEU A 1 376 ? 25.843 2.823 -17.373 1.00 53.97 376 LEU A N 1
ATOM 2999 C CA . LEU A 1 376 ? 24.626 1.998 -17.344 1.00 53.97 376 LEU A CA 1
ATOM 3000 C C . LEU A 1 376 ? 25.019 0.550 -17.694 1.00 53.97 376 LEU A C 1
ATOM 3002 O O . LEU A 1 376 ? 25.816 0.343 -18.605 1.00 53.97 376 LEU A O 1
ATOM 3006 N N . SER A 1 377 ? 24.512 -0.473 -17.004 1.00 64.38 377 SER A N 1
ATOM 3007 C CA . SER A 1 377 ? 24.874 -1.858 -17.351 1.00 64.38 377 SER A CA 1
ATOM 3008 C C . SER A 1 377 ? 24.095 -2.348 -18.585 1.00 64.38 377 SER A C 1
ATOM 3010 O O . SER A 1 377 ? 22.927 -1.992 -18.766 1.00 64.38 377 SER A O 1
ATOM 3012 N N . LYS A 1 378 ? 24.696 -3.219 -19.416 1.00 68.00 378 LYS A N 1
ATOM 3013 C CA . LYS A 1 378 ? 23.998 -3.875 -20.548 1.00 68.00 378 LYS A CA 1
ATOM 3014 C C . LYS A 1 378 ? 22.717 -4.577 -20.084 1.00 68.00 378 LYS A C 1
ATOM 3016 O O . LYS A 1 378 ? 21.686 -4.500 -20.749 1.00 68.00 378 LYS A O 1
ATOM 3021 N N . GLN A 1 379 ? 22.788 -5.233 -18.923 1.00 64.06 379 GLN A N 1
ATOM 3022 C CA . GLN A 1 379 ? 21.674 -5.967 -18.330 1.00 64.06 379 GLN A CA 1
ATOM 3023 C C . GLN A 1 379 ? 20.536 -5.038 -17.902 1.00 64.06 379 GLN A C 1
ATOM 3025 O O . GLN A 1 379 ? 19.376 -5.379 -18.108 1.00 64.06 379 GLN A O 1
ATOM 3030 N N . THR A 1 380 ? 20.840 -3.856 -17.360 1.00 61.72 380 THR A N 1
ATOM 3031 C CA . THR A 1 380 ? 19.813 -2.859 -17.046 1.00 61.72 380 THR A CA 1
ATOM 3032 C C . THR A 1 380 ? 19.102 -2.414 -18.317 1.00 61.72 380 THR A C 1
ATOM 3034 O O . THR A 1 380 ? 17.874 -2.439 -18.373 1.00 61.72 380 THR A O 1
ATOM 3037 N N . LEU A 1 381 ? 19.860 -2.018 -19.343 1.00 65.94 381 LEU A N 1
ATOM 3038 C CA . LEU A 1 381 ? 19.275 -1.542 -20.591 1.00 65.94 381 LEU A CA 1
ATOM 3039 C C . LEU A 1 381 ? 18.358 -2.619 -21.194 1.00 65.94 381 LEU A C 1
ATOM 3041 O O . LEU A 1 381 ? 17.232 -2.317 -21.581 1.00 65.94 381 LEU A O 1
ATOM 3045 N N . LEU A 1 382 ? 18.785 -3.888 -21.164 1.00 69.00 382 LEU A N 1
ATOM 3046 C CA . LEU A 1 382 ? 17.941 -5.030 -21.521 1.00 69.00 382 LEU A CA 1
ATOM 3047 C C . LEU A 1 382 ? 16.685 -5.110 -20.644 1.00 69.00 382 LEU A C 1
ATOM 3049 O O . LEU A 1 382 ? 15.586 -5.153 -21.188 1.00 69.00 382 LEU A O 1
ATOM 3053 N N . ASN A 1 383 ? 16.809 -5.065 -19.317 1.00 63.97 383 ASN A N 1
ATOM 3054 C CA . ASN A 1 383 ? 15.672 -5.131 -18.394 1.00 63.97 383 ASN A CA 1
ATOM 3055 C C . ASN A 1 383 ? 14.637 -4.016 -18.644 1.00 63.97 383 ASN A C 1
ATOM 3057 O O . ASN A 1 383 ? 13.442 -4.289 -18.575 1.00 63.97 383 ASN A O 1
ATOM 3061 N N . ILE A 1 384 ? 15.068 -2.798 -18.997 1.00 64.44 384 ILE A N 1
ATOM 3062 C CA . ILE A 1 384 ? 14.182 -1.677 -19.360 1.00 64.44 384 ILE A CA 1
ATOM 3063 C C . ILE A 1 384 ? 13.364 -2.012 -20.617 1.00 64.44 384 ILE A C 1
ATOM 3065 O O . ILE A 1 384 ? 12.142 -1.833 -20.639 1.00 64.44 384 ILE A O 1
ATOM 3069 N N . PHE A 1 385 ? 14.011 -2.535 -21.666 1.00 72.19 385 PHE A N 1
ATOM 3070 C CA . PHE A 1 385 ? 13.301 -2.981 -22.867 1.00 72.19 385 PHE A CA 1
ATOM 3071 C C . PHE A 1 385 ? 12.363 -4.158 -22.565 1.00 72.19 385 PHE A C 1
ATOM 3073 O O . PHE A 1 385 ? 11.216 -4.155 -23.014 1.00 72.19 385 PHE A O 1
ATOM 3080 N N . LEU A 1 386 ? 12.816 -5.139 -21.779 1.00 67.44 386 LEU A N 1
ATOM 3081 C CA . LEU A 1 386 ? 12.040 -6.325 -21.403 1.00 67.44 386 LEU A CA 1
ATOM 3082 C C . LEU A 1 386 ? 10.791 -5.973 -20.600 1.00 67.44 386 LEU A C 1
ATOM 3084 O O . LEU A 1 386 ? 9.712 -6.467 -20.913 1.00 67.44 386 LEU A O 1
ATOM 3088 N N . GLU A 1 387 ? 10.903 -5.074 -19.629 1.00 67.31 387 GLU A N 1
ATOM 3089 C CA . GLU A 1 387 ? 9.770 -4.550 -18.865 1.00 67.31 387 GLU A CA 1
ATOM 3090 C C . GLU A 1 387 ? 8.739 -3.857 -19.769 1.00 67.31 387 GLU A C 1
ATOM 3092 O O . GLU A 1 387 ? 7.531 -4.046 -19.611 1.00 67.31 387 GLU A O 1
ATOM 3097 N N . ARG A 1 388 ? 9.185 -3.105 -20.783 1.00 67.62 388 ARG A N 1
ATOM 3098 C CA . ARG A 1 388 ? 8.276 -2.437 -21.727 1.00 67.62 388 ARG A CA 1
ATOM 3099 C C . ARG A 1 388 ? 7.570 -3.425 -22.662 1.00 67.62 388 ARG A C 1
ATOM 3101 O O . ARG A 1 388 ? 6.403 -3.210 -23.007 1.00 67.62 388 ARG A O 1
ATOM 3108 N N . ARG A 1 389 ? 8.256 -4.497 -23.083 1.00 69.31 389 ARG A N 1
ATOM 3109 C CA . ARG A 1 389 ? 7.720 -5.511 -24.016 1.00 69.31 389 ARG A CA 1
ATOM 3110 C C . ARG A 1 389 ? 6.903 -6.604 -23.332 1.00 69.31 389 ARG A C 1
ATOM 3112 O O . ARG A 1 389 ? 5.956 -7.100 -23.931 1.00 69.31 389 ARG A O 1
ATOM 3119 N N . CYS A 1 390 ? 7.258 -6.961 -22.105 1.00 59.75 390 CYS A N 1
ATOM 3120 C CA . CYS A 1 390 ? 6.711 -8.073 -21.329 1.00 59.75 390 CYS A CA 1
ATOM 3121 C C . CYS A 1 390 ? 6.426 -7.643 -19.870 1.00 59.75 390 CYS A C 1
ATOM 3123 O O . CYS A 1 390 ? 6.945 -8.260 -18.935 1.00 59.75 390 CYS A O 1
ATOM 3125 N N . PRO A 1 391 ? 5.602 -6.601 -19.642 1.00 53.69 391 PRO A N 1
ATOM 3126 C CA . PRO A 1 391 ? 5.337 -6.045 -18.303 1.00 53.69 391 PRO A CA 1
ATOM 3127 C C . PRO A 1 391 ? 4.726 -7.055 -17.319 1.00 53.69 391 PRO A C 1
ATOM 3129 O O . PRO A 1 391 ? 4.872 -6.916 -16.109 1.00 53.69 391 PRO A O 1
ATOM 3132 N N . GLN A 1 392 ? 4.044 -8.083 -17.829 1.00 46.00 392 GLN A N 1
ATOM 3133 C CA . GLN A 1 392 ? 3.472 -9.165 -17.029 1.00 46.00 392 GLN A CA 1
ATOM 3134 C C . GLN A 1 392 ? 4.531 -10.107 -16.429 1.00 46.00 392 GLN A C 1
ATOM 3136 O O . GLN A 1 392 ? 4.235 -10.818 -15.474 1.00 46.00 392 GLN A O 1
ATOM 3141 N N . TYR A 1 393 ? 5.757 -10.102 -16.964 1.00 50.00 393 TYR A N 1
ATOM 3142 C CA . TYR A 1 393 ? 6.848 -10.986 -16.541 1.00 50.00 393 TYR A CA 1
ATOM 3143 C C . TYR A 1 393 ? 8.012 -10.233 -15.884 1.00 50.00 393 TYR A C 1
ATOM 3145 O O . TYR A 1 393 ? 8.7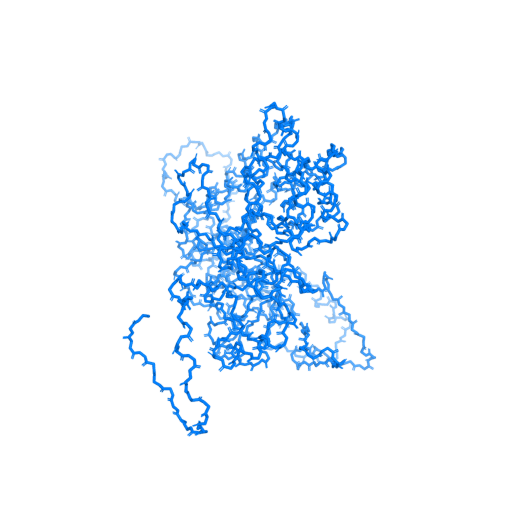53 -10.819 -15.098 1.00 50.00 393 TYR A O 1
ATOM 3153 N N . TYR A 1 394 ? 8.158 -8.936 -16.163 1.00 51.09 394 TYR A N 1
ATOM 3154 C CA . TYR A 1 394 ? 9.267 -8.112 -15.684 1.00 51.09 394 TYR A CA 1
ATOM 3155 C C . TYR A 1 394 ? 8.728 -6.777 -15.165 1.00 51.09 394 TYR A C 1
ATOM 3157 O O . TYR A 1 394 ? 8.029 -6.071 -15.886 1.00 51.09 394 TYR A O 1
ATOM 3165 N N . ASN A 1 395 ? 9.022 -6.442 -13.907 1.00 52.06 395 ASN A N 1
ATOM 3166 C CA . ASN A 1 395 ? 8.432 -5.284 -13.222 1.00 52.06 395 ASN A CA 1
ATOM 3167 C C . ASN A 1 395 ? 9.488 -4.602 -12.330 1.00 52.06 395 ASN A C 1
ATOM 3169 O O . ASN A 1 395 ? 9.363 -4.566 -11.104 1.00 52.06 395 ASN A O 1
ATOM 3173 N N . PHE A 1 396 ? 10.596 -4.174 -12.946 1.00 51.38 396 PHE A N 1
ATOM 3174 C CA . PHE A 1 396 ? 11.808 -3.770 -12.229 1.00 51.38 396 PHE A CA 1
ATOM 3175 C C . PHE A 1 396 ? 11.917 -2.252 -11.987 1.00 51.38 396 PHE A C 1
ATOM 3177 O O . PHE A 1 396 ? 12.343 -1.862 -10.898 1.00 51.38 396 PHE A O 1
ATOM 3184 N N . TYR A 1 397 ? 11.535 -1.395 -12.945 1.00 48.12 397 TYR A N 1
ATOM 3185 C CA . TYR A 1 397 ? 11.989 0.006 -12.990 1.00 48.12 397 TYR A CA 1
ATOM 3186 C C . TYR A 1 397 ? 10.920 1.071 -13.281 1.00 48.12 397 TYR A C 1
ATOM 3188 O O . TYR A 1 397 ? 11.235 2.252 -13.165 1.00 48.12 397 TYR A O 1
ATOM 3196 N N . ASN A 1 398 ? 9.670 0.721 -13.603 1.00 46.50 398 ASN A N 1
ATOM 3197 C CA . ASN A 1 398 ? 8.591 1.688 -13.855 1.00 46.50 398 ASN A CA 1
ATOM 3198 C C . ASN A 1 398 ? 9.014 2.810 -14.838 1.00 46.50 398 ASN A C 1
ATOM 3200 O O . ASN A 1 398 ? 8.966 3.995 -14.510 1.00 46.50 398 ASN A O 1
ATOM 3204 N N . THR A 1 399 ? 9.463 2.443 -16.042 1.00 48.00 399 THR A N 1
ATOM 3205 C CA . THR A 1 399 ? 10.206 3.284 -17.017 1.00 48.00 399 THR A CA 1
ATOM 3206 C C . THR A 1 399 ? 9.332 4.292 -17.790 1.00 48.00 399 THR A C 1
ATOM 3208 O O . THR A 1 399 ? 9.535 4.552 -18.977 1.00 48.00 399 THR A O 1
ATOM 3211 N N . GLN A 1 400 ? 8.332 4.871 -17.1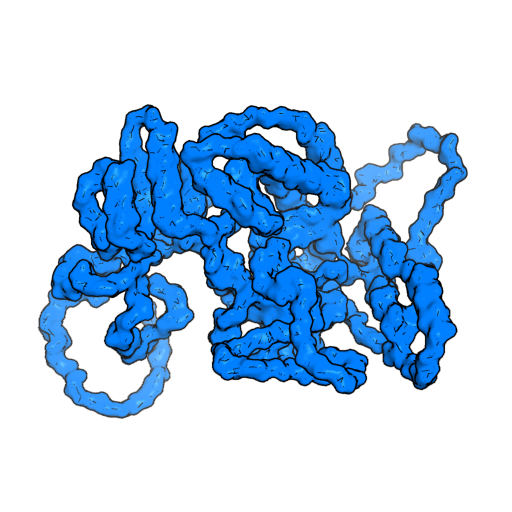17 1.00 47.19 400 GLN A N 1
ATOM 3212 C CA . GLN A 1 400 ? 7.181 5.574 -17.706 1.00 47.19 400 GLN A CA 1
ATOM 3213 C C . GLN A 1 400 ? 7.515 6.802 -18.574 1.00 47.19 400 GLN A C 1
ATOM 3215 O O . GLN A 1 400 ? 6.675 7.216 -19.366 1.00 47.19 400 GLN A O 1
ATOM 3220 N N . SER A 1 401 ? 8.692 7.412 -18.443 1.00 49.03 401 SER A N 1
ATOM 3221 C CA . SER A 1 401 ? 8.978 8.747 -18.993 1.00 49.03 401 SER A CA 1
ATOM 3222 C C . SER A 1 401 ? 9.770 8.760 -20.306 1.00 49.03 401 SER A C 1
ATOM 3224 O O . SER A 1 401 ? 9.921 9.823 -20.906 1.00 49.03 401 SER A O 1
ATOM 3226 N N . LEU A 1 402 ? 10.263 7.610 -20.780 1.00 53.53 402 LEU A N 1
ATOM 3227 C CA . LEU A 1 402 ? 10.959 7.516 -22.067 1.00 53.53 402 LEU A CA 1
ATOM 3228 C C . LEU A 1 402 ? 9.971 7.084 -23.149 1.00 53.53 402 LEU A C 1
ATOM 3230 O O . LEU A 1 402 ? 9.433 5.969 -23.130 1.00 53.53 402 LEU A O 1
ATOM 3234 N N . ASP A 1 403 ? 9.726 7.971 -24.109 1.00 66.50 403 ASP A N 1
ATOM 3235 C CA . ASP A 1 403 ? 9.125 7.559 -25.370 1.00 66.50 403 ASP A CA 1
ATOM 3236 C C . ASP A 1 403 ? 10.062 6.584 -26.109 1.00 66.50 403 ASP A C 1
ATOM 3238 O O . ASP A 1 403 ? 11.249 6.436 -25.800 1.00 66.50 403 ASP A O 1
ATOM 3242 N N . GLU A 1 404 ? 9.504 5.853 -27.070 1.00 79.06 404 GLU A N 1
ATOM 3243 C CA . GLU A 1 404 ? 10.239 4.817 -27.800 1.00 79.06 404 GLU A CA 1
ATOM 3244 C C . GLU A 1 404 ? 11.489 5.381 -28.500 1.00 79.06 404 GLU A C 1
ATOM 3246 O O . GLU A 1 404 ? 12.518 4.715 -28.580 1.00 79.06 404 GLU A O 1
ATOM 3251 N N . TYR A 1 405 ? 11.422 6.640 -28.939 1.00 74.88 405 TYR A N 1
ATOM 3252 C CA . TYR A 1 405 ? 12.533 7.347 -29.560 1.00 74.88 405 TYR A CA 1
ATOM 3253 C C . TYR A 1 405 ? 13.707 7.554 -28.598 1.00 74.88 405 TYR A C 1
ATOM 3255 O O . TYR A 1 405 ? 14.823 7.126 -28.890 1.00 74.88 405 TYR A O 1
ATOM 3263 N N . ASN A 1 406 ? 13.460 8.153 -27.431 1.00 66.19 406 ASN A N 1
ATOM 3264 C CA . ASN A 1 406 ? 14.500 8.421 -26.443 1.00 66.19 406 ASN A CA 1
ATOM 3265 C C . ASN A 1 406 ? 15.107 7.128 -25.891 1.00 66.19 406 ASN A C 1
ATOM 3267 O O . ASN A 1 406 ? 16.307 7.083 -25.625 1.00 66.19 406 ASN A O 1
ATOM 3271 N N . LEU A 1 407 ? 14.310 6.063 -25.775 1.00 71.94 407 LEU A N 1
ATOM 3272 C CA . LEU A 1 407 ? 14.796 4.753 -25.354 1.00 71.94 407 LEU A CA 1
ATOM 3273 C C . LEU A 1 407 ? 15.757 4.128 -26.385 1.00 71.94 407 LEU A C 1
ATOM 3275 O O . LEU A 1 407 ? 16.793 3.573 -26.018 1.00 71.94 407 LEU A O 1
ATOM 3279 N N . ILE A 1 408 ? 15.458 4.259 -27.681 1.00 79.38 408 ILE A N 1
ATOM 3280 C CA . ILE A 1 408 ? 16.364 3.827 -28.755 1.00 79.38 408 ILE A CA 1
ATOM 3281 C C . ILE A 1 408 ? 17.632 4.693 -28.763 1.00 79.38 408 ILE A C 1
ATOM 3283 O O . ILE A 1 408 ? 18.737 4.154 -28.816 1.00 79.38 408 ILE A O 1
ATOM 3287 N N . CYS A 1 409 ? 17.507 6.018 -28.638 1.00 74.06 409 CYS A N 1
ATOM 3288 C CA . CYS A 1 409 ? 18.657 6.920 -28.534 1.00 74.06 409 CYS A CA 1
ATOM 3289 C C . CYS A 1 409 ? 19.558 6.586 -27.337 1.00 74.06 409 CYS A C 1
ATOM 3291 O O . CYS A 1 409 ? 20.779 6.649 -27.466 1.00 74.06 409 CYS A O 1
ATOM 3293 N N . LEU A 1 410 ? 18.977 6.203 -26.198 1.00 68.44 410 LEU A N 1
ATOM 3294 C CA . LEU A 1 410 ? 19.709 5.748 -25.016 1.00 68.44 410 LEU A CA 1
ATOM 3295 C C . LEU A 1 410 ? 20.536 4.494 -25.326 1.00 68.44 410 LEU A C 1
ATOM 3297 O O . LEU A 1 410 ? 21.724 4.453 -25.016 1.00 68.44 410 LEU A O 1
ATOM 3301 N N . ALA A 1 411 ? 19.939 3.505 -25.997 1.00 75.38 411 ALA A N 1
ATOM 3302 C CA . ALA A 1 411 ? 20.640 2.286 -26.391 1.00 75.38 411 ALA A CA 1
ATOM 3303 C C . ALA A 1 411 ? 21.781 2.550 -27.384 1.00 75.38 411 ALA A C 1
ATOM 3305 O O . ALA A 1 411 ? 22.856 1.962 -27.266 1.00 75.38 411 ALA A O 1
ATOM 3306 N N . ILE A 1 412 ? 21.571 3.466 -28.332 1.00 74.38 412 ILE A N 1
ATOM 3307 C CA . ILE A 1 412 ? 22.584 3.885 -29.309 1.00 74.38 412 ILE A CA 1
ATOM 3308 C C . ILE A 1 412 ? 23.751 4.591 -28.616 1.00 74.38 412 ILE A C 1
ATOM 3310 O O . ILE A 1 412 ? 24.907 4.252 -28.866 1.00 74.38 412 ILE A O 1
ATOM 3314 N N . LYS A 1 413 ? 23.460 5.550 -27.729 1.00 70.69 413 LYS A N 1
ATOM 3315 C CA . LYS A 1 413 ? 24.473 6.270 -26.941 1.00 70.69 413 LYS A CA 1
ATOM 3316 C C . LYS A 1 413 ? 25.282 5.307 -26.081 1.00 70.69 413 LYS A C 1
ATOM 3318 O O . LYS A 1 413 ? 26.503 5.311 -26.174 1.00 70.69 413 LYS A O 1
ATOM 3323 N N . TRP A 1 414 ? 24.604 4.408 -25.371 1.00 73.44 414 TRP A N 1
ATOM 3324 C CA . TRP A 1 414 ? 25.248 3.365 -24.584 1.00 73.44 414 TRP A CA 1
ATOM 3325 C C . TRP A 1 414 ? 26.188 2.496 -25.432 1.00 73.44 414 TRP A C 1
ATOM 3327 O O . TRP A 1 414 ? 27.347 2.313 -25.081 1.00 73.44 414 TRP A O 1
ATOM 3337 N N . CYS A 1 415 ? 25.739 2.019 -26.600 1.00 72.81 415 CYS A N 1
ATOM 3338 C CA . CYS A 1 415 ? 26.593 1.242 -27.507 1.00 72.81 415 CYS A CA 1
ATOM 3339 C C . CYS A 1 415 ? 27.793 2.048 -28.038 1.00 72.81 415 CYS A C 1
ATOM 3341 O O . CYS A 1 415 ? 28.841 1.472 -28.325 1.00 72.81 415 CYS A O 1
ATOM 3343 N N . ASN A 1 416 ? 27.645 3.366 -28.195 1.00 69.94 416 ASN A N 1
ATOM 3344 C CA . ASN A 1 416 ? 28.711 4.255 -28.652 1.00 69.94 416 ASN A CA 1
ATOM 3345 C C . ASN A 1 416 ? 29.742 4.573 -27.557 1.00 69.94 416 ASN A C 1
ATOM 3347 O O . ASN A 1 416 ? 30.914 4.740 -27.887 1.00 69.94 416 ASN A O 1
ATOM 3351 N N . GLU A 1 417 ? 29.325 4.629 -26.292 1.00 64.50 417 GLU A N 1
ATOM 3352 C CA . GLU A 1 417 ? 30.184 4.875 -25.122 1.00 64.50 417 GLU A CA 1
ATOM 3353 C C . GLU A 1 417 ? 31.069 3.665 -24.764 1.00 64.50 417 GLU A C 1
ATOM 3355 O O . GLU A 1 417 ? 32.132 3.832 -24.180 1.00 64.50 417 GLU A O 1
ATOM 3360 N N . GLN A 1 418 ? 30.683 2.452 -25.175 1.00 64.12 418 GLN A N 1
ATOM 3361 C CA . GLN A 1 418 ? 31.401 1.191 -24.907 1.00 64.12 418 GLN A CA 1
ATOM 3362 C C . GLN A 1 418 ? 32.535 0.878 -25.908 1.00 64.12 418 GLN A C 1
ATOM 3364 O O . GLN A 1 418 ? 33.003 -0.258 -25.984 1.00 64.12 418 GLN A O 1
ATOM 3369 N N . LYS A 1 419 ? 32.936 1.829 -26.763 1.00 56.78 419 LYS A N 1
ATOM 3370 C CA . LYS A 1 419 ? 33.791 1.543 -27.927 1.00 56.78 419 LYS A CA 1
ATOM 3371 C C . LYS A 1 419 ? 35.268 1.309 -27.575 1.00 56.78 419 LYS A C 1
ATOM 3373 O O . LYS A 1 419 ? 36.063 2.237 -27.632 1.00 56.78 419 LYS A O 1
ATOM 3378 N N . ASP A 1 420 ? 35.610 0.028 -27.437 1.00 46.75 420 ASP A N 1
ATOM 3379 C CA . ASP A 1 420 ? 36.717 -0.615 -28.159 1.00 46.75 420 ASP A CA 1
ATOM 3380 C C . ASP A 1 420 ? 36.118 -1.621 -29.170 1.00 46.75 420 ASP A C 1
ATOM 3382 O O . ASP A 1 420 ? 35.767 -2.747 -28.839 1.00 46.75 420 ASP A O 1
ATOM 3386 N N . GLY A 1 421 ? 35.923 -1.165 -30.413 1.00 46.22 421 GLY A N 1
ATOM 3387 C CA . GLY A 1 421 ? 35.839 -1.987 -31.632 1.00 46.22 421 GLY A CA 1
ATOM 3388 C C . GLY A 1 421 ? 34.900 -3.205 -31.683 1.00 46.22 421 GLY A C 1
ATOM 3389 O O . GLY A 1 421 ? 35.381 -4.328 -31.648 1.00 46.22 421 GLY A O 1
ATOM 3390 N N . ASN A 1 422 ? 33.593 -2.996 -31.892 1.00 47.09 422 ASN A N 1
ATOM 3391 C CA . ASN A 1 422 ? 32.761 -3.704 -32.890 1.00 47.09 422 ASN A CA 1
ATOM 3392 C C . ASN A 1 422 ? 31.285 -3.321 -32.688 1.00 47.09 422 ASN A C 1
ATOM 3394 O O . ASN A 1 422 ? 30.732 -3.481 -31.604 1.00 47.09 422 ASN A O 1
ATOM 3398 N N . GLY A 1 423 ? 30.608 -2.839 -33.734 1.00 50.81 423 GLY A N 1
ATOM 3399 C CA . GLY A 1 423 ? 29.172 -2.499 -33.733 1.00 50.81 423 GLY A CA 1
ATOM 3400 C C . GLY A 1 423 ? 28.214 -3.691 -33.541 1.00 50.81 423 GLY A C 1
ATOM 3401 O O . GLY A 1 423 ? 27.092 -3.665 -34.043 1.00 50.81 423 GLY A O 1
ATOM 3402 N N . GLU A 1 424 ? 28.646 -4.749 -32.855 1.00 51.41 424 GLU A N 1
ATOM 3403 C CA . GLU A 1 424 ? 27.869 -5.952 -32.551 1.00 51.41 424 GLU A CA 1
ATOM 3404 C C . GLU A 1 424 ? 26.875 -5.722 -31.399 1.00 51.41 424 GLU A C 1
ATOM 3406 O O . GLU A 1 424 ? 25.762 -6.233 -31.466 1.00 51.41 424 GLU A O 1
ATOM 3411 N N . ASN A 1 425 ? 27.182 -4.851 -30.426 1.00 61.22 425 ASN A N 1
ATOM 3412 C CA . ASN A 1 425 ? 26.324 -4.623 -29.248 1.00 61.22 425 ASN A CA 1
ATOM 3413 C C . ASN A 1 425 ? 24.953 -3.984 -29.550 1.00 61.22 425 ASN A C 1
ATOM 3415 O O . ASN A 1 425 ? 24.012 -4.201 -28.792 1.00 61.22 425 ASN A O 1
ATOM 3419 N N . LEU A 1 426 ? 24.798 -3.211 -30.635 1.00 70.75 426 LEU A N 1
ATOM 3420 C CA . LEU A 1 426 ? 23.505 -2.582 -30.955 1.00 70.75 426 LEU A CA 1
ATOM 3421 C C . LEU A 1 426 ? 22.511 -3.587 -31.564 1.00 70.75 426 LEU A C 1
ATOM 3423 O O . LEU A 1 426 ? 21.300 -3.465 -31.361 1.00 70.75 426 LEU A O 1
ATOM 3427 N N . LYS A 1 427 ? 23.016 -4.612 -32.268 1.00 69.25 427 LYS A N 1
ATOM 3428 C CA . LYS A 1 427 ? 22.187 -5.668 -32.872 1.00 69.25 427 LYS A CA 1
ATOM 3429 C C . LYS A 1 427 ? 21.423 -6.466 -31.815 1.00 69.25 427 LYS A C 1
ATOM 3431 O O . LYS A 1 427 ? 20.295 -6.877 -32.084 1.00 69.25 427 LYS A O 1
ATOM 3436 N N . ASP A 1 428 ? 21.980 -6.588 -30.612 1.00 70.81 428 ASP A N 1
ATOM 3437 C CA . ASP A 1 428 ? 21.349 -7.262 -29.470 1.00 70.81 428 ASP A CA 1
ATOM 3438 C C . ASP A 1 428 ? 20.033 -6.595 -29.040 1.00 70.81 428 ASP A C 1
ATOM 3440 O O . ASP A 1 428 ? 19.142 -7.253 -28.504 1.00 70.81 428 ASP A O 1
ATOM 3444 N N . PHE A 1 429 ? 19.873 -5.298 -29.321 1.00 74.50 429 PHE A N 1
ATOM 3445 C CA . PHE A 1 429 ? 18.668 -4.536 -28.992 1.00 74.50 429 PHE A CA 1
ATOM 3446 C C . PHE A 1 429 ? 17.701 -4.377 -30.175 1.00 74.50 429 PHE A C 1
ATOM 3448 O O . PHE A 1 429 ? 16.545 -4.003 -29.976 1.00 74.50 429 PHE A O 1
ATOM 3455 N N . TYR A 1 430 ? 18.111 -4.687 -31.412 1.00 75.69 430 TYR A N 1
ATOM 3456 C CA . TYR A 1 430 ? 17.275 -4.483 -32.605 1.00 75.69 430 TYR A CA 1
ATOM 3457 C C . TYR A 1 430 ? 15.974 -5.265 -32.583 1.00 75.69 430 TYR A C 1
ATOM 3459 O O . TYR A 1 430 ? 14.953 -4.752 -33.054 1.00 75.69 430 TYR A O 1
ATOM 3467 N N . SER A 1 431 ? 15.999 -6.492 -32.060 1.00 70.69 431 SER A N 1
ATOM 3468 C CA . SER A 1 431 ? 14.780 -7.272 -31.873 1.00 70.69 431 SER A CA 1
ATOM 3469 C C . SER A 1 431 ? 13.810 -6.495 -30.986 1.00 70.69 431 SER A C 1
ATOM 3471 O O . SER A 1 431 ? 12.646 -6.378 -31.342 1.00 70.69 431 SER A O 1
ATOM 3473 N N . LEU A 1 432 ? 14.299 -5.843 -29.931 1.00 74.38 432 LEU A N 1
ATOM 3474 C CA . LEU A 1 432 ? 13.516 -5.139 -28.918 1.00 74.38 432 LEU A CA 1
ATOM 3475 C C . LEU A 1 432 ? 13.020 -3.746 -29.331 1.00 74.38 432 LEU A C 1
ATOM 3477 O O . LEU A 1 432 ? 12.145 -3.227 -28.646 1.00 74.38 432 LEU A O 1
ATOM 3481 N N . PHE A 1 433 ? 13.526 -3.131 -30.404 1.00 82.62 433 PHE A N 1
ATOM 3482 C CA . PHE A 1 433 ? 13.103 -1.791 -30.850 1.00 82.62 433 PHE A CA 1
ATOM 3483 C C . PHE A 1 433 ? 11.763 -1.798 -31.599 1.00 82.62 433 PHE A C 1
ATOM 3485 O O . PHE A 1 433 ? 11.614 -2.503 -32.604 1.00 82.62 433 PHE A O 1
ATOM 3492 N N . ASP A 1 434 ? 10.837 -0.925 -31.199 1.00 78.56 434 ASP A N 1
ATOM 3493 C CA . ASP A 1 434 ? 9.552 -0.733 -31.873 1.00 78.56 434 ASP A CA 1
ATOM 3494 C C . ASP A 1 434 ? 9.557 0.537 -32.743 1.00 78.56 434 ASP A C 1
ATOM 3496 O O . ASP A 1 434 ? 8.987 1.572 -32.402 1.00 78.56 434 ASP A O 1
ATOM 3500 N N . PHE A 1 435 ? 10.182 0.452 -33.923 1.00 80.50 435 PHE A N 1
ATOM 3501 C CA . PHE A 1 435 ? 10.277 1.576 -34.865 1.00 80.50 435 PHE A CA 1
ATOM 3502 C C . PHE A 1 435 ? 8.918 2.099 -35.364 1.00 80.50 435 PHE A C 1
ATOM 3504 O O . PHE A 1 435 ? 8.854 3.172 -35.967 1.00 80.50 435 PHE A O 1
ATOM 3511 N N . SER A 1 436 ? 7.826 1.373 -35.123 1.00 72.12 436 SER A N 1
ATOM 3512 C CA . SER A 1 436 ? 6.490 1.783 -35.548 1.00 72.12 436 SER A CA 1
ATOM 3513 C C . SER A 1 436 ? 5.942 2.980 -34.759 1.00 72.12 436 SER A C 1
ATOM 3515 O O . SER A 1 436 ? 5.106 3.719 -35.272 1.00 72.12 436 SER A O 1
ATOM 3517 N N . GLN A 1 437 ? 6.467 3.232 -33.554 1.00 74.75 437 GLN A N 1
ATOM 3518 C CA . GLN A 1 437 ? 6.068 4.366 -32.711 1.00 74.75 437 GLN A CA 1
ATOM 3519 C C . GLN A 1 437 ? 6.814 5.673 -33.047 1.00 74.75 437 GLN A C 1
ATOM 3521 O O . GLN A 1 437 ? 6.580 6.693 -32.402 1.00 74.75 437 GLN A O 1
ATOM 3526 N N . LEU A 1 438 ? 7.720 5.662 -34.032 1.00 78.25 438 LEU A N 1
ATOM 3527 C CA . LEU A 1 438 ? 8.574 6.802 -34.372 1.00 78.25 438 LEU A CA 1
ATOM 3528 C C . LEU A 1 438 ? 8.005 7.597 -35.549 1.00 78.25 438 LEU A C 1
ATOM 3530 O O . LEU A 1 438 ? 7.567 7.040 -36.558 1.00 78.25 438 LEU A O 1
ATOM 3534 N N . THR A 1 439 ? 8.126 8.920 -35.476 1.00 81.56 439 THR A N 1
ATOM 3535 C CA . THR A 1 439 ? 7.870 9.821 -36.608 1.00 81.56 439 THR A CA 1
ATOM 3536 C C . THR A 1 439 ? 8.934 9.671 -37.703 1.00 81.56 439 THR A C 1
ATOM 3538 O O . THR A 1 439 ? 10.065 9.261 -37.446 1.00 81.56 439 THR A O 1
ATOM 3541 N N . MET A 1 440 ? 8.626 10.086 -38.937 1.00 78.25 440 MET A N 1
ATOM 3542 C CA . MET A 1 440 ? 9.599 10.057 -40.046 1.00 78.25 440 MET A CA 1
ATOM 3543 C C . MET A 1 440 ? 10.866 10.876 -39.762 1.00 78.25 440 MET A C 1
ATOM 3545 O O . MET A 1 440 ? 11.948 10.511 -40.216 1.00 78.25 440 MET A O 1
ATOM 3549 N N . LYS A 1 441 ? 10.750 11.967 -38.993 1.00 80.31 441 LYS A N 1
ATOM 3550 C CA . LYS A 1 441 ? 11.901 12.772 -38.566 1.00 80.31 441 LYS A CA 1
ATOM 3551 C C . LYS A 1 441 ? 12.801 11.982 -37.608 1.00 80.31 441 LYS A C 1
ATOM 3553 O O . LYS A 1 441 ? 14.005 11.947 -37.813 1.00 80.31 441 LYS A O 1
ATOM 3558 N N . GLN A 1 442 ? 12.209 11.312 -36.620 1.00 83.31 442 GLN A N 1
ATOM 3559 C CA . GLN A 1 442 ? 12.917 10.474 -35.645 1.00 83.31 442 GLN A CA 1
ATOM 3560 C C . GLN A 1 442 ? 13.575 9.245 -36.288 1.00 83.31 442 GLN A C 1
ATOM 3562 O O . GLN A 1 442 ? 14.700 8.899 -35.945 1.00 83.31 442 GLN A O 1
ATOM 3567 N N . LYS A 1 443 ? 12.903 8.611 -37.259 1.00 83.44 443 LYS A N 1
ATOM 3568 C CA . LYS A 1 443 ? 13.466 7.496 -38.038 1.00 83.44 443 LYS A CA 1
ATOM 3569 C C . LYS A 1 443 ? 14.738 7.902 -38.788 1.00 83.44 443 LYS A C 1
ATOM 3571 O O . LYS A 1 443 ? 15.731 7.186 -38.710 1.00 83.44 443 LYS A O 1
ATOM 3576 N N . ARG A 1 444 ? 14.725 9.072 -39.440 1.00 79.56 444 ARG A N 1
ATOM 3577 C CA . ARG A 1 444 ? 15.906 9.650 -40.108 1.00 79.56 444 ARG A CA 1
ATOM 3578 C C . ARG A 1 444 ? 17.027 9.989 -39.126 1.00 79.56 444 ARG A C 1
ATOM 3580 O O . ARG A 1 444 ? 18.188 9.760 -39.434 1.00 79.56 444 ARG A O 1
ATOM 3587 N N . ASP A 1 445 ? 16.688 10.522 -37.954 1.00 79.25 445 ASP A N 1
ATOM 3588 C CA . ASP A 1 445 ? 17.675 10.884 -36.926 1.00 79.25 445 ASP A CA 1
ATOM 3589 C C . ASP A 1 445 ? 18.406 9.643 -36.372 1.00 79.25 445 ASP A C 1
ATOM 3591 O O . ASP A 1 445 ? 19.633 9.610 -36.274 1.00 79.25 445 ASP A O 1
ATOM 3595 N N . ILE A 1 446 ? 17.666 8.558 -36.116 1.00 78.56 446 ILE A N 1
ATOM 3596 C CA . ILE A 1 446 ? 18.242 7.260 -35.726 1.00 78.56 446 ILE A CA 1
ATOM 3597 C C . ILE A 1 446 ? 19.090 6.654 -36.847 1.00 78.56 446 ILE A C 1
ATOM 3599 O O . ILE A 1 446 ? 20.175 6.145 -36.581 1.00 78.56 446 ILE A O 1
ATOM 3603 N N . GLU A 1 447 ? 18.629 6.719 -38.096 1.00 78.06 447 GLU A N 1
ATOM 3604 C CA . GLU A 1 447 ? 19.383 6.235 -39.258 1.00 78.06 447 GLU A CA 1
ATOM 3605 C C . GLU A 1 447 ? 20.750 6.931 -39.378 1.00 78.06 447 GLU A C 1
ATOM 3607 O O . GLU A 1 447 ? 21.774 6.259 -39.515 1.00 78.06 447 GLU A O 1
ATOM 3612 N N . LEU A 1 448 ? 20.780 8.259 -39.221 1.00 74.00 448 LEU A N 1
ATOM 3613 C CA . LEU A 1 448 ? 22.015 9.050 -39.212 1.00 74.00 448 LEU A CA 1
ATOM 3614 C C . LEU A 1 448 ? 22.914 8.727 -38.008 1.00 74.00 448 LEU A C 1
ATOM 3616 O O . LEU A 1 448 ? 24.136 8.697 -38.141 1.00 74.00 448 LEU A O 1
ATOM 3620 N N . SER A 1 449 ? 22.319 8.459 -36.844 1.00 69.19 449 SER A N 1
ATOM 3621 C CA . SER A 1 449 ? 23.042 8.199 -35.592 1.00 69.19 449 SER A CA 1
ATOM 3622 C C . SER A 1 449 ? 23.698 6.814 -35.521 1.00 69.19 449 SER A C 1
ATOM 3624 O O . SER A 1 449 ? 24.644 6.625 -34.754 1.00 69.19 449 SER A O 1
ATOM 3626 N N . CYS A 1 450 ? 23.206 5.835 -36.287 1.00 63.78 450 CYS A N 1
ATOM 3627 C CA . CYS A 1 450 ? 23.612 4.434 -36.144 1.00 63.78 450 CYS A CA 1
ATOM 3628 C C . CYS A 1 450 ? 24.582 3.910 -37.213 1.00 63.78 450 CYS A C 1
ATOM 3630 O O . CYS A 1 450 ? 24.995 2.757 -37.106 1.00 63.78 450 CYS A O 1
ATOM 3632 N N . ALA A 1 451 ? 24.918 4.685 -38.251 1.00 54.69 451 ALA A N 1
ATOM 3633 C CA . ALA A 1 451 ? 25.622 4.178 -39.442 1.00 54.69 451 ALA A CA 1
ATOM 3634 C C . ALA A 1 451 ? 24.979 2.895 -40.030 1.00 54.69 451 ALA A C 1
ATOM 3636 O O . ALA A 1 451 ? 25.647 2.073 -40.655 1.00 54.69 451 ALA A O 1
ATOM 3637 N N . ILE A 1 452 ? 23.673 2.703 -39.804 1.00 55.94 452 ILE A N 1
ATOM 3638 C CA . ILE A 1 452 ? 22.899 1.615 -40.400 1.00 55.94 452 ILE A CA 1
ATOM 3639 C C . ILE A 1 452 ? 22.467 2.128 -41.767 1.00 55.94 452 ILE A C 1
ATOM 3641 O O . ILE A 1 452 ? 21.537 2.926 -41.859 1.00 55.94 452 ILE A O 1
ATOM 3645 N N . GLU A 1 453 ? 23.147 1.698 -42.823 1.00 52.47 453 GLU A N 1
ATOM 3646 C CA . GLU A 1 453 ? 22.777 2.049 -44.194 1.00 52.47 453 GLU A CA 1
ATOM 3647 C C . GLU A 1 453 ? 21.332 1.622 -44.485 1.00 52.47 453 GLU A C 1
ATOM 3649 O O . GLU A 1 453 ? 21.027 0.430 -44.452 1.00 52.47 453 GLU A O 1
ATOM 3654 N N . HIS A 1 454 ? 20.450 2.597 -44.739 1.00 52.69 454 HIS A N 1
ATOM 3655 C CA . HIS A 1 454 ? 19.134 2.463 -45.379 1.00 52.69 454 HIS A CA 1
ATOM 3656 C C . HIS A 1 454 ? 18.389 1.144 -45.129 1.00 52.69 454 HIS A C 1
ATOM 3658 O O . HIS A 1 454 ? 17.873 0.508 -46.052 1.00 52.69 454 HIS A O 1
ATOM 3664 N N . SER A 1 455 ? 18.314 0.706 -43.866 1.00 62.34 455 SER A N 1
ATOM 3665 C CA . SER A 1 455 ? 17.636 -0.551 -43.568 1.00 62.34 455 SER A CA 1
ATOM 3666 C C . SER A 1 455 ? 16.129 -0.341 -43.677 1.00 62.34 455 SER A C 1
ATOM 3668 O O . SER A 1 455 ? 15.528 0.442 -42.932 1.00 62.34 455 SER A O 1
ATOM 3670 N N . ASN A 1 456 ? 15.496 -1.085 -44.587 1.00 66.50 456 ASN A N 1
ATOM 3671 C CA . ASN A 1 456 ? 14.041 -1.096 -44.733 1.00 66.50 456 ASN A CA 1
ATOM 3672 C C . ASN A 1 456 ? 13.327 -1.388 -43.398 1.00 66.50 456 ASN A C 1
ATOM 3674 O O . ASN A 1 456 ? 12.203 -0.956 -43.217 1.00 66.50 456 ASN A O 1
ATOM 3678 N N . ILE A 1 457 ? 13.994 -2.020 -42.429 1.00 68.38 457 ILE A N 1
ATOM 3679 C CA . ILE A 1 457 ? 13.481 -2.365 -41.094 1.00 68.38 457 ILE A CA 1
ATOM 3680 C C . ILE A 1 457 ? 13.069 -1.139 -40.248 1.00 68.38 457 ILE A C 1
ATOM 3682 O O . ILE A 1 457 ? 12.125 -1.232 -39.459 1.00 68.38 457 ILE A O 1
ATOM 3686 N N . ILE A 1 458 ? 13.755 0.007 -40.378 1.00 73.62 458 ILE A N 1
ATOM 3687 C CA . ILE A 1 458 ? 13.411 1.239 -39.631 1.00 73.62 458 ILE A CA 1
ATOM 3688 C C . ILE A 1 458 ? 12.101 1.833 -40.169 1.00 73.62 458 ILE A C 1
ATOM 3690 O O . ILE A 1 458 ? 11.224 2.283 -39.420 1.00 73.62 458 ILE A O 1
ATOM 3694 N N . TYR A 1 459 ? 11.955 1.829 -41.491 1.00 74.75 459 TYR A N 1
ATOM 3695 C CA . TYR A 1 459 ? 10.831 2.453 -42.179 1.00 74.75 459 TYR A CA 1
ATOM 3696 C C . TYR A 1 459 ? 9.624 1.519 -42.294 1.00 74.75 459 TYR A C 1
ATOM 3698 O O . TYR A 1 459 ? 8.498 1.977 -42.110 1.00 74.75 459 TYR A O 1
ATOM 3706 N N . ASP A 1 460 ? 9.869 0.225 -42.469 1.00 73.75 460 ASP A N 1
ATOM 3707 C CA . ASP A 1 460 ? 8.898 -0.849 -42.630 1.00 73.75 460 ASP A CA 1
ATOM 3708 C C . ASP A 1 460 ? 9.030 -1.869 -41.489 1.00 73.75 460 ASP A C 1
ATOM 3710 O O . ASP A 1 460 ? 9.672 -2.918 -41.594 1.00 73.75 460 ASP A O 1
ATOM 3714 N N . SER A 1 461 ? 8.397 -1.551 -40.357 1.00 69.56 461 SER A N 1
ATOM 3715 C CA . SER A 1 461 ? 8.401 -2.424 -39.180 1.00 69.56 461 SER A CA 1
ATOM 3716 C C . SER A 1 461 ? 7.715 -3.774 -39.435 1.00 69.56 461 SER A C 1
ATOM 3718 O O . SER A 1 461 ? 7.927 -4.694 -38.645 1.00 69.56 461 SER A O 1
ATOM 3720 N N . LEU A 1 462 ? 6.961 -3.929 -40.541 1.00 68.25 462 LEU A N 1
ATOM 3721 C CA . LEU A 1 462 ? 6.346 -5.202 -40.933 1.00 68.25 462 LEU A CA 1
ATOM 3722 C C . LEU A 1 462 ? 7.372 -6.296 -41.225 1.00 68.25 462 LEU A C 1
ATOM 3724 O O . LEU A 1 462 ? 7.087 -7.467 -40.995 1.00 68.25 462 LEU A O 1
ATOM 3728 N N . GLN A 1 463 ? 8.585 -5.926 -41.639 1.00 69.81 463 GLN A N 1
ATOM 3729 C CA . GLN A 1 463 ? 9.661 -6.882 -41.917 1.00 69.81 463 GLN A CA 1
ATOM 3730 C C . GLN A 1 463 ? 10.155 -7.623 -40.670 1.00 69.81 463 GLN A C 1
ATOM 3732 O O . GLN A 1 463 ? 10.819 -8.648 -40.789 1.00 69.81 463 GLN A O 1
ATOM 3737 N N . LYS A 1 464 ? 9.830 -7.129 -39.466 1.00 70.94 464 LYS A N 1
ATOM 3738 C CA . LYS A 1 464 ? 10.099 -7.842 -38.210 1.00 70.94 464 LYS A CA 1
ATOM 3739 C C . LYS A 1 464 ? 9.047 -8.913 -37.896 1.00 70.94 464 LYS A C 1
ATOM 3741 O O . LYS A 1 464 ? 9.205 -9.618 -36.907 1.00 70.94 464 LYS A O 1
ATOM 3746 N N . SER A 1 465 ? 7.971 -9.035 -38.676 1.00 68.19 465 SER A N 1
ATOM 3747 C CA . SER A 1 465 ? 6.920 -10.019 -38.407 1.00 68.19 465 SER A CA 1
ATOM 3748 C C . SER A 1 465 ? 7.431 -11.444 -38.573 1.00 68.19 465 SER A C 1
ATOM 3750 O O . SER A 1 465 ? 7.978 -11.787 -39.616 1.00 68.19 465 SER A O 1
ATOM 3752 N N . LYS A 1 466 ? 7.177 -12.303 -37.583 1.00 64.06 466 LYS A N 1
ATOM 3753 C CA . LYS A 1 466 ? 7.298 -13.759 -37.758 1.00 64.06 466 LYS A CA 1
ATOM 3754 C C . LYS A 1 466 ? 6.061 -14.419 -38.376 1.00 64.06 466 LYS A C 1
ATOM 3756 O O . LYS A 1 466 ? 6.138 -15.579 -38.758 1.00 64.06 466 LYS A O 1
ATOM 3761 N N . ILE A 1 467 ? 4.943 -13.698 -38.463 1.00 56.91 467 ILE A N 1
ATOM 3762 C CA . ILE A 1 467 ? 3.651 -14.238 -38.922 1.00 56.91 467 ILE A CA 1
ATOM 3763 C C . ILE A 1 467 ? 3.357 -13.829 -40.363 1.00 56.91 467 ILE A C 1
ATOM 3765 O O . ILE A 1 467 ? 2.851 -14.618 -41.154 1.00 56.91 467 ILE A O 1
ATOM 3769 N N . LEU A 1 468 ? 3.684 -12.589 -40.724 1.00 60.22 468 LEU A N 1
ATOM 3770 C CA . LEU A 1 468 ? 3.508 -12.096 -42.083 1.00 60.22 468 LEU A CA 1
ATOM 3771 C C . LEU A 1 468 ? 4.801 -12.319 -42.860 1.00 60.22 468 LEU A C 1
ATOM 3773 O O . LEU A 1 468 ? 5.809 -11.671 -42.585 1.00 60.22 468 LEU A O 1
ATOM 3777 N N . SER A 1 469 ? 4.763 -13.213 -43.847 1.00 67.62 469 SER A N 1
ATOM 3778 C CA . SER A 1 469 ? 5.877 -13.362 -44.779 1.00 67.62 469 SER A CA 1
ATOM 3779 C C . SER A 1 469 ? 6.046 -12.091 -45.621 1.00 67.62 469 SER A C 1
ATOM 3781 O O . SER A 1 469 ? 5.085 -11.374 -45.917 1.00 67.62 469 SER A O 1
ATOM 3783 N N . ASN A 1 470 ? 7.277 -11.824 -46.062 1.00 69.88 470 ASN A N 1
ATOM 3784 C CA . ASN A 1 470 ? 7.568 -10.697 -46.954 1.00 69.88 470 ASN A CA 1
ATOM 3785 C C . ASN A 1 470 ? 6.766 -10.761 -48.268 1.00 69.88 470 ASN A C 1
ATOM 3787 O O . ASN A 1 470 ? 6.487 -9.724 -48.867 1.00 69.88 470 ASN A O 1
ATOM 3791 N N . GLU A 1 471 ? 6.389 -11.963 -48.710 1.00 66.88 471 GLU A N 1
ATOM 3792 C CA . GLU A 1 471 ? 5.530 -12.175 -49.877 1.00 66.88 471 GLU A CA 1
ATOM 3793 C C . GLU A 1 471 ? 4.102 -11.698 -49.613 1.00 66.88 471 GLU A C 1
ATOM 3795 O O . GLU A 1 471 ? 3.586 -10.907 -50.398 1.00 66.88 471 GLU A O 1
ATOM 3800 N N . LEU A 1 472 ? 3.504 -12.066 -48.473 1.00 60.72 472 LEU A N 1
ATOM 3801 C CA . LEU A 1 472 ? 2.164 -11.614 -48.082 1.00 60.72 472 LEU A CA 1
ATOM 3802 C C . LEU A 1 472 ? 2.117 -10.094 -47.873 1.00 60.72 472 LEU A C 1
ATOM 3804 O O . LEU A 1 472 ? 1.180 -9.432 -48.318 1.00 60.72 472 LEU A O 1
ATOM 3808 N N . ILE A 1 473 ? 3.150 -9.513 -47.255 1.00 67.38 473 ILE A N 1
ATOM 3809 C CA . ILE A 1 473 ? 3.250 -8.057 -47.054 1.00 67.38 473 ILE A CA 1
ATOM 3810 C C . ILE A 1 473 ? 3.213 -7.317 -48.397 1.00 67.38 473 ILE A C 1
ATOM 3812 O O . ILE A 1 473 ? 2.501 -6.318 -48.527 1.00 67.38 473 ILE A O 1
ATOM 3816 N N . LYS A 1 474 ? 3.945 -7.823 -49.398 1.00 68.06 474 LYS A N 1
ATOM 3817 C CA . LYS A 1 474 ? 3.980 -7.255 -50.752 1.00 68.06 474 LYS A CA 1
ATOM 3818 C C . LYS A 1 474 ? 2.683 -7.508 -51.518 1.00 68.06 474 LYS A C 1
ATOM 3820 O O . LYS A 1 474 ? 2.159 -6.575 -52.114 1.00 68.06 474 LYS A O 1
ATOM 3825 N N . GLN A 1 475 ? 2.162 -8.734 -51.478 1.00 62.31 475 GLN A N 1
ATOM 3826 C CA . GLN A 1 475 ? 0.950 -9.151 -52.190 1.00 62.31 475 GLN A CA 1
ATOM 3827 C C . GLN A 1 475 ? -0.272 -8.326 -51.775 1.00 62.31 475 GLN A C 1
ATOM 3829 O O . GLN A 1 475 ? -1.078 -7.941 -52.616 1.00 62.31 475 GLN A O 1
ATOM 3834 N N . TYR A 1 476 ? -0.396 -8.031 -50.481 1.00 58.91 476 TYR A N 1
ATOM 3835 C CA . TYR A 1 476 ? -1.518 -7.271 -49.933 1.00 58.91 476 TYR A CA 1
ATOM 3836 C C . TYR A 1 476 ? -1.212 -5.779 -49.743 1.00 58.91 476 TYR A C 1
ATOM 3838 O O . TYR A 1 476 ? -2.011 -5.071 -49.129 1.00 58.91 476 TYR A O 1
ATOM 3846 N N . HIS A 1 477 ? -0.078 -5.286 -50.259 1.00 60.72 477 HIS A N 1
ATOM 3847 C CA . HIS A 1 477 ? 0.335 -3.879 -50.175 1.00 60.72 477 HIS A CA 1
ATOM 3848 C C . HIS A 1 477 ? 0.321 -3.307 -48.742 1.00 60.72 477 HIS A C 1
ATOM 3850 O O . HIS A 1 477 ? 0.064 -2.120 -48.528 1.00 60.72 477 HIS A O 1
ATOM 3856 N N . LEU A 1 478 ? 0.593 -4.138 -47.729 1.00 62.97 478 LEU A N 1
ATOM 3857 C CA . LEU A 1 478 ? 0.424 -3.770 -46.315 1.00 62.97 478 LEU A CA 1
ATOM 3858 C C . LEU A 1 478 ? 1.406 -2.676 -45.870 1.00 62.97 478 LEU A C 1
ATOM 3860 O O . LEU A 1 478 ? 1.075 -1.846 -45.021 1.00 62.97 478 LEU A O 1
ATOM 3864 N N . ASN A 1 479 ? 2.576 -2.630 -46.506 1.00 62.38 479 ASN A N 1
ATOM 3865 C CA . ASN A 1 479 ? 3.626 -1.632 -46.307 1.00 62.38 479 ASN A CA 1
ATOM 3866 C C . ASN A 1 479 ? 3.372 -0.291 -47.028 1.00 62.38 479 ASN A C 1
ATOM 3868 O O . ASN A 1 479 ? 4.105 0.666 -46.803 1.00 62.38 479 ASN A O 1
ATOM 3872 N N . GLN A 1 480 ? 2.348 -0.206 -47.886 1.00 59.53 480 GLN A N 1
ATOM 3873 C CA . GLN A 1 480 ? 1.989 1.007 -48.638 1.00 59.53 480 GLN A CA 1
ATOM 3874 C C . GLN A 1 480 ? 0.797 1.759 -48.032 1.00 59.53 480 GLN A C 1
ATOM 3876 O O . GLN A 1 480 ? 0.418 2.827 -48.512 1.00 59.53 480 GLN A O 1
ATOM 3881 N N . THR A 1 481 ? 0.184 1.214 -46.981 1.00 52.84 481 THR A N 1
ATOM 3882 C CA . THR A 1 481 ? -0.967 1.843 -46.327 1.00 52.84 481 THR A CA 1
ATOM 3883 C C . THR A 1 481 ? -0.519 2.914 -45.326 1.00 52.84 481 THR A C 1
ATOM 3885 O O . THR A 1 481 ? 0.490 2.748 -44.647 1.00 52.84 481 THR A O 1
ATOM 3888 N N . THR A 1 482 ? -1.304 3.985 -45.145 1.00 49.69 482 THR A N 1
ATOM 3889 C CA . THR A 1 482 ? -1.139 4.989 -44.062 1.00 49.69 482 THR A CA 1
ATOM 3890 C C . THR A 1 482 ? -1.417 4.417 -42.661 1.00 49.69 482 THR A C 1
ATOM 3892 O O . THR A 1 482 ? -1.658 5.156 -41.708 1.00 49.69 482 THR A O 1
ATOM 3895 N N . SER A 1 483 ? -1.464 3.093 -42.547 1.00 50.91 483 SER A N 1
ATOM 3896 C CA . SER A 1 483 ? -1.803 2.350 -41.347 1.00 50.91 483 SER A CA 1
ATOM 3897 C C . SER A 1 483 ? -0.657 2.412 -40.349 1.00 50.91 483 SER A C 1
ATOM 3899 O O . SER A 1 483 ? 0.485 2.090 -40.676 1.00 50.91 483 SER A O 1
ATOM 3901 N N . THR A 1 484 ? -0.963 2.770 -39.107 1.00 54.03 484 THR A N 1
ATOM 3902 C CA . THR A 1 484 ? -0.027 2.629 -37.995 1.00 54.03 484 THR A CA 1
ATOM 3903 C C . THR A 1 484 ? -0.018 1.170 -37.544 1.00 54.03 484 THR A C 1
ATOM 3905 O O . THR A 1 484 ? -1.008 0.633 -37.044 1.00 54.03 484 THR A O 1
ATOM 3908 N N . TRP A 1 485 ? 1.104 0.498 -37.780 1.00 63.06 485 TRP A N 1
ATOM 3909 C CA . TRP A 1 485 ? 1.368 -0.834 -37.242 1.00 63.06 485 TRP A CA 1
ATOM 3910 C C . TRP A 1 485 ? 1.916 -0.696 -35.821 1.00 63.06 485 TRP A C 1
ATOM 3912 O O . TRP A 1 485 ? 2.504 0.330 -35.502 1.00 63.06 485 TRP A O 1
ATOM 3922 N N . ARG A 1 486 ? 1.723 -1.700 -34.961 1.00 61.62 486 ARG A N 1
ATOM 3923 C CA . ARG A 1 486 ? 2.348 -1.758 -33.633 1.00 61.62 486 ARG A CA 1
ATOM 3924 C C . ARG A 1 486 ? 2.989 -3.123 -33.426 1.00 61.62 486 ARG A C 1
ATOM 3926 O O . ARG A 1 486 ? 2.426 -4.135 -33.848 1.00 61.62 486 ARG A O 1
ATOM 3933 N N . LEU A 1 487 ? 4.161 -3.143 -32.796 1.00 65.00 487 LEU A N 1
ATOM 3934 C CA . LEU A 1 487 ? 4.906 -4.369 -32.540 1.00 65.00 487 LEU A CA 1
ATOM 3935 C C . LEU A 1 487 ? 4.539 -4.961 -31.175 1.00 65.00 487 LEU A C 1
ATOM 3937 O O . LEU A 1 487 ? 4.567 -4.272 -30.154 1.00 65.00 487 LEU A O 1
ATOM 3941 N N . TYR A 1 488 ? 4.222 -6.251 -31.165 1.00 62.59 488 TYR A N 1
ATOM 3942 C CA . TYR A 1 488 ? 4.051 -7.058 -29.963 1.00 62.59 488 TYR A CA 1
ATOM 3943 C C . TYR A 1 488 ? 5.175 -8.093 -29.894 1.00 62.59 488 TYR A C 1
ATOM 3945 O O . TYR A 1 488 ? 5.900 -8.315 -30.862 1.00 62.59 488 TYR A O 1
ATOM 3953 N N . TYR A 1 489 ? 5.376 -8.699 -28.730 1.00 60.41 489 TYR A N 1
ATOM 3954 C CA . TYR A 1 489 ? 6.502 -9.596 -28.494 1.00 60.41 489 TYR A CA 1
ATOM 3955 C C . TYR A 1 489 ? 6.049 -10.844 -27.759 1.00 60.41 489 TYR A C 1
ATOM 3957 O O . TYR A 1 489 ? 5.250 -10.755 -26.829 1.00 60.41 489 TYR A O 1
ATOM 3965 N N . VAL A 1 490 ? 6.599 -11.991 -28.157 1.00 56.62 490 VAL A N 1
ATOM 3966 C CA . VAL A 1 490 ? 6.410 -13.270 -27.465 1.00 56.62 490 VAL A CA 1
ATOM 3967 C C . VAL A 1 490 ? 7.762 -13.806 -27.017 1.00 56.62 490 VAL A C 1
ATOM 3969 O O . VAL A 1 490 ? 8.726 -13.824 -27.787 1.00 56.62 490 VAL A O 1
ATOM 3972 N N . SER A 1 491 ? 7.834 -14.227 -25.754 1.00 52.03 491 SER A N 1
ATOM 3973 C CA . SER A 1 491 ? 8.983 -14.952 -25.211 1.00 52.03 491 SER A CA 1
ATOM 3974 C C . SER A 1 491 ? 8.833 -16.439 -25.525 1.00 52.03 491 SER A C 1
ATOM 3976 O O . SER A 1 491 ? 7.842 -17.047 -25.127 1.00 52.03 491 SER A O 1
ATOM 3978 N N . SER A 1 492 ? 9.798 -17.037 -26.228 1.00 42.09 492 SER A N 1
ATOM 3979 C CA . SER A 1 492 ? 9.790 -18.474 -26.546 1.00 42.09 492 SER A CA 1
ATOM 3980 C C . SER A 1 492 ? 10.402 -19.363 -25.450 1.00 42.09 492 SER A C 1
ATOM 3982 O O . SER A 1 492 ? 10.440 -20.578 -25.611 1.00 42.09 492 SER A O 1
ATOM 3984 N N . SER A 1 493 ? 10.853 -18.798 -24.325 1.00 42.66 493 SER A N 1
ATOM 3985 C CA . SER A 1 493 ? 11.397 -19.547 -23.181 1.00 42.66 493 SER A CA 1
ATOM 3986 C C . SER A 1 493 ? 10.728 -19.088 -21.885 1.00 42.66 493 SER A C 1
ATOM 3988 O O . SER A 1 493 ? 11.147 -18.115 -21.258 1.00 42.66 493 SER A O 1
ATOM 3990 N N . LEU A 1 494 ? 9.655 -19.776 -21.498 1.00 38.44 494 LEU A N 1
ATOM 3991 C CA . LEU A 1 494 ? 8.845 -19.441 -20.321 1.00 38.44 494 LEU A CA 1
ATOM 3992 C C . LEU A 1 494 ? 9.319 -20.095 -19.010 1.00 38.44 494 LEU A C 1
ATOM 3994 O O . LEU A 1 494 ? 8.637 -19.979 -18.003 1.00 38.44 494 LEU A O 1
ATOM 3998 N N . PHE A 1 495 ? 10.490 -20.733 -18.973 1.00 34.59 495 PHE A N 1
ATOM 3999 C CA . PHE A 1 495 ? 11.059 -21.295 -17.744 1.00 34.59 495 PHE A CA 1
ATOM 4000 C C . PHE A 1 495 ? 12.590 -21.188 -17.775 1.00 34.59 495 PHE A C 1
ATOM 4002 O O . PHE A 1 495 ? 13.203 -21.545 -18.776 1.00 34.59 495 PHE A O 1
ATOM 4009 N N . ASN A 1 496 ? 13.181 -20.740 -16.664 1.00 32.75 496 ASN A N 1
ATOM 4010 C CA . ASN A 1 496 ? 14.620 -20.593 -16.380 1.00 32.75 496 ASN A CA 1
ATOM 4011 C C . ASN A 1 496 ? 15.325 -19.359 -16.966 1.00 32.75 496 ASN A C 1
ATOM 4013 O O . ASN A 1 496 ? 16.034 -19.450 -17.960 1.00 32.75 496 ASN A O 1
ATOM 4017 N N . VAL A 1 497 ? 15.230 -18.221 -16.269 1.00 38.38 497 VAL A N 1
ATOM 4018 C CA . VAL A 1 497 ? 16.234 -17.138 -16.389 1.00 38.38 497 VAL A CA 1
ATOM 4019 C C . VAL A 1 497 ? 16.856 -16.769 -15.033 1.00 38.38 497 VAL A C 1
ATOM 4021 O O . VAL A 1 497 ? 17.832 -16.032 -14.988 1.00 38.38 497 VAL A O 1
ATOM 4024 N N . GLU A 1 498 ? 16.412 -17.358 -13.916 1.00 34.31 498 GLU A N 1
ATOM 4025 C CA . GLU A 1 498 ? 17.079 -17.147 -12.619 1.00 34.31 498 GLU A CA 1
ATOM 4026 C C . GLU A 1 498 ? 18.491 -17.773 -12.538 1.00 34.31 498 GLU A C 1
ATOM 4028 O O . GLU A 1 498 ? 19.182 -17.576 -11.543 1.00 34.31 498 GLU A O 1
ATOM 4033 N N . SER A 1 499 ? 18.968 -18.493 -13.566 1.00 34.12 499 SER A N 1
ATOM 4034 C CA . SER A 1 499 ? 20.241 -19.229 -13.485 1.00 34.12 499 SER A CA 1
ATOM 4035 C C . SER A 1 499 ? 21.100 -19.311 -14.754 1.00 34.12 499 SER A C 1
ATOM 4037 O O . SER A 1 499 ? 22.038 -20.106 -14.785 1.00 34.12 499 SER A O 1
ATOM 4039 N N . SER A 1 500 ? 20.873 -18.497 -15.790 1.00 30.70 500 SER A N 1
ATOM 4040 C CA . SER A 1 500 ? 21.703 -18.565 -17.003 1.00 30.70 500 SER A CA 1
ATOM 4041 C C . SER A 1 500 ? 22.309 -17.220 -17.387 1.00 30.70 500 SER A C 1
ATOM 4043 O O . SER A 1 500 ? 21.640 -16.344 -17.929 1.00 30.70 500 SER A O 1
ATOM 4045 N N . SER A 1 501 ? 23.623 -17.115 -17.211 1.00 35.00 501 SER A N 1
ATOM 4046 C CA . SER A 1 501 ? 24.532 -16.139 -17.825 1.00 35.00 501 SER A CA 1
ATOM 4047 C C . SER A 1 501 ? 24.660 -16.311 -19.352 1.00 35.00 501 SER A C 1
ATOM 4049 O O . SER A 1 501 ? 25.721 -16.082 -19.929 1.00 35.00 501 SER A O 1
ATOM 4051 N N . SER A 1 502 ? 23.595 -16.748 -20.031 1.00 33.97 502 SER A N 1
ATOM 4052 C CA . SER A 1 502 ? 23.595 -17.006 -21.469 1.00 33.97 502 SER A CA 1
ATOM 4053 C C . SER A 1 502 ? 22.922 -15.870 -22.229 1.00 33.97 502 SER A C 1
ATOM 4055 O O . SER A 1 502 ? 21.733 -15.601 -22.074 1.00 33.97 502 SER A O 1
ATOM 4057 N N . SER A 1 503 ? 23.705 -15.270 -23.113 1.00 38.03 503 SER A N 1
ATOM 4058 C CA . SER A 1 503 ? 23.443 -14.176 -24.050 1.00 38.03 503 SER A CA 1
ATOM 4059 C C . SER A 1 503 ? 22.337 -14.399 -25.097 1.00 38.03 503 SER A C 1
ATOM 4061 O O . SER A 1 503 ? 22.253 -13.630 -26.047 1.00 38.03 503 SER A O 1
ATOM 4063 N N . ASN A 1 504 ? 21.462 -15.396 -24.948 1.00 42.62 504 ASN A N 1
ATOM 4064 C CA . ASN A 1 504 ? 20.446 -15.732 -25.951 1.00 42.62 504 ASN A CA 1
ATOM 4065 C C . ASN A 1 504 ? 19.026 -15.644 -25.378 1.00 42.62 504 ASN A C 1
ATOM 4067 O O . ASN A 1 504 ? 18.341 -16.652 -25.217 1.00 42.62 504 ASN A O 1
ATOM 4071 N N . LEU A 1 505 ? 18.558 -14.422 -25.108 1.00 50.72 505 LEU A N 1
ATOM 4072 C CA . LEU A 1 505 ? 17.122 -14.153 -24.995 1.00 50.72 505 LEU A CA 1
ATOM 4073 C C . LEU A 1 505 ? 16.527 -14.087 -26.412 1.00 50.72 505 LEU A C 1
ATOM 4075 O O . LEU A 1 505 ? 16.733 -13.104 -27.123 1.00 50.72 505 LEU A O 1
ATOM 4079 N N . SER A 1 506 ? 15.771 -15.100 -26.843 1.00 50.69 506 SER A N 1
ATOM 4080 C CA . SER A 1 506 ? 15.067 -15.038 -28.133 1.00 50.69 506 SER A CA 1
ATOM 4081 C C . SER A 1 506 ? 13.645 -14.495 -27.960 1.00 50.69 506 SER A C 1
ATOM 4083 O O . SER A 1 506 ? 12.667 -15.239 -27.963 1.00 50.69 506 SER A O 1
ATOM 4085 N N . LEU A 1 507 ? 13.510 -13.176 -27.819 1.00 55.09 507 LEU A N 1
ATOM 4086 C CA . LEU A 1 507 ? 12.211 -12.520 -27.982 1.00 55.09 507 LEU A CA 1
ATOM 4087 C C . LEU A 1 507 ? 11.865 -12.434 -29.464 1.00 55.09 507 LEU A C 1
ATOM 4089 O O . LEU A 1 507 ? 12.612 -11.867 -30.264 1.00 55.09 507 LEU A O 1
ATOM 4093 N N . ALA A 1 508 ? 10.724 -13.008 -29.829 1.00 57.50 508 ALA A N 1
ATOM 4094 C CA . ALA A 1 508 ? 10.218 -12.974 -31.185 1.00 57.50 508 ALA A CA 1
ATOM 4095 C C . ALA A 1 508 ? 9.247 -11.792 -31.343 1.00 57.50 508 ALA A C 1
ATOM 4097 O O . ALA A 1 508 ? 8.202 -11.786 -30.686 1.00 57.50 508 ALA A O 1
ATOM 4098 N N . PRO A 1 509 ? 9.552 -10.794 -32.193 1.00 57.53 509 PRO A N 1
ATOM 4099 C CA . PRO A 1 509 ? 8.563 -9.804 -32.590 1.00 57.53 509 PRO A CA 1
ATOM 4100 C C . PRO A 1 509 ? 7.403 -10.479 -33.333 1.00 57.53 509 PRO A C 1
ATOM 4102 O O . PRO A 1 509 ? 7.596 -11.205 -34.310 1.00 57.53 509 PRO A O 1
ATOM 4105 N N . ILE A 1 510 ? 6.188 -10.223 -32.865 1.00 59.84 510 ILE A N 1
ATOM 4106 C CA . ILE A 1 510 ? 4.934 -10.636 -33.484 1.00 59.84 510 ILE A CA 1
ATOM 4107 C C . ILE A 1 510 ? 4.118 -9.378 -33.777 1.00 59.84 510 ILE A C 1
ATOM 4109 O O . ILE A 1 510 ? 3.953 -8.513 -32.922 1.00 59.84 510 ILE A O 1
ATOM 4113 N N . ILE A 1 511 ? 3.605 -9.245 -34.995 1.00 56.19 511 ILE A N 1
ATOM 4114 C CA . ILE A 1 511 ? 2.845 -8.056 -35.395 1.00 56.19 511 ILE A CA 1
ATOM 4115 C C . ILE A 1 511 ? 1.354 -8.354 -35.342 1.00 56.19 511 ILE A C 1
ATOM 4117 O O . ILE A 1 511 ? 0.918 -9.246 -36.060 1.00 56.19 511 ILE A O 1
ATOM 4121 N N . TYR A 1 512 ? 0.577 -7.557 -34.590 1.00 55.31 512 TYR A N 1
ATOM 4122 C CA . TYR A 1 512 ? -0.888 -7.526 -34.707 1.00 55.31 512 TYR A CA 1
ATOM 4123 C C . TYR A 1 512 ? -1.534 -6.141 -34.465 1.00 55.31 512 TYR A C 1
ATOM 4125 O O . TYR A 1 512 ? -1.145 -5.390 -33.580 1.00 55.31 512 TYR A O 1
ATOM 4133 N N . ALA A 1 513 ? -2.551 -5.874 -35.299 1.00 51.81 513 ALA A N 1
ATOM 4134 C CA . ALA A 1 513 ? -3.636 -4.872 -35.308 1.00 51.81 513 ALA A CA 1
ATOM 4135 C C . ALA A 1 513 ? -3.365 -3.352 -35.142 1.00 51.81 513 ALA A C 1
ATOM 4137 O O . ALA A 1 513 ? -3.363 -2.787 -34.052 1.00 51.81 513 ALA A O 1
ATOM 4138 N N . LEU A 1 514 ? -3.329 -2.678 -36.303 1.00 53.06 514 LEU A N 1
ATOM 4139 C CA . LEU A 1 514 ? -4.265 -1.633 -36.772 1.00 53.06 514 LEU A CA 1
ATOM 4140 C C . LEU A 1 514 ? -5.287 -1.080 -35.753 1.00 53.06 514 LEU A C 1
ATOM 4142 O O . LEU A 1 514 ? -6.406 -1.586 -35.641 1.00 53.06 514 LEU A O 1
ATOM 4146 N N . LYS A 1 515 ? -4.939 0.042 -35.115 1.00 40.81 515 LYS A N 1
ATOM 4147 C CA . LYS A 1 515 ? -5.800 0.773 -34.166 1.00 40.81 515 LYS A CA 1
ATOM 4148 C C . LYS A 1 515 ? -7.108 1.303 -34.795 1.00 40.81 515 LYS A C 1
ATOM 4150 O O . LYS A 1 515 ? -8.090 1.455 -34.079 1.00 40.81 515 LYS A O 1
ATOM 4155 N N . ASP A 1 516 ? -7.158 1.476 -36.126 1.00 46.00 516 ASP A N 1
ATOM 4156 C CA . ASP A 1 516 ? -8.235 2.226 -36.805 1.00 46.00 516 ASP A CA 1
ATOM 4157 C C . ASP A 1 516 ? -8.861 1.560 -38.058 1.00 46.00 516 ASP A C 1
ATOM 4159 O O . ASP A 1 516 ? -9.682 2.173 -38.749 1.00 46.00 516 ASP A O 1
ATOM 4163 N N . ASN A 1 517 ? -8.542 0.299 -38.395 1.00 48.34 517 ASN A N 1
ATOM 4164 C CA . ASN A 1 517 ? -9.128 -0.344 -39.588 1.00 48.34 517 ASN A CA 1
ATOM 4165 C C . ASN A 1 517 ? -10.486 -1.004 -39.292 1.00 48.34 517 ASN A C 1
ATOM 4167 O O . ASN A 1 517 ? -10.589 -2.211 -39.057 1.00 48.34 517 ASN A O 1
ATOM 4171 N N . LYS A 1 518 ? -11.551 -0.199 -39.387 1.00 47.19 518 LYS A N 1
ATOM 4172 C CA . LYS A 1 518 ? -12.951 -0.618 -39.181 1.00 47.19 518 LYS A CA 1
ATOM 4173 C C . LYS A 1 518 ? -13.392 -1.791 -40.069 1.00 47.19 518 LYS A C 1
ATOM 4175 O O . LYS A 1 518 ? -14.315 -2.515 -39.703 1.00 47.19 518 LYS A O 1
ATOM 4180 N N . LYS A 1 519 ? -12.771 -1.991 -41.241 1.00 42.78 519 LYS A N 1
ATOM 4181 C CA . LYS A 1 519 ? -13.117 -3.086 -42.164 1.00 42.78 519 LYS A CA 1
ATOM 4182 C C . LYS A 1 519 ? -12.555 -4.418 -41.665 1.00 42.78 519 LYS A C 1
ATOM 4184 O O . LYS A 1 519 ? -13.297 -5.390 -41.611 1.00 42.78 519 LYS A O 1
ATOM 4189 N N . LEU A 1 520 ? -11.296 -4.434 -41.221 1.00 44.28 520 LEU A N 1
ATOM 4190 C CA . LEU A 1 520 ? -10.668 -5.615 -40.624 1.00 44.28 520 LEU A CA 1
ATOM 4191 C C . LEU A 1 520 ? -11.322 -5.989 -39.284 1.00 44.28 520 LEU A C 1
ATOM 4193 O O . LEU A 1 520 ? -11.615 -7.158 -39.065 1.00 44.28 520 LEU A O 1
ATOM 4197 N N . GLN A 1 521 ? -11.640 -5.003 -38.436 1.00 47.78 521 GLN A N 1
ATOM 4198 C CA . GLN A 1 521 ? -12.373 -5.231 -37.182 1.00 47.78 521 GLN A CA 1
ATOM 4199 C C . GLN A 1 521 ? -13.731 -5.905 -37.423 1.00 47.78 521 GLN A C 1
ATOM 4201 O O . GLN A 1 521 ? -14.064 -6.873 -36.748 1.00 47.78 521 GLN A O 1
ATOM 4206 N N . ARG A 1 522 ? -14.495 -5.448 -38.425 1.00 45.72 522 ARG A N 1
ATOM 4207 C CA . ARG A 1 522 ? -15.768 -6.082 -38.812 1.00 45.72 522 ARG A CA 1
ATOM 4208 C C . ARG A 1 522 ? -15.574 -7.518 -39.296 1.00 45.72 522 ARG A C 1
ATOM 4210 O O . ARG A 1 522 ? -16.351 -8.382 -38.911 1.00 45.72 522 ARG A O 1
ATOM 4217 N N . THR A 1 523 ? -14.542 -7.785 -40.096 1.00 43.34 523 THR A N 1
ATOM 4218 C CA . THR A 1 523 ? -14.227 -9.147 -40.555 1.00 43.34 523 THR A CA 1
ATOM 4219 C C . THR A 1 523 ? -13.861 -10.071 -39.389 1.00 43.34 523 THR A C 1
ATOM 4221 O O . THR A 1 523 ? -14.378 -11.181 -39.332 1.00 43.34 523 THR A O 1
ATOM 4224 N N . LEU A 1 524 ? -13.043 -9.608 -38.436 1.00 46.06 524 LEU A N 1
ATOM 4225 C CA . LEU A 1 524 ? -12.624 -10.377 -37.254 1.00 46.06 524 LEU A CA 1
ATOM 4226 C C . LEU A 1 524 ? -13.789 -10.658 -36.285 1.00 46.06 524 LEU A C 1
ATOM 4228 O O . LEU A 1 524 ? -13.934 -11.780 -35.805 1.00 46.06 524 LEU A O 1
ATOM 4232 N N . ILE A 1 525 ? -14.679 -9.681 -36.077 1.00 47.19 525 ILE A N 1
ATOM 4233 C CA . ILE A 1 525 ? -15.923 -9.862 -35.305 1.00 47.19 525 ILE A CA 1
ATOM 4234 C C . ILE A 1 525 ? -16.843 -10.884 -35.986 1.00 47.19 525 ILE A C 1
ATOM 4236 O O . ILE A 1 525 ? -17.421 -11.743 -35.320 1.00 47.19 525 ILE A O 1
ATOM 4240 N N . ASN A 1 526 ? -16.954 -10.834 -37.317 1.00 42.47 526 ASN A N 1
ATOM 4241 C CA . ASN A 1 526 ? -17.808 -11.746 -38.082 1.00 42.47 526 ASN A CA 1
ATOM 4242 C C . ASN A 1 526 ? -17.340 -13.210 -38.020 1.00 42.47 526 ASN A C 1
ATOM 4244 O O . ASN A 1 526 ? -18.171 -14.106 -38.145 1.00 42.47 526 ASN A O 1
ATOM 4248 N N . ILE A 1 527 ? -16.051 -13.461 -37.766 1.00 40.81 527 ILE A N 1
ATOM 4249 C CA . ILE A 1 527 ? -15.506 -14.808 -37.513 1.00 40.81 527 ILE A CA 1
ATOM 4250 C C . ILE A 1 527 ? -15.375 -15.140 -36.014 1.00 40.81 527 ILE A C 1
ATOM 4252 O O . ILE A 1 527 ? -14.712 -16.108 -35.656 1.00 40.81 527 ILE A O 1
ATOM 4256 N N . ARG A 1 528 ? -16.059 -14.380 -35.141 1.00 37.47 528 ARG A N 1
ATOM 4257 C CA . ARG A 1 528 ? -16.152 -14.587 -33.680 1.00 37.47 528 ARG A CA 1
ATOM 4258 C C . ARG A 1 528 ? -14.818 -14.511 -32.926 1.00 37.47 528 ARG A C 1
ATOM 4260 O O . ARG A 1 528 ? -14.654 -15.172 -31.904 1.00 37.47 528 ARG A O 1
ATOM 4267 N N . ILE A 1 529 ? -13.890 -13.677 -33.391 1.00 38.50 529 ILE A N 1
ATOM 4268 C CA . ILE A 1 529 ? -12.669 -13.350 -32.647 1.00 38.50 529 ILE A CA 1
ATOM 4269 C C . ILE A 1 529 ? -12.944 -12.121 -31.770 1.00 38.50 529 ILE A C 1
ATOM 4271 O O . ILE A 1 529 ? -13.254 -11.043 -32.283 1.00 38.50 529 ILE A O 1
ATOM 4275 N N . ASP A 1 530 ? -12.867 -12.293 -30.446 1.00 39.59 530 ASP A N 1
ATOM 4276 C CA . ASP A 1 530 ? -13.083 -11.219 -29.469 1.00 39.59 530 ASP A CA 1
ATOM 4277 C C . ASP A 1 530 ? -11.876 -10.268 -29.437 1.00 39.59 530 ASP A C 1
ATOM 4279 O O . ASP A 1 530 ? -10.739 -10.681 -29.220 1.00 39.59 530 ASP A O 1
ATOM 4283 N N . LEU A 1 531 ? -12.129 -8.981 -29.680 1.00 41.47 531 LEU A N 1
ATOM 4284 C CA . LEU A 1 531 ? -11.110 -7.934 -29.811 1.00 41.47 531 LEU A CA 1
ATOM 4285 C C . LEU A 1 531 ? -10.731 -7.286 -28.464 1.00 41.47 531 LEU A C 1
ATOM 4287 O O . LEU A 1 531 ? -9.866 -6.414 -28.442 1.00 41.47 531 LEU A O 1
ATOM 4291 N N . ASN A 1 532 ? -11.379 -7.670 -27.354 1.00 36.56 532 ASN A N 1
ATOM 4292 C CA . ASN A 1 532 ? -11.181 -7.044 -26.034 1.00 36.56 532 ASN A CA 1
ATOM 4293 C C . ASN A 1 532 ? -10.110 -7.712 -25.162 1.00 36.56 532 ASN A C 1
ATOM 4295 O O . ASN A 1 532 ? -9.845 -7.250 -24.053 1.00 36.56 532 ASN A O 1
ATOM 4299 N N . VAL A 1 533 ? -9.478 -8.776 -25.649 1.00 32.19 533 VAL A N 1
ATOM 4300 C CA . VAL A 1 533 ? -8.340 -9.408 -24.983 1.00 32.19 533 VAL A CA 1
ATOM 4301 C C . VAL A 1 533 ? -7.091 -8.991 -25.743 1.00 32.19 533 VAL A C 1
ATOM 4303 O O . VAL A 1 533 ? -7.048 -9.083 -26.966 1.00 32.19 533 VAL A O 1
ATOM 4306 N N . THR A 1 534 ? -6.076 -8.510 -25.030 1.00 36.09 534 THR A N 1
ATOM 4307 C CA . THR A 1 534 ? -4.711 -8.354 -25.542 1.00 36.09 534 THR A CA 1
ATOM 4308 C C . THR A 1 534 ? -4.298 -9.644 -26.260 1.00 36.09 534 THR A C 1
ATOM 4310 O O . THR A 1 534 ? -3.905 -10.601 -25.601 1.00 36.09 534 THR A O 1
ATOM 4313 N N . LEU A 1 535 ? -4.429 -9.713 -27.587 1.00 35.00 535 LEU A N 1
ATOM 4314 C CA . LEU A 1 535 ? -4.194 -10.950 -28.330 1.00 35.00 535 LEU A CA 1
ATOM 4315 C C . LEU A 1 535 ? -3.020 -10.804 -29.291 1.00 35.00 535 LEU A C 1
ATOM 4317 O O . LEU A 1 535 ? -3.112 -10.264 -30.392 1.00 35.00 535 LEU A O 1
ATOM 4321 N N . VAL A 1 536 ? -1.906 -11.354 -28.812 1.00 29.98 536 VAL A N 1
ATOM 4322 C CA . VAL A 1 536 ? -1.014 -12.213 -29.588 1.00 29.98 536 VAL A CA 1
ATOM 4323 C C . VAL A 1 536 ? -1.865 -13.332 -30.200 1.00 29.98 536 VAL A C 1
ATOM 4325 O O . VAL A 1 536 ? -2.485 -14.088 -29.456 1.00 29.98 536 VAL A O 1
ATOM 4328 N N . PHE A 1 537 ? -1.888 -13.455 -31.527 1.00 35.44 537 PHE A N 1
ATOM 4329 C CA . PHE A 1 537 ? -2.300 -14.695 -32.184 1.00 35.44 537 PHE A CA 1
ATOM 4330 C C . PHE A 1 537 ? -1.060 -15.387 -32.728 1.00 35.44 537 PHE A C 1
ATOM 4332 O O . PHE A 1 537 ? -0.346 -14.821 -33.550 1.00 35.44 537 PHE A O 1
ATOM 4339 N N . ASP A 1 538 ? -0.815 -16.598 -32.240 1.00 32.97 538 ASP A N 1
ATOM 4340 C CA . ASP A 1 538 ? 0.035 -17.588 -32.884 1.00 32.97 538 ASP A CA 1
ATOM 4341 C C . ASP A 1 538 ? -0.801 -18.186 -34.023 1.00 32.97 538 ASP A C 1
ATOM 4343 O O . ASP A 1 538 ? -1.767 -18.910 -33.777 1.00 32.97 538 ASP A O 1
ATOM 4347 N N . ILE A 1 539 ? -0.532 -17.779 -35.266 1.00 30.52 539 ILE A N 1
ATOM 4348 C CA . ILE A 1 539 ? -1.072 -18.504 -36.416 1.00 30.52 539 ILE A CA 1
ATOM 4349 C C . ILE A 1 539 ? -0.060 -19.593 -36.717 1.00 30.52 539 ILE A C 1
ATOM 4351 O O . ILE A 1 539 ? 1.001 -19.329 -37.285 1.00 30.52 539 ILE A O 1
ATOM 4355 N N . ASP A 1 540 ? -0.414 -20.810 -36.320 1.00 32.34 540 ASP A N 1
ATOM 4356 C CA . ASP A 1 540 ? 0.325 -22.003 -36.682 1.00 32.34 540 ASP A CA 1
ATOM 4357 C C . ASP A 1 540 ? 0.460 -22.067 -38.212 1.00 32.34 540 ASP A C 1
ATOM 4359 O O . ASP A 1 540 ? -0.498 -21.863 -38.967 1.00 32.34 540 ASP A O 1
ATOM 4363 N N . SER A 1 541 ? 1.680 -22.325 -38.671 1.00 33.00 541 SER A N 1
ATOM 4364 C CA . SER A 1 541 ? 2.113 -22.257 -40.075 1.00 33.00 541 SER A CA 1
ATOM 4365 C C . SER A 1 541 ? 1.353 -23.184 -41.045 1.00 33.00 541 SER A C 1
ATOM 4367 O O . SER A 1 541 ? 1.575 -23.122 -42.251 1.00 33.00 541 SER A O 1
ATOM 4369 N N . GLY A 1 542 ? 0.421 -24.002 -40.546 1.00 33.91 542 GLY A N 1
ATOM 4370 C CA . GLY A 1 542 ? -0.489 -24.833 -41.337 1.00 33.91 542 GLY A CA 1
ATOM 4371 C C . GLY A 1 542 ? -1.772 -24.143 -41.823 1.00 33.91 542 GLY A C 1
ATOM 4372 O O . GLY A 1 542 ? -2.445 -24.690 -42.690 1.00 33.91 542 GLY A O 1
ATOM 4373 N N . ALA A 1 543 ? -2.128 -22.953 -41.319 1.00 32.12 543 ALA A N 1
ATOM 4374 C CA . ALA A 1 543 ? -3.375 -22.271 -41.708 1.00 32.12 543 ALA A CA 1
ATOM 4375 C C . ALA A 1 543 ? -3.290 -21.492 -43.040 1.00 32.12 543 ALA A C 1
ATOM 4377 O O . ALA A 1 543 ? -4.287 -20.950 -43.513 1.00 32.12 543 ALA A O 1
ATOM 4378 N N . LEU A 1 544 ? -2.105 -21.436 -43.653 1.00 33.28 544 LEU A N 1
ATOM 4379 C CA . LEU A 1 544 ? -1.851 -20.805 -44.950 1.00 33.28 544 LEU A CA 1
ATOM 4380 C C . LEU A 1 544 ? -1.364 -21.863 -45.951 1.00 33.28 544 LEU A C 1
ATOM 4382 O O . LEU A 1 544 ? -0.252 -21.783 -46.468 1.00 33.28 544 LEU A O 1
ATOM 4386 N N . SER A 1 545 ? -2.177 -22.890 -46.213 1.00 33.44 545 SER A N 1
ATOM 4387 C CA . SER A 1 545 ? -1.923 -23.772 -47.354 1.00 33.44 545 SER A CA 1
ATOM 4388 C C . SER A 1 545 ? -2.327 -23.067 -48.653 1.00 33.44 545 SER A C 1
ATOM 4390 O O . SER A 1 545 ? -3.483 -22.677 -48.822 1.00 33.44 545 SER A O 1
ATOM 4392 N N . ASN A 1 546 ? -1.373 -22.932 -49.573 1.00 36.78 546 ASN A N 1
ATOM 4393 C CA . ASN A 1 546 ? -1.549 -22.400 -50.926 1.00 36.78 546 ASN A CA 1
ATOM 4394 C C . ASN A 1 546 ? -2.283 -23.395 -51.842 1.00 36.78 546 ASN A C 1
ATOM 4396 O O . ASN A 1 546 ? -1.685 -23.886 -52.798 1.00 36.78 546 ASN A O 1
ATOM 4400 N N . ASP A 1 547 ? -3.552 -23.697 -51.563 1.00 35.56 547 ASP A N 1
ATOM 4401 C CA . ASP A 1 547 ? -4.368 -24.509 -52.472 1.00 35.56 547 ASP A CA 1
ATOM 4402 C C . ASP A 1 547 ? -5.495 -23.659 -53.094 1.00 35.56 547 ASP A C 1
ATOM 4404 O O . ASP A 1 547 ? -6.481 -23.343 -52.420 1.00 35.56 547 ASP A O 1
ATOM 4408 N N . PRO A 1 548 ? -5.345 -23.198 -54.351 1.00 37.00 548 PRO A N 1
ATOM 4409 C CA . PRO A 1 548 ? -6.306 -22.308 -55.003 1.00 37.00 548 PRO A CA 1
ATOM 4410 C C . PRO A 1 548 ? -7.634 -22.986 -55.396 1.00 37.00 548 PRO A C 1
ATOM 4412 O O . PRO A 1 548 ? -8.550 -22.284 -55.823 1.00 37.00 548 PRO A O 1
ATOM 4415 N N . ASP A 1 549 ? -7.789 -24.299 -55.196 1.00 34.75 549 ASP A N 1
ATOM 4416 C CA . ASP A 1 549 ? -8.939 -25.065 -55.701 1.00 34.75 549 ASP A CA 1
ATOM 4417 C C . ASP A 1 549 ? -10.083 -25.299 -54.690 1.00 34.75 549 ASP A C 1
ATOM 4419 O O . ASP A 1 549 ? -11.061 -25.973 -55.009 1.00 34.75 549 ASP A O 1
ATOM 4423 N N . VAL A 1 550 ? -10.043 -24.709 -53.486 1.00 37.44 550 VAL A N 1
ATOM 4424 C CA . VAL A 1 550 ? -11.104 -24.906 -52.463 1.00 37.44 550 VAL A CA 1
ATOM 4425 C C . VAL A 1 550 ? -12.078 -23.715 -52.339 1.00 37.44 550 VAL A C 1
ATOM 4427 O O . VAL A 1 550 ? -13.059 -23.776 -51.600 1.00 37.44 550 VAL A O 1
ATOM 4430 N N . ILE A 1 551 ? -11.905 -22.638 -53.115 1.00 33.19 551 ILE A N 1
ATOM 4431 C CA . ILE A 1 551 ? -12.809 -21.468 -53.093 1.00 33.19 551 ILE A CA 1
ATOM 4432 C C . ILE A 1 551 ? -13.826 -21.538 -54.238 1.00 33.19 551 ILE A C 1
ATOM 4434 O O . ILE A 1 551 ? -13.859 -20.667 -55.096 1.00 33.19 551 ILE A O 1
ATOM 4438 N N . THR A 1 552 ? -14.678 -22.560 -54.269 1.00 32.09 552 THR A N 1
ATOM 4439 C CA . THR A 1 552 ? -15.934 -22.511 -55.044 1.00 32.09 552 THR A CA 1
ATOM 4440 C C . THR A 1 552 ? -16.969 -23.471 -54.464 1.00 32.09 552 THR A C 1
ATOM 4442 O O . THR A 1 552 ? -17.216 -24.526 -55.019 1.00 32.09 552 THR A O 1
ATOM 4445 N N . ASP A 1 553 ? -17.584 -23.121 -53.334 1.00 33.69 553 ASP A N 1
ATOM 4446 C CA . ASP A 1 553 ? -19.043 -23.222 -53.187 1.00 33.69 553 ASP A CA 1
ATOM 4447 C C . ASP A 1 553 ? -19.490 -22.706 -51.816 1.00 33.69 553 ASP A C 1
ATOM 4449 O O . ASP A 1 553 ? -18.768 -22.844 -50.830 1.00 33.69 553 ASP A O 1
ATOM 4453 N N . ARG A 1 554 ? -20.732 -22.216 -51.744 1.00 28.41 554 ARG A N 1
ATOM 4454 C CA . ARG A 1 554 ? -21.449 -21.697 -50.553 1.00 28.41 554 ARG A CA 1
ATOM 4455 C C . ARG A 1 554 ? -21.362 -20.187 -50.313 1.00 28.41 554 ARG A C 1
ATOM 4457 O O . ARG A 1 554 ? -21.160 -19.720 -49.194 1.00 28.41 554 ARG A O 1
ATOM 4464 N N . HIS A 1 555 ? -21.691 -19.421 -51.348 1.00 29.61 555 HIS A N 1
ATOM 4465 C CA . HIS A 1 555 ? -22.697 -18.378 -51.152 1.00 29.61 555 HIS A CA 1
ATOM 4466 C C . HIS A 1 555 ? -24.085 -19.051 -51.151 1.00 29.61 555 HIS A C 1
ATOM 4468 O O . HIS A 1 555 ? -24.308 -19.980 -51.916 1.00 29.61 555 HIS A O 1
ATOM 4474 N N . ASP A 1 556 ? -24.976 -18.596 -50.266 1.00 27.84 556 ASP A N 1
ATOM 4475 C CA . ASP A 1 556 ? -26.381 -19.008 -50.074 1.00 27.84 556 ASP A CA 1
ATOM 4476 C C . ASP A 1 556 ? -26.674 -20.140 -49.070 1.00 27.84 556 ASP A C 1
ATOM 4478 O O . ASP A 1 556 ? -26.888 -21.299 -49.420 1.00 27.84 556 ASP A O 1
ATOM 4482 N N . LYS A 1 557 ? -26.831 -19.756 -47.792 1.00 26.89 557 LYS A N 1
ATOM 4483 C CA . LYS A 1 557 ? -28.066 -20.007 -47.017 1.00 26.89 557 LYS A CA 1
ATOM 4484 C C . LYS A 1 557 ? -28.051 -19.292 -45.663 1.00 26.89 557 LYS A C 1
ATOM 4486 O O . LYS A 1 557 ? -27.110 -19.389 -44.882 1.00 26.89 557 LYS A O 1
ATOM 4491 N N . ALA A 1 558 ? -29.136 -18.569 -45.415 1.00 25.91 558 ALA A N 1
ATOM 4492 C CA . ALA A 1 558 ? -29.457 -17.880 -44.178 1.00 25.91 558 ALA A CA 1
ATOM 4493 C C . ALA A 1 558 ? -29.844 -18.842 -43.035 1.00 25.91 558 ALA A C 1
ATOM 4495 O O . ALA A 1 558 ? -30.276 -19.961 -43.288 1.00 25.91 558 ALA A O 1
ATOM 4496 N N . MET A 1 559 ? -29.785 -18.306 -41.808 1.00 26.28 559 MET A N 1
ATOM 4497 C CA . MET A 1 559 ? -30.527 -18.703 -40.597 1.00 26.28 559 MET A CA 1
ATOM 4498 C C . MET A 1 559 ? -30.409 -20.155 -40.093 1.00 26.28 559 MET A C 1
ATOM 4500 O O . MET A 1 559 ? -30.968 -21.073 -40.672 1.00 26.28 559 MET A O 1
ATOM 4504 N N . SER A 1 560 ? -29.809 -20.326 -38.907 1.00 24.08 560 SER A N 1
ATOM 4505 C CA . SER A 1 560 ? -30.435 -20.882 -37.685 1.00 24.08 560 SER A CA 1
ATOM 4506 C C . SER A 1 560 ? -29.368 -21.460 -36.732 1.00 24.08 560 SER A C 1
ATOM 4508 O O . SER A 1 560 ? -28.566 -22.294 -37.128 1.00 24.08 560 SER A O 1
ATOM 4510 N N . THR A 1 561 ? -29.419 -20.999 -35.481 1.00 23.22 561 THR A N 1
ATOM 4511 C CA . THR A 1 561 ? -29.227 -21.740 -34.215 1.00 23.22 561 THR A CA 1
ATOM 4512 C C . THR A 1 561 ? -27.935 -22.518 -33.871 1.00 23.22 561 THR A C 1
ATOM 4514 O O . THR A 1 561 ? -27.497 -23.431 -34.556 1.00 23.22 561 THR A O 1
ATOM 4517 N N . THR A 1 562 ? -27.483 -22.199 -32.648 1.00 22.77 562 THR A N 1
ATOM 4518 C CA . THR A 1 562 ? -26.845 -23.032 -31.605 1.00 22.77 562 THR A CA 1
ATOM 4519 C C . THR A 1 562 ? -25.386 -23.470 -31.756 1.00 22.77 562 THR A C 1
ATOM 4521 O O . THR A 1 562 ? -25.005 -24.256 -32.613 1.00 22.77 562 THR A O 1
ATOM 4524 N N . TYR A 1 563 ? -24.580 -22.995 -30.803 1.00 25.31 563 TYR A N 1
ATOM 4525 C CA . TYR A 1 563 ? -23.245 -23.489 -30.483 1.00 25.31 563 TYR A CA 1
ATOM 4526 C C . TYR A 1 563 ? -23.288 -24.945 -29.991 1.00 25.31 563 TYR A C 1
ATOM 4528 O O . TYR A 1 563 ? -24.065 -25.266 -29.093 1.00 25.31 563 TYR A O 1
ATOM 4536 N N . GLN A 1 564 ? -22.358 -25.772 -30.470 1.00 23.52 564 GLN A N 1
ATOM 4537 C CA . GLN A 1 564 ? -21.773 -26.861 -29.688 1.00 23.52 564 GLN A CA 1
ATOM 4538 C C . GLN A 1 564 ? -20.249 -26.771 -29.785 1.00 23.52 564 GLN A C 1
ATOM 4540 O O . GLN A 1 564 ? -19.677 -26.710 -30.869 1.00 23.52 564 GLN A O 1
ATOM 4545 N N . ILE A 1 565 ? -19.625 -26.700 -28.614 1.00 25.75 565 ILE A N 1
ATOM 4546 C CA . ILE A 1 565 ? -18.183 -26.766 -28.390 1.00 25.75 565 ILE A CA 1
ATOM 4547 C C . ILE A 1 565 ? -17.800 -28.241 -28.166 1.00 25.75 565 ILE A C 1
ATOM 4549 O O . ILE A 1 565 ? -18.583 -28.977 -27.563 1.00 25.75 565 ILE A O 1
ATOM 4553 N N . ASN A 1 566 ? -16.554 -28.567 -28.544 1.00 25.08 566 ASN A N 1
ATOM 4554 C CA . ASN A 1 566 ? -15.664 -29.664 -28.108 1.00 25.08 566 ASN A CA 1
ATOM 4555 C C . ASN A 1 566 ? -15.625 -30.984 -28.904 1.00 25.08 566 ASN A C 1
ATOM 4557 O O . ASN A 1 566 ? -16.652 -31.411 -29.424 1.00 25.08 566 ASN A O 1
ATOM 4561 N N . PRO A 1 567 ? -14.504 -31.747 -28.835 1.00 28.12 567 PRO A N 1
ATOM 4562 C CA . PRO A 1 567 ? -13.114 -31.384 -28.479 1.00 28.12 567 PRO A CA 1
ATOM 4563 C C . PRO A 1 567 ? -12.066 -32.034 -29.417 1.00 28.12 567 PRO A C 1
ATOM 4565 O O . PRO A 1 567 ? -12.100 -33.239 -29.656 1.00 28.12 567 PRO A O 1
ATOM 4568 N N . GLY A 1 568 ? -11.075 -31.282 -29.902 1.00 31.55 568 GLY A N 1
ATOM 4569 C CA . GLY A 1 568 ? -10.045 -31.874 -30.770 1.00 31.55 568 GLY A CA 1
ATOM 4570 C C . GLY A 1 568 ? -8.844 -31.002 -31.118 1.00 31.55 568 GLY A C 1
ATOM 4571 O O . GLY A 1 568 ? -8.261 -31.247 -32.162 1.00 31.55 568 GLY A O 1
ATOM 4572 N N . LYS A 1 569 ? -8.507 -30.064 -30.219 1.00 32.25 569 LYS A N 1
ATOM 4573 C CA . LYS A 1 569 ? -7.403 -29.084 -30.239 1.00 32.25 569 LYS A CA 1
ATOM 4574 C C . LYS A 1 569 ? -7.429 -28.044 -31.352 1.00 32.25 569 LYS A C 1
ATOM 4576 O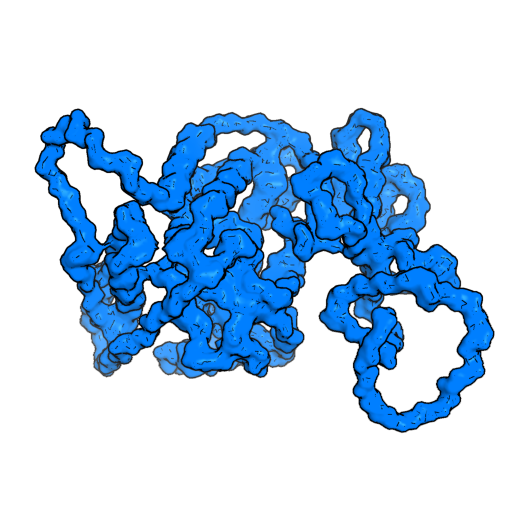 O . LYS A 1 569 ? -7.114 -28.381 -32.507 1.00 32.25 569 LYS A O 1
#

Radius of gyration: 29.75 Å; Cα contacts (8 Å, |Δi|>4): 686; chains: 1; bounding box: 67×61×97 Å

Secondary structure (DSSP, 8-state):
-----S-TT-------TTT--S---S-------TT-S---EEEEE-HHHHHHHHHTT--HHHHHHHHHHHHHHHHHTTT-HHHHHHHHHHTT-HHHHHHHH-TTSPPPHHHHHHHHHHHHHHTSHHHHHHT-EEEEEEEEEEEEE-SS--PPTTEEEE--EETTEE---TT-EEEEEESS--SGGGSEEEEE---GGGTT--SEEEEPS-SSS-HHHHTTT--SSS-EEEEE--GGG--SS-PPPPP-----PPPP-SS--HHHHHHHHHHHHHH--HHHHHHHHHHHHHHH-TTSHHHHHHHHHHHHHHHHHHH-------GGGSPPP-----S---S-----TT----HHHHHHHHHHHHHHHTT----------HHHHHHHHHHHH-TTT--SS--TT--HHHHHHHHHHHHHHT-SS-TTTTHHHHTT--GGGS-HHHHHHHHHHHT--S-HHHH-GGGG-SSS-HHHHHHTTGGGSS----EEEEES--S--TT---S---EEEEE---TT-HHHHHHHHHTT--TTS-------TTS----TTS--S----------------